Protein AF-0000000087742490 (afdb_homodimer)

Radius of gyration: 24.02 Å; Cα contacts (8 Å, |Δi|>4): 1128; chains: 2; bounding box: 51×66×64 Å

Nearest PDB structures (foldseek):
  6g4r-assembly1_E  TM=5.240E-01  e=7.247E-20  Corynebacterium glutamicum
  6g1b-assembly1_J-2  TM=4.986E-01  e=6.803E-20  Corynebacterium glutamicum
  8sbf-assembly1_D  TM=5.001E-01  e=5.030E-16  Acinetobacter baylyi ADP1
  5y9s-assembly1_B  TM=4.515E-01  e=1.843E-14  Vibrio vulnificus CMCP6
  3hhg-assembly1_D  TM=4.625E-01  e=5.395E-14  Neisseria meningitidis serogroup B

Foldseek 3Di:
DDLVLLQLLLLCVVVLDLCVSCVVVVHDSVVSVVSPVVVCVVVVHDQWDQDVVGIDGDPVNLLVNLVSVVVNLVVQVVCCVPVVDRPAAREAEEEEAPDPLLVVLVVVLCVVPRPDGHDYYYHHFFQVVQLVCQLSNVHQKYKAWDKPVQNVVVVVSQVVSQKDWDFQDKFAKKKKAFCPAPCNPPQEDEPVNQQVFEEEFEDRPDPPCQSRTRAPPSVDDHPHYHYHHDPVVRLVCRHVRGHMYMHRQDDDCVVSDPGMHIHGYPDPMMIGMTMMHHNVDDRDPSRVSSRVSSSVSVVVD/DDLVLLQLLLLCVVVLDLCVSCVVVVHDSVVSVVSPVVVCVVVVHDQWDQDVVGIDGDPVNLLSNLVSVVVNLVVQVVCCVPVVDRPAAREAEEEEAPDPLLVVLVVVLCVVPRPDGHDYYYHHFFQVVQLVCQLSNVHQKYKAWDKPVQNVVVVVSQVVSQKDWDFQDKFAKKKKAFCPAPCNPPQEDEPVNQQVFAEEFEDNPDPPCQSRTRAPPSVDDHPHYHYHHDPVVRLVCRHVRGHMYMHRQDDDCVVSDPGMHIHGYPDPMMIGMTMMHHNVDDRDPSRVSSRVSSSVSPVVD

Sequence (602 aa):
MTLKQLQYAVTIAETMNITEASKKLFITQPSLTSAIHELEKEYGITLFTRSNKGIEITPDGDEFLGYARQVLDQTNLIDERYHGKAAGKQRFCVSSQHYSFAVEAFVSLLKEHGGDKYEFHMRETQTYDIIDDVAHLRSEIGILYLNKFNETVIKKTLRDNNLSFTPVFKAKPHVFIGKDNPLASKKKISLKDLAPLPRLSYEQGSHNSFYFSEEILSTMDCDKELVVCDRATLFNLLIGLNGYTICSGVINKELNGPNIIALPLAVDDYMEIGYILPDSIHPSFLTLRYIDILTNLTDTKMTLKQLQYAVTIAETMNITEASKKLFITQPSLTSAIHELEKEYGITLFTRSNKGIEITPDGDEFLGYARQVLDQTNLIDERYHGKAAGKQRFCVSSQHYSFAVEAFVSLLKEHGGDKYEFHMRETQTYDIIDDVAHLRSEIGILYLNKFNETVIKKTLRDNNLSFTPVFKAKPHVFIGKDNPLASKKKISLKDLAPLPRLSYEQGSHNSFYFSEEILSTMDCDKELVVCDRATLFNLLIGLNGYTICSGVINKELNGPNIIALPLAVDDYMEIGYILPDSIHPSFLTLRYIDILTNLTDTK

Structure (mmCIF, N/CA/C/O backbone):
data_AF-0000000087742490-model_v1
#
loop_
_entity.id
_entity.type
_entity.pdbx_description
1 polymer 'LysR family transcriptional regulator'
#
loop_
_atom_site.group_PDB
_atom_site.id
_atom_site.type_symbol
_atom_site.label_atom_id
_atom_site.label_alt_id
_atom_site.label_comp_id
_atom_site.label_asym_id
_atom_site.label_entity_id
_atom_site.label_seq_id
_atom_site.pdbx_PDB_ins_code
_atom_site.Cartn_x
_atom_site.Cartn_y
_atom_site.Cartn_z
_atom_site.occupancy
_atom_site.B_iso_or_equiv
_atom_site.auth_seq_id
_atom_site.auth_comp_id
_atom_site.auth_asym_id
_atom_site.auth_atom_id
_atom_site.pdbx_PDB_model_num
ATOM 1 N N . MET A 1 1 ? 15.812 -32.156 7.887 1 84.81 1 MET A N 1
ATOM 2 C CA . MET A 1 1 ? 15.102 -31.203 7.043 1 84.81 1 MET A CA 1
ATOM 3 C C . MET A 1 1 ? 15.023 -31.703 5.602 1 84.81 1 MET A C 1
ATOM 5 O O . MET A 1 1 ? 16 -32.25 5.07 1 84.81 1 MET A O 1
ATOM 9 N N . THR A 1 2 ? 13.898 -31.688 4.996 1 85.62 2 THR A N 1
ATOM 10 C CA . THR A 1 2 ? 13.68 -32.125 3.619 1 85.62 2 THR A CA 1
ATOM 11 C C . THR A 1 2 ? 13.031 -31 2.803 1 85.62 2 THR A C 1
ATOM 13 O O . THR A 1 2 ? 12.484 -30.062 3.365 1 85.62 2 THR A O 1
ATOM 16 N N . LEU A 1 3 ? 13.102 -31.188 1.471 1 87 3 LEU A N 1
ATOM 17 C CA . LEU A 1 3 ? 12.461 -30.234 0.575 1 87 3 LEU A CA 1
ATOM 18 C C . LEU A 1 3 ? 10.953 -30.203 0.799 1 87 3 LEU A C 1
ATOM 20 O O . LEU A 1 3 ? 10.328 -29.141 0.713 1 87 3 LEU A O 1
ATOM 24 N N . LYS A 1 4 ? 10.477 -31.312 1.071 1 87.62 4 LYS A N 1
ATOM 25 C CA . LYS A 1 4 ? 9.039 -31.422 1.318 1 87.62 4 LYS A CA 1
ATOM 26 C C . LYS A 1 4 ? 8.633 -30.641 2.561 1 87.62 4 LYS A C 1
ATOM 28 O O . LYS A 1 4 ? 7.594 -29.969 2.57 1 87.62 4 LYS A O 1
ATOM 33 N N . GLN A 1 5 ? 9.383 -30.75 3.531 1 90.06 5 GLN A N 1
ATOM 34 C CA . GLN A 1 5 ? 9.109 -30.016 4.762 1 90.06 5 GLN A CA 1
ATOM 35 C C . GLN A 1 5 ? 9.156 -28.516 4.523 1 90.06 5 GLN A C 1
ATOM 37 O O . GLN A 1 5 ? 8.352 -27.766 5.082 1 90.06 5 GLN A O 1
ATOM 42 N N . LEU A 1 6 ? 10.094 -28.094 3.715 1 89.88 6 LEU A N 1
ATOM 43 C CA . LEU A 1 6 ? 10.188 -26.688 3.357 1 89.88 6 LEU A CA 1
ATOM 44 C C . LEU A 1 6 ? 8.945 -26.234 2.598 1 89.88 6 LEU A C 1
ATOM 46 O O . LEU A 1 6 ? 8.414 -25.141 2.855 1 89.88 6 LEU A O 1
ATOM 50 N N . GLN A 1 7 ? 8.508 -27.047 1.77 1 88.44 7 GLN A N 1
ATOM 51 C CA . GLN A 1 7 ? 7.285 -26.781 1.02 1 88.44 7 GLN A CA 1
ATOM 52 C C . GLN A 1 7 ? 6.078 -26.672 1.949 1 88.44 7 GLN A C 1
ATOM 54 O O . GLN A 1 7 ? 5.219 -25.812 1.765 1 88.44 7 GLN A O 1
ATOM 59 N N . TYR A 1 8 ? 6.07 -27.609 2.863 1 91.44 8 TYR A N 1
ATOM 60 C CA . TYR A 1 8 ? 4.984 -27.609 3.84 1 91.44 8 TYR A CA 1
ATOM 61 C C . TYR A 1 8 ? 4.957 -26.297 4.613 1 91.44 8 TYR A C 1
ATOM 63 O O . TYR A 1 8 ? 3.908 -25.656 4.734 1 91.44 8 TYR A O 1
ATOM 71 N N . ALA A 1 9 ? 6.082 -25.906 5.078 1 91.31 9 ALA A N 1
ATOM 72 C CA . ALA A 1 9 ? 6.195 -24.688 5.879 1 91.31 9 ALA A CA 1
ATOM 73 C C . ALA A 1 9 ? 5.781 -23.453 5.07 1 91.31 9 ALA A C 1
ATOM 75 O O . ALA A 1 9 ? 5.016 -22.625 5.555 1 91.31 9 ALA A O 1
ATOM 76 N N . VAL A 1 10 ? 6.223 -23.359 3.885 1 87.56 10 VAL A N 1
ATOM 77 C CA . VAL A 1 10 ? 5.941 -22.203 3.029 1 87.56 10 VAL A CA 1
ATOM 78 C C . VAL A 1 10 ? 4.453 -22.172 2.691 1 87.56 10 VAL A C 1
ATOM 80 O O . VAL A 1 10 ? 3.84 -21.094 2.682 1 87.56 10 VAL A O 1
ATOM 83 N N . THR A 1 11 ? 3.879 -23.312 2.484 1 87.31 11 THR A N 1
ATOM 84 C CA . THR A 1 11 ? 2.465 -23.375 2.133 1 87.31 11 THR A CA 1
ATOM 85 C C . THR A 1 11 ? 1.591 -22.969 3.314 1 87.31 11 THR A C 1
ATOM 87 O O . THR A 1 11 ? 0.581 -22.281 3.137 1 87.31 11 THR A O 1
ATOM 90 N N . ILE A 1 12 ? 1.97 -23.391 4.453 1 87.69 12 ILE A N 1
ATOM 91 C CA . ILE A 1 12 ? 1.247 -22.984 5.652 1 87.69 12 ILE A CA 1
ATOM 92 C C . ILE A 1 12 ? 1.299 -21.469 5.801 1 87.69 12 ILE A C 1
ATOM 94 O O . ILE A 1 12 ? 0.29 -20.844 6.113 1 87.69 12 ILE A O 1
ATOM 98 N N . ALA A 1 13 ? 2.447 -20.922 5.59 1 85.62 13 ALA A N 1
ATOM 99 C CA . ALA A 1 13 ? 2.637 -19.484 5.723 1 85.62 13 ALA A CA 1
ATOM 100 C C . ALA A 1 13 ? 1.785 -18.719 4.707 1 85.62 13 ALA A C 1
ATOM 102 O O . ALA A 1 13 ? 1.285 -17.625 5 1 85.62 13 ALA A O 1
ATOM 103 N N . GLU A 1 14 ? 1.628 -19.297 3.596 1 79.75 14 GLU A N 1
ATOM 104 C CA . GLU A 1 14 ? 0.878 -18.656 2.514 1 79.75 14 GLU A CA 1
ATOM 105 C C . GLU A 1 14 ? -0.623 -18.703 2.787 1 79.75 14 GLU A C 1
ATOM 107 O O . GLU A 1 14 ? -1.343 -17.75 2.461 1 79.75 14 GLU A O 1
ATOM 112 N N . THR A 1 15 ? -1.042 -19.781 3.342 1 76.38 15 THR A N 1
ATOM 113 C CA . THR A 1 15 ? -2.473 -19.984 3.541 1 76.38 15 THR A CA 1
ATOM 114 C C . THR A 1 15 ? -2.902 -19.484 4.918 1 76.38 15 THR A C 1
ATOM 116 O O . THR A 1 15 ? -4.082 -19.203 5.141 1 76.38 15 THR A O 1
ATOM 119 N N . MET A 1 16 ? -2.002 -19.469 5.824 1 77.44 16 MET A N 1
ATOM 120 C CA . MET A 1 16 ? -2.211 -19.141 7.234 1 77.44 16 MET A CA 1
ATOM 121 C C . MET A 1 16 ? -3.299 -20.016 7.836 1 77.44 16 MET A C 1
ATOM 123 O O . MET A 1 16 ? -4.086 -19.562 8.672 1 77.44 16 MET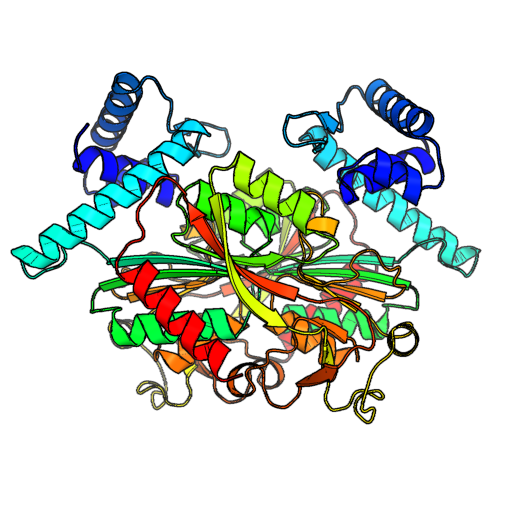 A O 1
ATOM 127 N N . ASN A 1 17 ? -3.459 -21.109 7.27 1 79.12 17 ASN A N 1
ATOM 128 C CA . ASN A 1 17 ? -4.438 -22.125 7.652 1 79.12 17 ASN A CA 1
ATOM 129 C C . ASN A 1 17 ? -3.92 -23.531 7.371 1 79.12 17 ASN A C 1
ATOM 131 O O . ASN A 1 17 ? -3.744 -23.922 6.215 1 79.12 17 ASN A O 1
ATOM 135 N N . ILE A 1 18 ? -3.797 -24.25 8.461 1 84.31 18 ILE A N 1
ATOM 136 C CA . ILE A 1 18 ? -3.188 -25.578 8.336 1 84.31 18 ILE A CA 1
ATOM 137 C C . ILE A 1 18 ? -4.094 -26.484 7.516 1 84.31 18 ILE A C 1
ATOM 139 O O . ILE A 1 18 ? -3.613 -27.281 6.699 1 84.31 18 ILE A O 1
ATOM 143 N N . THR A 1 19 ? -5.391 -26.344 7.75 1 82.94 19 THR A N 1
ATOM 144 C CA . THR A 1 19 ? -6.344 -27.172 7.023 1 82.94 19 THR A CA 1
ATOM 145 C C . THR A 1 19 ? -6.293 -26.875 5.527 1 82.94 19 THR A C 1
ATOM 147 O O . THR A 1 19 ? -6.254 -27.781 4.707 1 82.94 19 THR A O 1
ATOM 150 N N . GLU A 1 20 ? -6.234 -25.703 5.242 1 82.12 20 GLU A N 1
ATOM 151 C CA . GLU A 1 20 ? -6.172 -25.312 3.836 1 82.12 20 GLU A CA 1
ATOM 152 C C . GLU A 1 20 ? -4.84 -25.719 3.213 1 82.12 20 GLU A C 1
ATOM 154 O O . GLU A 1 20 ? -4.789 -26.125 2.051 1 82.12 20 GLU A O 1
ATOM 159 N N . ALA A 1 21 ? -3.844 -25.469 3.988 1 86.12 21 ALA A N 1
ATOM 160 C CA . ALA A 1 21 ? -2.525 -25.859 3.512 1 86.12 21 ALA A CA 1
ATOM 161 C C . ALA A 1 21 ? -2.484 -27.359 3.215 1 86.12 21 ALA A C 1
ATOM 163 O O . ALA A 1 21 ? -1.935 -27.781 2.195 1 86.12 21 ALA A O 1
ATOM 164 N N . SER A 1 22 ? -3.086 -28.141 4.047 1 89.62 22 SER A N 1
ATOM 165 C CA . SER A 1 22 ? -3.086 -29.594 3.855 1 89.62 22 SER A CA 1
ATOM 166 C C . SER A 1 22 ? -3.85 -29.984 2.594 1 89.62 22 SER A C 1
ATOM 168 O O . SER A 1 22 ? -3.439 -30.891 1.87 1 89.62 22 SER A O 1
ATOM 170 N N . LYS A 1 23 ? -4.883 -29.328 2.346 1 83.88 23 LYS A N 1
ATOM 171 C CA . LYS A 1 23 ? -5.66 -29.578 1.136 1 83.88 23 LYS A CA 1
ATOM 172 C C . LYS A 1 23 ? -4.855 -29.25 -0.117 1 83.88 23 LYS A C 1
ATOM 174 O O . LYS A 1 23 ? -4.82 -30.047 -1.064 1 83.88 23 LYS A O 1
ATOM 179 N N . LYS A 1 24 ? -4.207 -28.188 -0.05 1 81.56 24 LYS A N 1
ATOM 180 C CA . LYS A 1 24 ? -3.414 -27.734 -1.188 1 81.56 24 LYS A CA 1
ATOM 181 C C . LYS A 1 24 ? -2.256 -28.688 -1.468 1 81.56 24 LYS A C 1
ATOM 183 O O . LYS A 1 24 ? -1.863 -28.875 -2.621 1 81.56 24 LYS A O 1
ATOM 188 N N . LEU A 1 25 ? -1.765 -29.234 -0.413 1 86.75 25 LEU A N 1
ATOM 189 C CA . LEU A 1 25 ? -0.596 -30.094 -0.506 1 86.75 25 LEU A CA 1
ATOM 190 C C . LEU A 1 25 ? -1.013 -31.547 -0.685 1 86.75 25 LEU A C 1
ATOM 192 O O . LEU A 1 25 ? -0.166 -32.438 -0.89 1 86.75 25 LEU A O 1
ATOM 196 N N . PHE A 1 26 ? -2.287 -31.812 -0.589 1 86.94 26 PHE A N 1
ATOM 197 C CA . PHE A 1 26 ? -2.848 -33.156 -0.734 1 86.94 26 PHE A CA 1
ATOM 198 C C . PHE A 1 26 ? -2.271 -34.094 0.314 1 86.94 26 PHE A C 1
ATOM 200 O O . PHE A 1 26 ? -1.84 -35.188 -0.012 1 86.94 26 PHE A O 1
ATOM 207 N N . ILE A 1 27 ? -2.188 -33.625 1.502 1 89.06 27 ILE A N 1
ATOM 208 C CA . ILE A 1 27 ? -1.761 -34.438 2.637 1 89.06 27 ILE A CA 1
ATOM 209 C C . ILE A 1 27 ? -2.699 -34.188 3.818 1 89.06 27 ILE A C 1
ATOM 211 O O . ILE A 1 27 ? -3.498 -33.25 3.811 1 89.06 27 ILE A O 1
ATOM 215 N N . THR A 1 28 ? -2.643 -35.094 4.738 1 90 28 THR A N 1
ATOM 216 C CA . THR A 1 28 ? -3.5 -34.938 5.91 1 90 28 THR A CA 1
ATOM 217 C C . THR A 1 28 ? -2.945 -33.875 6.859 1 90 28 THR A C 1
ATOM 219 O O . THR A 1 28 ? -1.734 -33.656 6.91 1 90 28 THR A O 1
ATOM 222 N N . GLN A 1 29 ? -3.859 -33.281 7.609 1 90.88 29 GLN A N 1
ATOM 223 C CA . GLN A 1 29 ? -3.477 -32.25 8.555 1 90.88 29 GLN A CA 1
ATOM 224 C C . GLN A 1 29 ? -2.5 -32.781 9.602 1 90.88 29 GLN A C 1
ATOM 226 O O . GLN A 1 29 ? -1.508 -32.125 9.922 1 90.88 29 GLN A O 1
ATOM 231 N N . PRO A 1 30 ? -2.689 -33.938 10.164 1 91.44 30 PRO A N 1
ATOM 232 C CA . PRO A 1 30 ? -1.727 -34.469 11.141 1 91.44 30 PRO A CA 1
ATOM 233 C C . PRO A 1 30 ? -0.33 -34.656 10.547 1 91.44 30 PRO A C 1
ATOM 235 O O . PRO A 1 30 ? 0.669 -34.375 11.219 1 91.44 30 PRO A O 1
ATOM 238 N N . SER A 1 31 ? -0.276 -35.125 9.359 1 90.88 31 SER A N 1
ATOM 239 C CA . SER A 1 31 ? 1.011 -35.312 8.695 1 90.88 31 SER A CA 1
ATOM 240 C C . SER A 1 31 ? 1.729 -33.969 8.516 1 90.88 31 SER A C 1
ATOM 242 O O . SER A 1 31 ? 2.938 -33.875 8.742 1 90.88 31 SER A O 1
ATOM 244 N N . LEU A 1 32 ? 0.995 -33.031 8.07 1 92.62 32 LEU A N 1
ATOM 245 C CA . LEU A 1 32 ? 1.542 -31.688 7.875 1 92.62 32 LEU A CA 1
ATOM 246 C C . LEU A 1 32 ? 2.041 -31.109 9.195 1 92.62 32 LEU A C 1
ATOM 248 O O . LEU A 1 32 ? 3.154 -30.578 9.266 1 92.62 32 LEU A O 1
ATOM 252 N N . THR A 1 33 ? 1.238 -31.25 10.266 1 92.25 33 THR A N 1
ATOM 253 C CA . THR A 1 33 ? 1.578 -30.703 11.578 1 92.25 33 THR A CA 1
ATOM 254 C C . THR A 1 33 ? 2.814 -31.406 12.141 1 92.25 33 THR A C 1
ATOM 256 O O . THR A 1 33 ? 3.695 -30.75 12.703 1 92.25 33 THR A O 1
ATOM 259 N N . SER A 1 34 ? 2.848 -32.656 11.961 1 93.12 34 SER A N 1
ATOM 260 C CA . SER A 1 34 ? 3.986 -33.438 12.453 1 93.12 34 SER A CA 1
ATOM 261 C C . SER A 1 34 ? 5.273 -33.031 11.742 1 93.12 34 SER A C 1
ATOM 263 O O . SER A 1 34 ? 6.336 -32.938 12.367 1 93.12 34 SER A O 1
ATOM 265 N N . ALA A 1 35 ? 5.152 -32.875 10.492 1 92.31 35 ALA A N 1
ATOM 266 C CA . ALA A 1 35 ? 6.312 -32.5 9.695 1 92.31 35 ALA A CA 1
ATOM 267 C C . ALA A 1 35 ? 6.871 -31.141 10.156 1 92.31 35 ALA A C 1
ATOM 269 O O . ALA A 1 35 ? 8.086 -30.969 10.242 1 92.31 35 ALA A O 1
ATOM 270 N N . ILE A 1 36 ? 6.023 -30.234 10.461 1 93.25 36 ILE A N 1
ATOM 271 C CA . ILE A 1 36 ? 6.418 -28.906 10.906 1 93.25 36 ILE A CA 1
ATOM 272 C C . ILE A 1 36 ? 7.039 -28.984 12.297 1 93.25 36 ILE A C 1
ATOM 274 O O . ILE A 1 36 ? 8.047 -28.344 12.57 1 93.25 36 ILE A O 1
ATOM 278 N N . HIS A 1 37 ? 6.445 -29.812 13.125 1 92.75 37 HIS A N 1
ATOM 279 C CA . HIS A 1 37 ? 6.973 -30 14.469 1 92.75 37 HIS A CA 1
ATOM 280 C C . HIS A 1 37 ? 8.383 -30.594 14.438 1 92.75 37 HIS A C 1
ATOM 282 O O . HIS A 1 37 ? 9.234 -30.203 15.234 1 92.75 37 HIS A O 1
ATOM 288 N N . GLU A 1 38 ? 8.547 -31.469 13.609 1 92.25 38 GLU A N 1
ATOM 289 C CA . GLU A 1 38 ? 9.867 -32.062 13.453 1 92.25 38 GLU A CA 1
ATOM 290 C C . GLU A 1 38 ? 10.898 -31.031 13.008 1 92.25 38 GLU A C 1
ATOM 292 O O . GLU A 1 38 ? 12.031 -31.031 13.5 1 92.25 38 GLU A O 1
ATOM 297 N N . LEU A 1 39 ? 10.484 -30.234 12.078 1 91.38 39 LEU A N 1
ATOM 298 C CA . LEU A 1 39 ? 11.352 -29.156 11.594 1 91.38 39 LEU A CA 1
ATOM 299 C C . LEU A 1 39 ? 11.711 -28.203 12.727 1 91.38 39 LEU A C 1
ATOM 301 O O . LEU A 1 39 ? 12.867 -27.797 12.859 1 91.38 39 LEU A O 1
ATOM 305 N N . GLU A 1 40 ? 10.719 -27.828 13.5 1 93.19 40 GLU A N 1
ATOM 306 C CA . GLU A 1 40 ? 10.914 -26.922 14.625 1 93.19 40 GLU A CA 1
ATOM 307 C C . GLU A 1 40 ? 11.844 -27.531 15.672 1 93.19 40 GLU A C 1
ATOM 309 O O . GLU A 1 40 ? 12.711 -26.844 16.219 1 93.19 40 GLU A O 1
ATOM 314 N N . LYS A 1 41 ? 11.656 -28.75 15.93 1 92.12 41 LYS A N 1
ATOM 315 C CA . LYS A 1 41 ? 12.492 -29.469 16.891 1 92.12 41 LYS A CA 1
ATOM 316 C C . LYS A 1 41 ? 13.938 -29.547 16.406 1 92.12 41 LYS A C 1
ATOM 318 O O . LYS A 1 41 ? 14.867 -29.375 17.203 1 92.12 41 LYS A O 1
ATOM 323 N N . GLU A 1 42 ? 14.094 -29.859 15.211 1 91.38 42 GLU A N 1
ATOM 324 C CA . GLU A 1 42 ? 15.422 -30.016 14.633 1 91.38 42 GLU A CA 1
ATOM 325 C C . GLU A 1 42 ? 16.25 -28.734 14.789 1 91.38 42 GLU A C 1
ATOM 327 O O . GLU A 1 42 ? 17.438 -28.781 15.086 1 91.38 42 GLU A O 1
ATOM 332 N N . TYR A 1 43 ? 15.602 -27.625 14.617 1 90.62 43 TYR A N 1
ATOM 333 C CA . TYR A 1 43 ? 16.328 -26.359 14.586 1 90.62 43 TYR A CA 1
ATOM 334 C C . TYR A 1 43 ? 16.141 -25.609 15.891 1 90.62 43 TYR A C 1
ATOM 336 O O . TYR A 1 43 ? 16.781 -24.578 16.109 1 90.62 43 TYR A O 1
ATOM 344 N N . GLY A 1 44 ? 15.258 -26.078 16.703 1 92 44 GLY A N 1
ATOM 345 C CA . GLY A 1 44 ? 15.031 -25.438 18 1 92 44 GLY A CA 1
ATOM 346 C C . GLY A 1 44 ? 14.305 -24.109 17.891 1 92 44 GLY A C 1
ATOM 347 O O . GLY A 1 44 ? 14.609 -23.172 18.625 1 92 44 GLY A O 1
ATOM 348 N N . ILE A 1 45 ? 13.539 -23.969 16.844 1 91.31 45 ILE A N 1
ATOM 349 C CA . ILE A 1 45 ? 12.789 -22.734 16.656 1 91.31 45 ILE A CA 1
ATOM 350 C C . ILE A 1 45 ? 11.297 -23.047 16.531 1 91.31 45 ILE A C 1
ATOM 352 O O . ILE A 1 45 ? 10.914 -24.203 16.391 1 91.31 45 ILE A O 1
ATOM 356 N N . THR A 1 46 ? 10.492 -22.047 16.766 1 93.12 46 THR A N 1
ATOM 357 C CA . THR A 1 46 ? 9.055 -22.125 16.5 1 93.12 46 THR A CA 1
ATOM 358 C C . THR A 1 46 ? 8.68 -21.281 15.289 1 93.12 46 THR A C 1
ATOM 360 O O . THR A 1 46 ? 8.945 -20.078 15.242 1 93.12 46 THR A O 1
ATOM 363 N N . LEU A 1 47 ? 8.086 -22.016 14.32 1 92.38 47 LEU A N 1
ATOM 364 C CA . LEU A 1 47 ? 7.77 -21.328 13.07 1 92.38 47 LEU A CA 1
ATOM 365 C C . LEU A 1 47 ? 6.43 -20.609 13.172 1 92.38 47 LEU A C 1
ATOM 367 O O . LEU A 1 47 ? 6.293 -19.469 12.719 1 92.38 47 LEU A O 1
ATOM 371 N N . PHE A 1 48 ? 5.477 -21.344 13.789 1 90.94 48 PHE A N 1
ATOM 372 C CA . PHE A 1 48 ? 4.102 -20.859 13.82 1 90.94 48 PHE A CA 1
ATOM 373 C C . PHE A 1 48 ? 3.541 -20.922 15.234 1 90.94 48 PHE A C 1
ATOM 375 O O . PHE A 1 48 ? 3.873 -21.828 16 1 90.94 48 PHE A O 1
ATOM 382 N N . THR A 1 49 ? 2.777 -19.875 15.547 1 87.19 49 THR A N 1
ATOM 383 C CA . THR A 1 49 ? 2.035 -19.859 16.812 1 87.19 49 THR A CA 1
ATOM 384 C C . THR A 1 49 ? 0.536 -19.75 16.547 1 87.19 49 THR A C 1
ATOM 386 O O . THR A 1 49 ? 0.119 -19.312 15.469 1 87.19 49 THR A O 1
ATOM 389 N N . ARG A 1 50 ? -0.172 -20.266 17.453 1 78.44 50 ARG A N 1
ATOM 390 C CA . ARG A 1 50 ? -1.624 -20.188 17.344 1 78.44 50 ARG A CA 1
ATOM 391 C C . ARG A 1 50 ? -2.182 -19.094 18.25 1 78.44 50 ARG A C 1
ATOM 393 O O . ARG A 1 50 ? -1.732 -18.953 19.391 1 78.44 50 ARG A O 1
ATOM 400 N N . SER A 1 51 ? -2.906 -18.203 17.688 1 71.12 51 SER A N 1
ATOM 401 C CA . SER A 1 51 ? -3.602 -17.172 18.438 1 71.12 51 SER A CA 1
ATOM 402 C C . SER A 1 51 ? -5.098 -17.188 18.141 1 71.12 51 SER A C 1
ATOM 404 O O . SER A 1 51 ? -5.578 -18.016 17.375 1 71.12 51 SER A O 1
ATOM 406 N N . ASN A 1 52 ? -5.879 -16.359 18.953 1 64.75 52 ASN A N 1
ATOM 407 C CA . ASN A 1 52 ? -7.309 -16.188 18.703 1 64.75 52 ASN A CA 1
ATOM 408 C C . ASN A 1 52 ? -7.574 -15.703 17.281 1 64.75 52 ASN A C 1
ATOM 410 O O . ASN A 1 52 ? -8.688 -15.852 16.766 1 64.75 52 ASN A O 1
ATOM 414 N N . LYS A 1 53 ? -6.473 -15.375 16.703 1 61.66 53 LYS A N 1
ATOM 415 C CA . LYS A 1 53 ? -6.605 -14.812 15.375 1 61.66 53 LYS A CA 1
ATOM 416 C C . LYS A 1 53 ? -6.223 -15.828 14.305 1 61.66 53 LYS A C 1
ATOM 418 O O . LYS A 1 53 ? -6.305 -15.539 13.109 1 61.66 53 LYS A O 1
ATOM 423 N N . GLY A 1 54 ? -5.863 -16.938 14.789 1 72.38 54 GLY A N 1
ATOM 424 C CA . GLY A 1 54 ? -5.398 -17.969 13.875 1 72.38 54 GLY A CA 1
ATOM 425 C C . GLY A 1 54 ? -3.904 -18.219 13.969 1 72.38 54 GLY A C 1
ATOM 426 O O . GLY A 1 54 ? -3.299 -18.016 15.023 1 72.38 54 GLY A O 1
ATOM 427 N N . ILE A 1 55 ? -3.35 -18.781 12.859 1 80.44 55 ILE A N 1
ATOM 428 C CA . ILE A 1 55 ? -1.926 -19.109 12.797 1 80.44 55 ILE A CA 1
ATOM 429 C C . ILE A 1 55 ? -1.125 -17.828 12.531 1 80.44 55 ILE A C 1
ATOM 431 O O . ILE A 1 55 ? -1.517 -17.016 11.695 1 80.44 55 ILE A O 1
ATOM 435 N N . GLU A 1 56 ? -0.096 -17.609 13.32 1 83.94 56 GLU A N 1
ATOM 436 C CA . GLU A 1 56 ? 0.811 -16.484 13.141 1 83.94 56 GLU A CA 1
ATOM 437 C C . GLU A 1 56 ? 2.25 -16.953 12.953 1 83.94 56 GLU A C 1
ATOM 439 O O . GLU A 1 56 ? 2.684 -17.922 13.586 1 83.94 56 GLU A O 1
ATOM 444 N N . ILE A 1 57 ? 2.941 -16.266 12.07 1 85.44 57 ILE A N 1
ATOM 445 C CA . ILE A 1 57 ? 4.348 -16.578 11.844 1 85.44 57 ILE A CA 1
ATOM 446 C C . ILE A 1 57 ? 5.207 -15.898 12.906 1 85.44 57 ILE A C 1
ATOM 448 O O . ILE A 1 57 ? 5.043 -14.703 13.18 1 85.44 57 ILE A O 1
ATOM 452 N N . THR A 1 58 ? 6.07 -16.641 13.57 1 85.94 58 THR A N 1
ATOM 453 C CA . THR A 1 58 ? 6.992 -16.094 14.562 1 85.94 58 THR A CA 1
ATOM 454 C C . THR A 1 58 ? 8.148 -15.375 13.875 1 85.94 58 THR A C 1
ATOM 456 O O . THR A 1 58 ? 8.375 -15.547 12.68 1 85.94 58 THR A O 1
ATOM 459 N N . PRO A 1 59 ? 8.805 -14.594 14.641 1 80.88 59 PRO A N 1
ATOM 460 C CA . PRO A 1 59 ? 9.992 -13.953 14.062 1 80.88 59 PRO A CA 1
ATOM 461 C C . PRO A 1 59 ? 10.984 -14.969 13.5 1 80.88 59 PRO A C 1
ATOM 463 O O . PRO A 1 59 ? 11.508 -14.781 12.398 1 80.88 59 PRO A O 1
ATOM 466 N N . ASP A 1 60 ? 11.219 -15.992 14.242 1 86.5 60 ASP A N 1
ATOM 467 C CA . ASP A 1 60 ? 12.078 -17.062 13.758 1 86.5 60 ASP A CA 1
ATOM 468 C C . ASP A 1 60 ? 11.492 -17.719 12.508 1 86.5 60 ASP A C 1
ATOM 470 O O . ASP A 1 60 ? 12.227 -18.078 11.586 1 86.5 60 ASP A O 1
ATOM 474 N N . GLY A 1 61 ? 10.25 -17.828 12.578 1 88.25 61 GLY A N 1
ATOM 475 C CA . GLY A 1 61 ? 9.57 -18.406 11.422 1 88.25 61 GLY A CA 1
ATOM 476 C C . GLY A 1 61 ? 9.727 -17.562 10.164 1 88.25 61 GLY A C 1
ATOM 477 O O . GLY A 1 61 ? 9.969 -18.094 9.086 1 88.25 61 GLY A O 1
ATOM 478 N N . ASP A 1 62 ? 9.641 -16.375 10.422 1 84.44 62 ASP A N 1
ATOM 479 C CA . ASP A 1 62 ? 9.766 -15.445 9.297 1 84.44 62 ASP A CA 1
ATOM 480 C C . ASP A 1 62 ? 11.133 -15.562 8.633 1 84.44 62 ASP A C 1
ATOM 482 O O . ASP A 1 62 ? 11.234 -15.625 7.406 1 84.44 62 ASP A O 1
ATOM 486 N N . GLU A 1 63 ? 12.117 -15.594 9.344 1 80.94 63 GLU A N 1
ATOM 487 C CA . GLU A 1 63 ? 13.477 -15.758 8.836 1 80.94 63 GLU A CA 1
ATOM 488 C C . GLU A 1 63 ? 13.656 -17.109 8.148 1 80.94 63 GLU A C 1
ATOM 490 O O . GLU A 1 63 ? 14.219 -17.188 7.059 1 80.94 63 GLU A O 1
ATOM 495 N N . PHE A 1 64 ? 13.18 -18.125 8.812 1 87 64 PHE A N 1
ATOM 496 C CA . PHE A 1 64 ? 13.289 -19.469 8.266 1 87 64 PHE A CA 1
ATOM 497 C C . PHE A 1 64 ? 12.594 -19.562 6.91 1 87 64 PHE A C 1
ATOM 499 O O . PHE A 1 64 ? 13.141 -20.141 5.973 1 87 64 PHE A O 1
ATOM 506 N N . LEU A 1 65 ? 11.414 -18.922 6.859 1 87.69 65 LEU A N 1
ATOM 507 C CA . LEU A 1 65 ? 10.617 -19 5.641 1 87.69 65 LEU A CA 1
ATOM 508 C C . LEU A 1 65 ? 11.328 -18.297 4.48 1 87.69 65 LEU A C 1
ATOM 510 O O . LEU A 1 65 ? 11.203 -18.734 3.33 1 87.69 65 LEU A O 1
ATOM 514 N N . GLY A 1 66 ? 12.031 -17.297 4.781 1 81.25 66 GLY A N 1
ATOM 515 C CA . GLY A 1 66 ? 12.836 -16.656 3.764 1 81.25 66 GLY A CA 1
ATOM 516 C C . GLY A 1 66 ? 13.859 -17.578 3.133 1 81.25 66 GLY A C 1
ATOM 517 O O . GLY A 1 66 ? 13.961 -17.656 1.906 1 81.25 66 GLY A O 1
ATOM 518 N N . TYR A 1 67 ? 14.484 -18.297 3.945 1 80.44 67 TYR A N 1
ATOM 519 C CA . TYR A 1 67 ? 15.469 -19.266 3.469 1 80.44 67 TYR A CA 1
ATOM 520 C C . TYR A 1 67 ? 14.805 -20.422 2.742 1 80.44 67 TYR A C 1
ATOM 522 O O . TYR A 1 67 ? 15.281 -20.875 1.7 1 80.44 67 TYR A O 1
ATOM 530 N N . ALA A 1 68 ? 13.75 -20.828 3.357 1 86 68 ALA A N 1
ATOM 531 C CA . ALA A 1 68 ? 13.031 -21.938 2.756 1 86 68 ALA A CA 1
ATOM 532 C C . ALA A 1 68 ? 12.602 -21.609 1.327 1 86 68 ALA A C 1
ATOM 534 O O . ALA A 1 68 ? 12.758 -22.438 0.424 1 86 68 ALA A O 1
ATOM 535 N N . ARG A 1 69 ? 12.156 -20.438 1.14 1 81.44 69 ARG A N 1
ATOM 536 C CA . ARG A 1 69 ? 11.727 -20 -0.183 1 81.44 69 ARG A CA 1
ATOM 537 C C . ARG A 1 69 ? 12.891 -19.984 -1.163 1 81.44 69 ARG A C 1
ATOM 539 O O . ARG A 1 69 ? 12.75 -20.391 -2.316 1 81.44 69 ARG A O 1
ATOM 546 N N . GLN A 1 70 ? 13.984 -19.594 -0.713 1 74.25 70 GLN A N 1
ATOM 547 C CA . GLN A 1 70 ? 15.164 -19.547 -1.566 1 74.25 70 GLN A CA 1
ATOM 548 C C . GLN A 1 70 ? 15.578 -20.953 -2.008 1 74.25 70 GLN A C 1
ATOM 550 O O . GLN A 1 70 ? 15.914 -21.172 -3.178 1 74.25 70 GLN A O 1
ATOM 555 N N . VAL A 1 71 ? 15.578 -21.812 -1.083 1 77 71 VAL A N 1
ATOM 556 C CA . VAL A 1 71 ? 15.953 -23.188 -1.378 1 77 71 VAL A CA 1
ATOM 557 C C . VAL A 1 71 ? 14.977 -23.781 -2.4 1 77 71 VAL A C 1
ATOM 559 O O . VAL A 1 71 ? 15.398 -24.406 -3.371 1 77 71 VAL A O 1
ATOM 562 N N . LEU A 1 72 ? 13.742 -23.562 -2.158 1 81.38 72 LEU A N 1
ATOM 563 C CA . LEU A 1 72 ? 12.727 -24.125 -3.045 1 81.38 72 LEU A CA 1
ATOM 564 C C . LEU A 1 72 ? 12.836 -23.516 -4.441 1 81.38 72 LEU A C 1
ATOM 566 O O . LEU A 1 72 ? 12.664 -24.219 -5.441 1 81.38 72 LEU A O 1
ATOM 570 N N . ASP A 1 73 ? 13.141 -22.281 -4.484 1 75 73 ASP A N 1
ATOM 571 C CA . ASP A 1 73 ? 13.312 -21.609 -5.766 1 75 73 ASP A CA 1
ATOM 572 C C . ASP A 1 73 ? 14.508 -22.172 -6.531 1 75 73 ASP A C 1
ATOM 574 O O . ASP A 1 73 ? 14.43 -22.375 -7.742 1 75 73 ASP A O 1
ATOM 578 N N . GLN A 1 74 ? 15.508 -22.375 -5.828 1 69.44 74 GLN A N 1
ATOM 579 C CA . GLN A 1 74 ? 16.688 -22.953 -6.449 1 69.44 74 GLN A CA 1
ATOM 580 C C . GLN A 1 74 ? 16.422 -24.375 -6.941 1 69.44 74 GLN A C 1
ATOM 582 O O . GLN A 1 74 ? 16.906 -24.766 -8.016 1 69.44 74 GLN A O 1
ATOM 587 N N . THR A 1 75 ? 15.727 -25.062 -6.133 1 74.38 75 THR A N 1
ATOM 588 C CA . THR A 1 75 ? 15.375 -26.438 -6.523 1 74.38 75 THR A CA 1
ATOM 589 C C . THR A 1 75 ? 14.547 -26.438 -7.801 1 74.38 75 THR A C 1
ATOM 591 O O . THR A 1 75 ? 14.711 -27.312 -8.656 1 74.38 75 THR A O 1
ATOM 594 N N . ASN A 1 76 ? 13.672 -25.531 -7.883 1 75 76 ASN A N 1
ATOM 595 C CA . ASN A 1 76 ? 12.844 -25.391 -9.078 1 75 76 ASN A CA 1
ATOM 596 C C . ASN A 1 76 ? 13.695 -25.125 -10.32 1 75 76 ASN A C 1
ATOM 598 O O . ASN A 1 76 ? 13.391 -25.625 -11.406 1 75 76 ASN A O 1
ATOM 602 N N . LEU A 1 77 ? 14.695 -24.375 -10.172 1 68.12 77 LEU A N 1
ATOM 603 C CA . LEU A 1 77 ? 15.602 -24.078 -11.273 1 68.12 77 LEU A CA 1
ATOM 604 C C . LEU A 1 77 ? 16.328 -25.328 -11.742 1 68.12 77 LEU A C 1
ATOM 606 O O . LEU A 1 77 ? 16.516 -25.547 -12.945 1 68.12 77 LEU A O 1
ATOM 610 N N . ILE A 1 78 ? 16.719 -26.188 -10.836 1 67.56 78 ILE A N 1
ATOM 611 C CA . ILE A 1 78 ? 17.375 -27.453 -11.148 1 67.56 78 ILE A CA 1
ATOM 612 C C . ILE A 1 78 ? 16.406 -28.344 -11.914 1 67.56 78 ILE A C 1
ATOM 614 O O . ILE A 1 78 ? 16.781 -28.938 -12.938 1 67.56 78 ILE A O 1
ATOM 618 N N . ASP A 1 79 ? 15.273 -28.375 -11.438 1 71.81 79 ASP A N 1
ATOM 619 C CA . ASP A 1 79 ? 14.273 -29.219 -12.07 1 71.81 79 ASP A CA 1
ATOM 620 C C . ASP A 1 79 ? 13.977 -28.734 -13.492 1 71.81 79 ASP A C 1
ATOM 622 O O . ASP A 1 79 ? 13.812 -29.547 -14.406 1 71.81 79 ASP A O 1
ATOM 626 N N . GLU A 1 80 ? 13.898 -27.5 -13.633 1 69.56 80 GLU A N 1
ATOM 627 C CA . GLU A 1 80 ? 13.648 -26.906 -14.945 1 69.56 80 GLU A CA 1
ATOM 628 C C . GLU A 1 80 ? 14.781 -27.219 -15.914 1 69.56 80 GLU A C 1
ATOM 630 O O . GLU A 1 80 ? 14.531 -27.531 -17.078 1 69.56 80 GLU A O 1
ATOM 635 N N . ARG A 1 81 ? 15.914 -27.172 -15.414 1 65.75 81 ARG A N 1
ATOM 636 C CA . ARG A 1 81 ? 17.078 -27.406 -16.25 1 65.75 81 ARG A CA 1
ATOM 637 C C . ARG A 1 81 ? 17.188 -28.859 -16.672 1 65.75 81 ARG A C 1
ATOM 639 O O . ARG A 1 81 ? 17.531 -29.172 -17.828 1 65.75 81 ARG A O 1
ATOM 646 N N . TYR A 1 82 ? 16.812 -29.688 -15.805 1 67.88 82 TYR A N 1
ATOM 647 C CA . TYR A 1 82 ? 17.141 -31.094 -16.047 1 67.88 82 TYR A CA 1
ATOM 648 C C . TYR A 1 82 ? 15.875 -31.875 -16.422 1 67.88 82 TYR A C 1
ATOM 650 O O . TYR A 1 82 ? 15.961 -32.938 -17.047 1 67.88 82 TYR A O 1
ATOM 658 N N . HIS A 1 83 ? 14.758 -31.422 -16.047 1 68.94 83 HIS A N 1
ATOM 659 C CA . HIS A 1 83 ? 13.531 -32.125 -16.344 1 68.94 83 HIS A CA 1
ATOM 660 C C . HIS A 1 83 ? 12.672 -31.375 -17.344 1 68.94 83 HIS A C 1
ATOM 662 O O . HIS A 1 83 ? 11.633 -31.875 -17.781 1 68.94 83 HIS A O 1
ATOM 668 N N . GLY A 1 84 ? 13.203 -30.234 -17.875 1 62.97 84 GLY A N 1
ATOM 669 C CA . GLY A 1 84 ? 12.508 -29.422 -18.859 1 62.97 84 GLY A CA 1
ATOM 670 C C . GLY A 1 84 ? 11.219 -28.812 -18.344 1 62.97 84 GLY A C 1
ATOM 671 O O . GLY A 1 84 ? 10.531 -28.078 -19.047 1 62.97 84 GLY A O 1
ATOM 672 N N . LYS A 1 85 ? 10.656 -29.375 -17.359 1 60.88 85 LYS A N 1
ATOM 673 C CA . LYS A 1 85 ? 9.422 -28.812 -16.828 1 60.88 85 LYS A CA 1
ATOM 674 C C . LYS A 1 85 ? 9.602 -28.344 -15.391 1 60.88 85 LYS A C 1
ATOM 676 O O . LYS A 1 85 ? 10.234 -29.031 -14.578 1 60.88 85 LYS A O 1
ATOM 681 N N . ALA A 1 86 ? 9.32 -27.094 -15.328 1 59.34 86 ALA A N 1
ATOM 682 C CA . ALA A 1 86 ? 9.391 -26.578 -13.961 1 59.34 86 ALA A CA 1
ATOM 683 C C . ALA A 1 86 ? 8.32 -27.234 -13.086 1 59.34 86 ALA A C 1
ATOM 685 O O . ALA A 1 86 ? 7.168 -27.375 -13.492 1 59.34 86 ALA A O 1
ATOM 686 N N . ALA A 1 87 ? 8.758 -27.969 -12.047 1 62.72 87 ALA A N 1
ATOM 687 C CA . ALA A 1 87 ? 7.832 -28.609 -11.109 1 62.72 87 ALA A CA 1
ATOM 688 C C . ALA A 1 87 ? 6.914 -27.578 -10.461 1 62.72 87 ALA A C 1
ATOM 690 O O . ALA A 1 87 ? 5.762 -27.875 -10.141 1 62.72 87 ALA A O 1
ATOM 691 N N . GLY A 1 88 ? 7.383 -26.281 -10.328 1 75.12 88 GLY A N 1
ATOM 692 C CA . GLY A 1 88 ? 6.578 -25.266 -9.672 1 75.12 88 GLY A CA 1
ATOM 693 C C . GLY A 1 88 ? 6.645 -23.906 -10.359 1 75.12 88 GLY A C 1
ATOM 694 O O . GLY A 1 88 ? 7.203 -23.781 -11.445 1 75.12 88 GLY A O 1
ATOM 695 N N . LYS A 1 89 ? 5.844 -23.031 -9.867 1 80.19 89 LYS A N 1
ATOM 696 C CA . LYS A 1 89 ? 5.832 -21.672 -10.398 1 80.19 89 LYS A CA 1
ATOM 697 C C . LYS A 1 89 ? 7.152 -20.953 -10.109 1 80.19 89 LYS A C 1
ATOM 699 O O . LYS A 1 89 ? 7.707 -21.078 -9.016 1 80.19 89 LYS A O 1
ATOM 704 N N . GLN A 1 90 ? 7.691 -20.344 -11.234 1 82.69 90 GLN A N 1
ATOM 705 C CA . GLN A 1 90 ? 8.805 -19.422 -11 1 82.69 90 GLN A CA 1
ATOM 706 C C . GLN A 1 90 ? 8.359 -18.219 -10.172 1 82.69 90 GLN A C 1
ATOM 708 O O . GLN A 1 90 ? 7.305 -17.641 -10.422 1 82.69 90 GLN A O 1
ATOM 713 N N . ARG A 1 91 ? 9.203 -17.969 -9.141 1 87.06 91 ARG A N 1
ATOM 714 C CA . ARG A 1 91 ? 8.828 -16.875 -8.258 1 87.06 91 ARG A CA 1
ATOM 715 C C . ARG A 1 91 ? 9.875 -15.766 -8.281 1 87.06 91 ARG A C 1
ATOM 717 O O . ARG A 1 91 ? 11.078 -16.047 -8.336 1 87.06 91 ARG A O 1
ATOM 724 N N . PHE A 1 92 ? 9.469 -14.523 -8.289 1 91.5 92 PHE A N 1
ATOM 725 C CA . PHE A 1 92 ? 10.328 -13.352 -8.227 1 91.5 92 PHE A CA 1
ATOM 726 C C . PHE A 1 92 ? 9.594 -12.164 -7.617 1 91.5 92 PHE A C 1
ATOM 728 O O . PHE A 1 92 ? 8.469 -11.859 -8.016 1 91.5 92 PHE A O 1
ATOM 735 N N . CYS A 1 93 ? 10.164 -11.516 -6.566 1 94.44 93 CYS A N 1
ATOM 736 C CA . CYS A 1 93 ? 9.516 -10.422 -5.852 1 94.44 93 CYS A CA 1
ATOM 737 C C . CYS A 1 93 ? 10.414 -9.195 -5.797 1 94.44 93 CYS A C 1
ATOM 739 O O . CYS A 1 93 ? 11.602 -9.297 -5.484 1 94.44 93 CYS A O 1
ATOM 741 N N . VAL A 1 94 ? 9.844 -8.055 -6.188 1 97.69 94 VAL A N 1
ATOM 742 C CA . VAL A 1 94 ? 10.516 -6.766 -6.078 1 97.69 94 VAL A CA 1
ATOM 743 C C . VAL A 1 94 ? 9.742 -5.863 -5.121 1 97.69 94 VAL A C 1
ATOM 745 O O . VAL A 1 94 ? 8.516 -5.777 -5.191 1 97.69 94 VAL A O 1
ATOM 748 N N . SER A 1 95 ? 10.43 -5.258 -4.156 1 98.19 95 SER A N 1
ATOM 749 C CA . SER A 1 95 ? 9.867 -4.184 -3.35 1 98.19 95 SER A CA 1
ATOM 750 C C . SER A 1 95 ? 10.484 -2.838 -3.711 1 98.19 95 SER A C 1
ATOM 752 O O . SER A 1 95 ? 11.695 -2.736 -3.908 1 98.19 95 SER A O 1
ATOM 754 N N . SER A 1 96 ? 9.625 -1.827 -3.867 1 98.19 96 SER A N 1
ATOM 755 C CA . SER A 1 96 ? 10.125 -0.546 -4.359 1 98.19 96 SER A CA 1
ATOM 756 C C . SER A 1 96 ? 9.305 0.614 -3.797 1 98.19 96 SER A C 1
ATOM 758 O O . SER A 1 96 ? 8.141 0.444 -3.443 1 98.19 96 SER A O 1
ATOM 760 N N . GLN A 1 97 ? 10 1.751 -3.648 1 97.19 97 GLN A N 1
ATOM 761 C CA . GLN A 1 97 ? 9.211 2.979 -3.602 1 97.19 97 GLN A CA 1
ATOM 762 C C . GLN A 1 97 ? 8.43 3.182 -4.895 1 97.19 97 GLN A C 1
ATOM 764 O O . GLN A 1 97 ? 8.523 2.369 -5.816 1 97.19 97 GLN A O 1
ATOM 769 N N . HIS A 1 98 ? 7.566 4.188 -4.984 1 95.38 98 HIS A N 1
ATOM 770 C CA . HIS A 1 98 ? 6.629 4.328 -6.094 1 95.38 98 HIS A CA 1
ATOM 771 C C . HIS A 1 98 ? 7.305 4.949 -7.312 1 95.38 98 HIS A C 1
ATOM 773 O O . HIS A 1 98 ? 7.113 6.133 -7.602 1 95.38 98 HIS A O 1
ATOM 779 N N . TYR A 1 99 ? 8.109 4.102 -8.047 1 93.56 99 TYR A N 1
ATOM 780 C CA . TYR A 1 99 ? 8.828 4.523 -9.25 1 93.56 99 TYR A CA 1
ATOM 781 C C . TYR A 1 99 ? 8.273 3.826 -10.484 1 93.56 99 TYR A C 1
ATOM 783 O O . TYR A 1 99 ? 8.273 2.596 -10.562 1 93.56 99 TYR A O 1
ATOM 791 N N . SER A 1 100 ? 7.961 4.633 -11.5 1 89.88 100 SER A N 1
ATOM 792 C CA . SER A 1 100 ? 7.453 4.059 -12.742 1 89.88 100 SER A CA 1
ATOM 793 C C . SER A 1 100 ? 8.523 3.234 -13.453 1 89.88 100 SER A C 1
ATOM 795 O O . SER A 1 100 ? 8.219 2.211 -14.07 1 89.88 100 SER A O 1
ATOM 797 N N . PHE A 1 101 ? 9.766 3.656 -13.359 1 92 101 PHE A N 1
ATOM 798 C CA . PHE A 1 101 ? 10.836 2.945 -14.055 1 92 101 PHE A CA 1
ATOM 799 C C . PHE A 1 101 ? 11.078 1.58 -13.422 1 92 101 PHE A C 1
ATOM 801 O O . PHE A 1 101 ? 11.469 0.634 -14.102 1 92 101 PHE A O 1
ATOM 808 N N . ALA A 1 102 ? 10.906 1.462 -12.117 1 95 102 ALA A N 1
ATOM 809 C CA . ALA A 1 102 ? 11.023 0.163 -11.461 1 95 102 ALA A CA 1
ATOM 810 C C . ALA A 1 102 ? 9.977 -0.813 -11.984 1 95 102 ALA A C 1
ATOM 812 O O . ALA A 1 102 ? 10.273 -1.99 -12.211 1 95 102 ALA A O 1
ATOM 813 N N . VAL A 1 103 ? 8.789 -0.299 -12.227 1 93.81 103 VAL A N 1
ATOM 814 C CA . VAL A 1 103 ? 7.695 -1.105 -12.75 1 93.81 103 VAL A CA 1
ATOM 815 C C . VAL A 1 103 ? 7.977 -1.489 -14.203 1 93.81 103 VAL A C 1
ATOM 817 O O . VAL A 1 103 ? 7.75 -2.633 -14.602 1 93.81 103 VAL A O 1
ATOM 820 N N . GLU A 1 104 ? 8.461 -0.562 -14.906 1 92.5 104 GLU A N 1
ATOM 821 C CA . GLU A 1 104 ? 8.805 -0.833 -16.297 1 92.5 104 GLU A CA 1
ATOM 822 C C . GLU A 1 104 ? 9.852 -1.938 -16.406 1 92.5 104 GLU A C 1
ATOM 824 O O . GLU A 1 104 ? 9.758 -2.812 -17.266 1 92.5 104 GLU A O 1
ATOM 829 N N . ALA A 1 105 ? 10.852 -1.806 -15.602 1 95 105 ALA A N 1
ATOM 830 C CA . ALA A 1 105 ? 11.875 -2.842 -15.578 1 95 105 ALA A CA 1
ATOM 831 C C . ALA A 1 105 ? 11.273 -4.207 -15.25 1 95 105 ALA A C 1
ATOM 833 O O . ALA A 1 105 ? 11.688 -5.223 -15.82 1 95 105 ALA A O 1
ATOM 834 N N . PHE A 1 106 ? 10.367 -4.238 -14.359 1 95.62 106 PHE A N 1
ATOM 835 C CA . PHE A 1 106 ? 9.68 -5.453 -13.945 1 95.62 106 PHE A CA 1
ATOM 836 C C . PHE A 1 106 ? 8.922 -6.074 -15.109 1 95.62 106 PHE A C 1
ATOM 838 O O . PHE A 1 106 ? 9.008 -7.281 -15.344 1 95.62 106 PHE A O 1
ATOM 845 N N . VAL A 1 107 ? 8.195 -5.254 -15.836 1 92.62 107 VAL A N 1
ATOM 846 C CA . VAL A 1 107 ? 7.438 -5.695 -17 1 92.62 107 VAL A CA 1
ATOM 847 C C . VAL A 1 107 ? 8.391 -6.273 -18.047 1 92.62 107 VAL A C 1
ATOM 849 O O . VAL A 1 107 ? 8.133 -7.344 -18.609 1 92.62 107 VAL A O 1
ATOM 852 N N . SER A 1 108 ? 9.461 -5.559 -18.266 1 94.31 108 SER A N 1
ATOM 853 C CA . SER A 1 108 ? 10.445 -5.988 -19.25 1 94.31 108 SER A CA 1
ATOM 854 C C . SER A 1 108 ? 11.055 -7.332 -18.875 1 94.31 108 SER A C 1
ATOM 856 O O . SER A 1 108 ? 11.242 -8.195 -19.734 1 94.31 108 SER A O 1
ATOM 858 N N . LEU A 1 109 ? 11.367 -7.484 -17.609 1 94.56 109 LEU A N 1
ATOM 859 C CA . LEU A 1 109 ? 11.922 -8.742 -17.141 1 94.56 109 LEU A CA 1
ATOM 860 C C . LEU A 1 109 ? 10.969 -9.898 -17.406 1 94.56 109 LEU A C 1
ATOM 862 O O . LEU A 1 109 ? 11.383 -10.969 -17.875 1 94.56 109 LEU A O 1
ATOM 866 N N . LEU A 1 110 ? 9.719 -9.711 -17.062 1 92.44 110 LEU A N 1
ATOM 867 C CA . LEU A 1 110 ? 8.711 -10.75 -17.219 1 92.44 110 LEU A CA 1
ATOM 868 C C . LEU A 1 110 ? 8.547 -11.133 -18.688 1 92.44 110 LEU A C 1
ATOM 870 O O . LEU A 1 110 ? 8.375 -12.312 -19.016 1 92.44 110 LEU A O 1
ATOM 874 N N . LYS A 1 111 ? 8.539 -10.18 -19.516 1 91.62 111 LYS A N 1
ATOM 875 C CA . LYS A 1 111 ? 8.406 -10.438 -20.953 1 91.62 111 LYS A CA 1
ATOM 876 C C . LYS A 1 111 ? 9.562 -11.297 -21.469 1 91.62 111 LYS A C 1
ATOM 878 O O . LYS A 1 111 ? 9.375 -12.148 -22.328 1 91.62 111 LYS A O 1
ATOM 883 N N . GLU A 1 112 ? 10.664 -11.078 -20.891 1 90.19 112 GLU A N 1
ATOM 884 C CA . GLU A 1 112 ? 11.867 -11.766 -21.359 1 90.19 112 GLU A CA 1
ATOM 885 C C . GLU A 1 112 ? 11.992 -13.141 -20.719 1 90.19 112 GLU A C 1
ATOM 887 O O . GLU A 1 112 ? 12.461 -14.086 -21.344 1 90.19 112 GLU A O 1
ATOM 892 N N . HIS A 1 113 ? 11.523 -13.242 -19.453 1 85 113 HIS A N 1
ATOM 893 C CA . HIS A 1 113 ? 11.945 -14.43 -18.703 1 85 113 HIS A CA 1
ATOM 894 C C . HIS A 1 113 ? 10.773 -15.031 -17.938 1 85 113 HIS A C 1
ATOM 896 O O . HIS A 1 113 ? 10.969 -15.922 -17.109 1 85 113 HIS A O 1
ATOM 902 N N . GLY A 1 114 ? 9.625 -14.602 -17.969 1 78.81 114 GLY A N 1
ATOM 903 C CA . GLY A 1 114 ? 8.508 -15.055 -17.156 1 78.81 114 GLY A CA 1
ATOM 904 C C . GLY A 1 114 ? 8.156 -16.516 -17.406 1 78.81 114 GLY A C 1
ATOM 905 O O . GLY A 1 114 ? 7.754 -17.219 -16.484 1 78.81 114 GLY A O 1
ATOM 906 N N . GLY A 1 115 ? 8.305 -17.031 -18.562 1 80.62 115 GLY A N 1
ATOM 907 C CA . GLY A 1 115 ? 7.945 -18.406 -18.891 1 80.62 115 GLY A CA 1
ATOM 908 C C . GLY A 1 115 ? 6.449 -18.656 -18.875 1 80.62 115 GLY A C 1
ATOM 909 O O . GLY A 1 115 ? 5.66 -17.734 -19.078 1 80.62 115 GLY A O 1
ATOM 910 N N . ASP A 1 116 ? 6.082 -20.016 -18.594 1 83.56 116 ASP A N 1
ATOM 911 C CA . ASP A 1 116 ? 4.68 -20.391 -18.734 1 83.56 116 ASP A CA 1
ATOM 912 C C . ASP A 1 116 ? 3.988 -20.484 -17.375 1 83.56 116 ASP A C 1
ATOM 914 O O . ASP A 1 116 ? 2.758 -20.484 -17.297 1 83.56 116 ASP A O 1
ATOM 918 N N . LYS A 1 117 ? 4.785 -20.672 -16.375 1 87.81 117 LYS A N 1
ATOM 919 C CA . LYS A 1 117 ? 4.262 -20.75 -15.016 1 87.81 117 LYS A CA 1
ATOM 920 C C . LYS A 1 117 ? 5.07 -19.875 -14.055 1 87.81 117 LYS A C 1
ATOM 922 O O . LYS A 1 117 ? 6.242 -20.156 -13.797 1 87.81 117 LYS A O 1
ATOM 927 N N . TYR A 1 118 ? 4.371 -18.797 -13.562 1 89.5 118 TYR A N 1
ATOM 928 C CA . TYR A 1 118 ? 5.117 -17.906 -12.688 1 89.5 118 TYR A CA 1
ATOM 929 C C . TYR A 1 118 ? 4.191 -17.219 -11.695 1 89.5 118 TYR A C 1
ATOM 931 O O . TYR A 1 118 ? 2.973 -17.188 -11.891 1 89.5 118 TYR A O 1
ATOM 939 N N . GLU A 1 119 ? 4.77 -16.859 -10.586 1 90.5 119 GLU A N 1
ATOM 940 C CA . GLU A 1 119 ? 4.18 -15.961 -9.602 1 90.5 119 GLU A CA 1
ATOM 941 C C . GLU A 1 119 ? 5.137 -14.828 -9.25 1 90.5 119 GLU A C 1
ATOM 943 O O . GLU A 1 119 ? 6.059 -15.016 -8.453 1 90.5 119 GLU A O 1
ATOM 948 N N . PHE A 1 120 ? 4.902 -13.633 -9.812 1 93.69 120 PHE A N 1
ATOM 949 C CA . PHE A 1 120 ? 5.773 -12.484 -9.594 1 93.69 120 PHE A CA 1
ATOM 950 C C . PHE A 1 120 ? 5.07 -11.43 -8.742 1 93.69 120 PHE A C 1
ATOM 952 O O . PHE A 1 120 ? 3.867 -11.203 -8.898 1 93.69 120 PHE A O 1
ATOM 959 N N . HIS A 1 121 ? 5.812 -10.789 -7.836 1 94.75 121 HIS A N 1
ATOM 960 C CA . HIS A 1 121 ? 5.281 -9.758 -6.953 1 94.75 121 HIS A CA 1
ATOM 961 C C . HIS A 1 121 ? 5.992 -8.422 -7.176 1 94.75 121 HIS A C 1
ATOM 963 O O . HIS A 1 121 ? 7.223 -8.367 -7.164 1 94.75 121 HIS A O 1
ATOM 969 N N . MET A 1 122 ? 5.273 -7.43 -7.508 1 97.38 122 MET A N 1
ATOM 970 C CA . MET A 1 122 ? 5.742 -6.047 -7.477 1 97.38 122 MET A CA 1
ATOM 971 C C . MET A 1 122 ? 5.121 -5.285 -6.309 1 97.38 122 MET A C 1
ATOM 973 O O . MET A 1 122 ? 3.965 -4.871 -6.379 1 97.38 122 MET A O 1
ATOM 977 N N . ARG A 1 123 ? 5.961 -5.012 -5.277 1 96.69 123 ARG A N 1
ATOM 978 C CA . ARG A 1 123 ? 5.465 -4.422 -4.039 1 96.69 123 ARG A CA 1
ATOM 979 C C . ARG A 1 123 ? 5.906 -2.967 -3.906 1 96.69 123 ARG A C 1
ATOM 981 O O . ARG A 1 123 ? 6.98 -2.686 -3.375 1 96.69 123 ARG A O 1
ATOM 988 N N . GLU A 1 124 ? 5.129 -2.084 -4.367 1 97.06 124 GLU A N 1
ATOM 989 C CA . GLU A 1 124 ? 5.34 -0.683 -4.016 1 97.06 124 GLU A CA 1
ATOM 990 C C . GLU A 1 124 ? 4.793 -0.377 -2.625 1 97.06 124 GLU A C 1
ATOM 992 O O . GLU A 1 124 ? 3.58 -0.429 -2.402 1 97.06 124 GLU A O 1
ATOM 997 N N . THR A 1 125 ? 5.684 -0.069 -1.687 1 95.12 125 THR A N 1
ATOM 998 C CA . THR A 1 125 ? 5.258 0.016 -0.294 1 95.12 125 THR A CA 1
ATOM 999 C C . THR A 1 125 ? 6.145 0.985 0.484 1 95.12 125 THR A C 1
ATOM 1001 O O . THR A 1 125 ? 6.953 1.702 -0.105 1 95.12 125 THR A O 1
ATOM 1004 N N . GLN A 1 126 ? 5.891 1.121 1.787 1 94.81 126 GLN A N 1
ATOM 1005 C CA . GLN A 1 126 ? 6.633 2.021 2.664 1 94.81 126 GLN A CA 1
ATOM 1006 C C . GLN A 1 126 ? 8.117 1.661 2.693 1 94.81 126 GLN A C 1
ATOM 1008 O O . GLN A 1 126 ? 8.477 0.486 2.605 1 94.81 126 GLN A O 1
ATOM 1013 N N . THR A 1 127 ? 8.938 2.682 2.877 1 95.69 127 THR A N 1
ATOM 1014 C CA . THR A 1 127 ? 10.383 2.516 2.783 1 95.69 127 THR A CA 1
ATOM 1015 C C . THR A 1 127 ? 10.875 1.482 3.791 1 95.69 127 THR A C 1
ATOM 1017 O O . THR A 1 127 ? 11.656 0.595 3.447 1 95.69 127 THR A O 1
ATOM 1020 N N . TYR A 1 128 ? 10.383 1.558 4.98 1 92.69 128 TYR A N 1
ATOM 1021 C CA . TYR A 1 128 ? 10.805 0.582 5.98 1 92.69 128 TYR A CA 1
ATOM 1022 C C . TYR A 1 128 ? 10.422 -0.832 5.555 1 92.69 128 TYR A C 1
ATOM 1024 O O . TYR A 1 128 ? 11.188 -1.777 5.766 1 92.69 128 TYR A O 1
ATOM 1032 N N . ASP A 1 129 ? 9.227 -0.976 5.055 1 93.94 129 ASP A N 1
ATOM 1033 C CA . ASP A 1 129 ? 8.75 -2.283 4.617 1 93.94 129 ASP A CA 1
ATOM 1034 C C . ASP A 1 129 ? 9.609 -2.83 3.48 1 93.94 129 ASP A C 1
ATOM 1036 O O . ASP A 1 129 ? 9.805 -4.043 3.369 1 93.94 129 ASP A O 1
ATOM 1040 N N . ILE A 1 130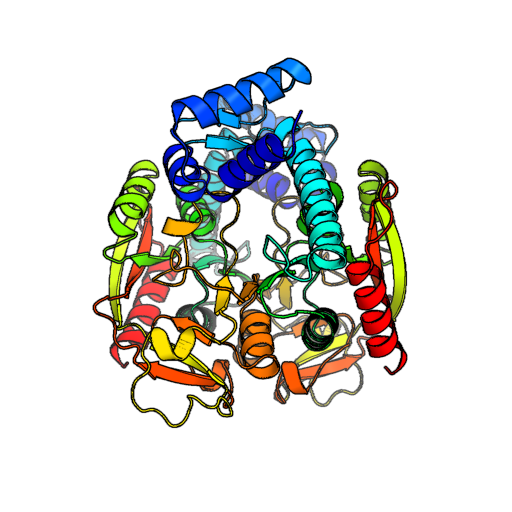 ? 10.102 -1.951 2.621 1 97.44 130 ILE A N 1
ATOM 1041 C CA . ILE A 1 130 ? 11.008 -2.371 1.558 1 97.44 130 ILE A CA 1
ATOM 1042 C C . ILE A 1 130 ? 12.25 -3.016 2.166 1 97.44 130 ILE A C 1
ATOM 1044 O O . ILE A 1 130 ? 12.656 -4.109 1.758 1 97.44 130 ILE A O 1
ATOM 1048 N N . ILE A 1 131 ? 12.805 -2.334 3.127 1 96.19 131 ILE A N 1
ATOM 1049 C CA . ILE A 1 131 ? 14.008 -2.824 3.795 1 96.19 131 ILE A CA 1
ATOM 1050 C C . ILE A 1 131 ? 13.703 -4.152 4.488 1 96.19 131 ILE A C 1
ATOM 1052 O O . ILE A 1 131 ? 14.453 -5.117 4.352 1 96.19 131 ILE A O 1
ATOM 1056 N N . ASP A 1 132 ? 12.586 -4.168 5.152 1 93.06 132 ASP A N 1
ATOM 1057 C CA . ASP A 1 132 ? 12.164 -5.371 5.863 1 93.06 132 ASP A CA 1
ATOM 1058 C C . ASP A 1 132 ? 11.945 -6.531 4.898 1 93.06 132 ASP A C 1
ATOM 1060 O O . ASP A 1 132 ? 12.32 -7.668 5.191 1 93.06 132 ASP A O 1
ATOM 1064 N N . ASP A 1 133 ? 11.32 -6.312 3.779 1 93.81 133 ASP A N 1
ATOM 1065 C CA . ASP A 1 133 ? 11.07 -7.328 2.762 1 93.81 133 ASP A CA 1
ATOM 1066 C C . ASP A 1 133 ? 12.375 -7.973 2.297 1 93.81 133 ASP A C 1
ATOM 1068 O O . ASP A 1 133 ? 12.461 -9.195 2.193 1 93.81 133 ASP A O 1
ATOM 1072 N N . VAL A 1 134 ? 13.352 -7.164 2.002 1 95.06 134 VAL A N 1
ATOM 1073 C CA . VAL A 1 134 ? 14.609 -7.68 1.47 1 95.06 134 VAL A CA 1
ATOM 1074 C C . VAL A 1 134 ? 15.391 -8.383 2.574 1 95.06 134 VAL A C 1
ATOM 1076 O O . VAL A 1 134 ? 15.977 -9.445 2.35 1 95.06 134 VAL A O 1
ATOM 1079 N N . ALA A 1 135 ? 15.352 -7.809 3.744 1 92.25 135 ALA A N 1
ATOM 1080 C CA . ALA A 1 135 ? 16.062 -8.383 4.879 1 92.25 135 ALA A CA 1
ATOM 1081 C C . ALA A 1 135 ? 15.555 -9.789 5.195 1 92.25 135 ALA A C 1
ATOM 1083 O O . ALA A 1 135 ? 16.328 -10.664 5.582 1 92.25 135 ALA A O 1
ATOM 1084 N N . HIS A 1 136 ? 14.281 -9.992 4.996 1 86.69 136 HIS A N 1
ATOM 1085 C CA . HIS A 1 136 ? 13.672 -11.273 5.352 1 86.69 136 HIS A CA 1
ATOM 1086 C C . HIS A 1 136 ? 13.406 -12.117 4.109 1 86.69 136 HIS A C 1
ATOM 1088 O O . HIS A 1 136 ? 12.617 -13.062 4.16 1 86.69 136 HIS A O 1
ATOM 1094 N N . LEU A 1 137 ? 13.906 -11.719 3.041 1 86.25 137 LEU A N 1
ATOM 1095 C CA . LEU A 1 137 ? 13.945 -12.469 1.794 1 86.25 137 LEU A CA 1
ATOM 1096 C C . LEU A 1 137 ? 12.547 -12.672 1.233 1 86.25 137 LEU A C 1
ATOM 1098 O O . LEU A 1 137 ? 12.266 -13.695 0.598 1 86.25 137 LEU A O 1
ATOM 1102 N N . ARG A 1 138 ? 11.656 -11.727 1.588 1 88.44 138 ARG A N 1
ATOM 1103 C CA . ARG A 1 138 ? 10.336 -11.695 0.964 1 88.44 138 ARG A CA 1
ATOM 1104 C C . ARG A 1 138 ? 10.406 -11.086 -0.433 1 88.44 138 ARG A C 1
ATOM 1106 O O . ARG A 1 138 ? 9.531 -11.336 -1.267 1 88.44 138 ARG A O 1
ATOM 1113 N N . SER A 1 139 ? 11.438 -10.281 -0.602 1 93.88 139 SER A N 1
ATOM 1114 C CA . SER A 1 139 ? 11.773 -9.727 -1.91 1 93.88 139 SER A CA 1
ATOM 1115 C C . SER A 1 139 ? 13.258 -9.891 -2.213 1 93.88 139 SER A C 1
ATOM 1117 O O . SER A 1 139 ? 14.094 -9.766 -1.318 1 93.88 139 SER A O 1
ATOM 1119 N N . GLU A 1 140 ? 13.539 -10.156 -3.459 1 93.19 140 GLU A N 1
ATOM 1120 C CA . GLU A 1 140 ? 14.93 -10.367 -3.855 1 93.19 140 GLU A CA 1
ATOM 1121 C C . GLU A 1 140 ? 15.703 -9.055 -3.875 1 93.19 140 GLU A C 1
ATOM 1123 O O . GLU A 1 140 ? 16.906 -9.031 -3.633 1 93.19 140 GLU A O 1
ATOM 1128 N N . ILE A 1 141 ? 14.969 -7.996 -4.164 1 97.12 141 ILE A N 1
ATOM 1129 C CA . ILE A 1 141 ? 15.617 -6.707 -4.371 1 97.12 141 ILE A CA 1
ATOM 1130 C C . ILE A 1 141 ? 14.68 -5.582 -3.93 1 97.12 141 ILE A C 1
ATOM 1132 O O . ILE A 1 141 ? 13.461 -5.715 -4.016 1 97.12 141 ILE A O 1
ATOM 1136 N N . GLY A 1 142 ? 15.289 -4.512 -3.373 1 98.62 142 GLY A N 1
ATOM 1137 C CA . GLY A 1 142 ? 14.555 -3.309 -3.008 1 98.62 142 GLY A CA 1
ATOM 1138 C C . GLY A 1 142 ? 15.055 -2.068 -3.725 1 98.62 142 GLY A C 1
ATOM 1139 O O . GLY A 1 142 ? 16.25 -1.945 -4.004 1 98.62 142 GLY A O 1
ATOM 1140 N N . ILE A 1 143 ? 14.172 -1.141 -4.094 1 98.56 143 ILE A N 1
ATOM 1141 C CA . ILE A 1 143 ? 14.547 0.105 -4.75 1 98.56 143 ILE A CA 1
ATOM 1142 C C . ILE A 1 143 ? 14.141 1.292 -3.881 1 98.56 143 ILE A C 1
ATOM 1144 O O . ILE A 1 143 ? 12.969 1.423 -3.508 1 98.56 143 ILE A O 1
ATOM 1148 N N . LEU A 1 144 ? 15.062 2.131 -3.496 1 98.19 144 LEU A N 1
ATOM 1149 C CA . LEU A 1 144 ? 14.812 3.322 -2.691 1 98.19 144 LEU A CA 1
ATOM 1150 C C . LEU A 1 144 ? 15.867 4.395 -2.963 1 98.19 144 LEU A C 1
ATOM 1152 O O . LEU A 1 144 ? 16.75 4.203 -3.799 1 98.19 144 LEU A O 1
ATOM 1156 N N . TYR A 1 145 ? 15.734 5.547 -2.34 1 97.5 145 TYR A N 1
ATOM 1157 C CA . TYR A 1 145 ? 16.703 6.609 -2.578 1 97.5 145 TYR A CA 1
ATOM 1158 C C . TYR A 1 145 ? 17.406 7.008 -1.286 1 97.5 145 TYR A C 1
ATOM 1160 O O . TYR A 1 145 ? 16.922 6.715 -0.192 1 97.5 145 TYR A O 1
ATOM 1168 N N . LEU A 1 146 ? 18.547 7.605 -1.443 1 97.25 146 LEU A N 1
ATOM 1169 C CA . LEU A 1 146 ? 19.281 8.273 -0.369 1 97.25 146 LEU A CA 1
ATOM 1170 C C . LEU A 1 146 ? 19.516 9.742 -0.7 1 97.25 146 LEU A C 1
ATOM 1172 O O . LEU A 1 146 ? 19.609 10.109 -1.873 1 97.25 146 LEU A O 1
ATOM 1176 N N . ASN A 1 147 ? 19.5 10.547 0.246 1 95.44 147 ASN A N 1
ATOM 1177 C CA . ASN A 1 147 ? 19.938 11.938 0.162 1 95.44 147 ASN A CA 1
ATOM 1178 C C . ASN A 1 147 ? 20.641 12.375 1.444 1 95.44 147 ASN A C 1
ATOM 1180 O O . ASN A 1 147 ? 20.875 11.562 2.338 1 95.44 147 ASN A O 1
ATOM 1184 N N . LYS A 1 148 ? 21.031 13.648 1.489 1 93.81 148 LYS A N 1
ATOM 1185 C CA . LYS A 1 148 ? 21.797 14.141 2.633 1 93.81 148 LYS A CA 1
ATOM 1186 C C . LYS A 1 148 ? 21 13.992 3.928 1 93.81 148 LYS A C 1
ATOM 1188 O O . LYS A 1 148 ? 21.562 13.711 4.984 1 93.81 148 LYS A O 1
ATOM 1193 N N . PHE A 1 149 ? 19.766 14.156 3.768 1 90.62 149 PHE A N 1
ATOM 1194 C CA . PHE A 1 149 ? 18.891 14.203 4.938 1 90.62 149 PHE A CA 1
ATOM 1195 C C . PHE A 1 149 ? 18.703 12.805 5.523 1 90.62 149 PHE A C 1
ATOM 1197 O O . PHE A 1 149 ? 18.719 12.633 6.742 1 90.62 149 PHE A O 1
ATOM 1204 N N . ASN A 1 150 ? 18.484 11.766 4.66 1 93.5 150 ASN A N 1
ATOM 1205 C CA . ASN A 1 150 ? 18.016 10.477 5.164 1 93.5 150 ASN A CA 1
ATOM 1206 C C . ASN A 1 150 ? 19.125 9.43 5.148 1 93.5 150 ASN A C 1
ATOM 1208 O O . ASN A 1 150 ? 19 8.367 5.746 1 93.5 150 ASN A O 1
ATOM 1212 N N . GLU A 1 151 ? 20.25 9.695 4.605 1 95.69 151 GLU A N 1
ATOM 1213 C CA . GLU A 1 151 ? 21.266 8.688 4.312 1 95.69 151 GLU A CA 1
ATOM 1214 C C . GLU A 1 151 ? 21.812 8.055 5.594 1 95.69 151 GLU A C 1
ATOM 1216 O O . GLU A 1 151 ? 22.047 6.848 5.645 1 95.69 151 GLU A O 1
ATOM 1221 N N . THR A 1 152 ? 22.047 8.859 6.586 1 93.81 152 THR A N 1
ATOM 1222 C CA . THR A 1 152 ? 22.625 8.336 7.816 1 93.81 152 THR A CA 1
ATOM 1223 C C . THR A 1 152 ? 21.719 7.293 8.445 1 93.81 152 THR A C 1
ATOM 1225 O O . THR A 1 152 ? 22.156 6.207 8.82 1 93.81 152 THR A O 1
ATOM 1228 N N . VAL A 1 153 ? 20.484 7.672 8.508 1 90.25 153 VAL A N 1
ATOM 1229 C CA . VAL A 1 153 ? 19.5 6.809 9.148 1 90.25 153 VAL A CA 1
ATOM 1230 C C . VAL A 1 153 ? 19.266 5.562 8.297 1 90.25 153 VAL A C 1
ATOM 1232 O O . VAL A 1 153 ? 19.25 4.441 8.812 1 90.25 153 VAL A O 1
ATOM 1235 N N . ILE A 1 154 ? 19.078 5.688 7.039 1 95.06 154 ILE A N 1
ATOM 1236 C CA . ILE A 1 154 ? 18.781 4.578 6.141 1 95.06 154 ILE A CA 1
ATOM 1237 C C . ILE A 1 154 ? 19.984 3.643 6.062 1 95.06 154 ILE A C 1
ATOM 1239 O O . ILE A 1 154 ? 19.844 2.422 6.148 1 95.06 154 ILE A O 1
ATOM 1243 N N . LYS A 1 155 ? 21.156 4.148 5.941 1 96.06 155 LYS A N 1
ATOM 1244 C CA . LYS A 1 155 ? 22.344 3.309 5.863 1 96.06 155 LYS A CA 1
ATOM 1245 C C . LYS A 1 155 ? 22.547 2.51 7.152 1 96.06 155 LYS A C 1
ATOM 1247 O O . LYS A 1 155 ? 22.953 1.348 7.109 1 96.06 155 LYS A O 1
ATOM 1252 N N . LYS A 1 156 ? 22.375 3.164 8.211 1 94.19 156 LYS A N 1
ATOM 1253 C CA . LYS A 1 156 ? 22.438 2.436 9.477 1 94.19 156 LYS A CA 1
ATOM 1254 C C . LYS A 1 156 ? 21.422 1.3 9.508 1 94.19 156 LYS A C 1
ATOM 1256 O O . LYS A 1 156 ? 21.75 0.185 9.93 1 94.19 156 LYS A O 1
ATOM 1261 N N . THR A 1 157 ? 20.172 1.612 9.133 1 93.94 157 THR A N 1
ATOM 1262 C CA . THR A 1 157 ? 19.125 0.606 9.102 1 93.94 157 THR A CA 1
ATOM 1263 C C . THR A 1 157 ? 19.5 -0.552 8.18 1 93.94 157 THR A C 1
ATOM 1265 O O . THR A 1 157 ? 19.281 -1.716 8.516 1 93.94 157 THR A O 1
ATOM 1268 N N . LEU A 1 158 ? 20.078 -0.22 7.062 1 96.88 158 LEU A N 1
ATOM 1269 C CA . LEU A 1 158 ? 20.531 -1.247 6.125 1 96.88 158 LEU A CA 1
ATOM 1270 C C . LEU A 1 158 ? 21.625 -2.111 6.746 1 96.88 158 LEU A C 1
ATOM 1272 O O . LEU A 1 158 ? 21.562 -3.342 6.68 1 96.88 158 LEU A O 1
ATOM 1276 N N . ARG A 1 159 ? 22.578 -1.509 7.336 1 95.5 159 ARG A N 1
ATOM 1277 C CA . ARG A 1 159 ? 23.672 -2.238 7.969 1 95.5 159 ARG A CA 1
ATOM 1278 C C . ARG A 1 159 ? 23.141 -3.17 9.055 1 95.5 159 ARG A C 1
ATOM 1280 O O . ARG A 1 159 ? 23.562 -4.324 9.148 1 95.5 159 ARG A O 1
ATOM 1287 N N . ASP A 1 160 ? 22.266 -2.637 9.828 1 94.19 160 ASP A N 1
ATOM 1288 C CA . ASP A 1 160 ? 21.672 -3.406 10.922 1 94.19 160 ASP A CA 1
ATOM 1289 C C . ASP A 1 160 ? 20.906 -4.617 10.398 1 94.19 160 ASP A C 1
ATOM 1291 O O . ASP A 1 160 ? 20.641 -5.559 11.141 1 94.19 160 ASP A O 1
ATOM 1295 N N . ASN A 1 161 ? 20.562 -4.617 9.156 1 93.75 161 ASN A N 1
ATOM 1296 C CA . ASN A 1 161 ? 19.797 -5.707 8.562 1 93.75 161 ASN A CA 1
ATOM 1297 C C . ASN A 1 161 ? 20.625 -6.484 7.543 1 93.75 161 ASN A C 1
ATOM 1299 O O . ASN A 1 161 ? 20.062 -7.258 6.754 1 93.75 161 ASN A O 1
ATOM 1303 N N . ASN A 1 162 ? 21.953 -6.246 7.516 1 94.38 162 ASN A N 1
ATOM 1304 C CA . ASN A 1 162 ? 22.891 -6.93 6.637 1 94.38 162 ASN A CA 1
ATOM 1305 C C . ASN A 1 162 ? 22.516 -6.746 5.168 1 94.38 162 ASN A C 1
ATOM 1307 O O . ASN A 1 162 ? 22.453 -7.719 4.414 1 94.38 162 ASN A O 1
ATOM 1311 N N . LEU A 1 163 ? 22.156 -5.543 4.859 1 97.75 163 LEU A N 1
ATOM 1312 C CA . LEU A 1 163 ? 21.844 -5.152 3.488 1 97.75 163 LEU A CA 1
ATOM 1313 C C . LEU A 1 163 ? 22.844 -4.125 2.977 1 97.75 163 LEU A C 1
ATOM 1315 O O . LEU A 1 163 ? 23.453 -3.396 3.766 1 97.75 163 LEU A O 1
ATOM 1319 N N . SER A 1 164 ? 23 -4.039 1.651 1 97.81 164 SER A N 1
ATOM 1320 C CA . SER A 1 164 ? 23.844 -3.041 1.015 1 97.81 164 SER A CA 1
ATOM 1321 C C . SER A 1 164 ? 23.094 -2.258 -0.049 1 97.81 164 SER A C 1
ATOM 1323 O O . SER A 1 164 ? 22.281 -2.824 -0.782 1 97.81 164 SER A O 1
ATOM 1325 N N . PHE A 1 165 ? 23.422 -1.049 -0.059 1 98.38 165 PHE A N 1
ATOM 1326 C CA . PHE A 1 165 ? 22.844 -0.145 -1.044 1 98.38 165 PHE A CA 1
ATOM 1327 C C . PHE A 1 165 ? 23.797 0.088 -2.201 1 98.38 165 PHE A C 1
ATOM 1329 O O . PHE A 1 165 ? 24.984 0.35 -1.984 1 98.38 165 PHE A O 1
ATOM 1336 N N . THR A 1 166 ? 23.328 -0.007 -3.469 1 98.25 166 THR A N 1
ATOM 1337 C CA . THR A 1 166 ? 24.094 0.32 -4.668 1 98.25 166 THR A CA 1
ATOM 1338 C C . THR A 1 166 ? 23.391 1.405 -5.477 1 98.25 166 THR A C 1
ATOM 1340 O O . THR A 1 166 ? 22.266 1.21 -5.945 1 98.25 166 THR A O 1
ATOM 1343 N N . PRO A 1 167 ? 24.062 2.506 -5.664 1 97.56 167 PRO A N 1
ATOM 1344 C CA . PRO A 1 167 ? 23.453 3.586 -6.438 1 97.56 167 PRO A CA 1
ATOM 1345 C C . PRO A 1 167 ? 23.312 3.242 -7.918 1 97.56 167 PRO A C 1
ATOM 1347 O O . PRO A 1 167 ? 24.188 2.594 -8.492 1 97.56 167 PRO A O 1
ATOM 1350 N N . VAL A 1 168 ? 22.234 3.723 -8.508 1 96.38 168 VAL A N 1
ATOM 1351 C CA . VAL A 1 168 ? 21.984 3.555 -9.938 1 96.38 168 VAL A CA 1
ATOM 1352 C C . VAL A 1 168 ? 22.109 4.898 -10.648 1 96.38 168 VAL A C 1
ATOM 1354 O O . VAL A 1 168 ? 22.844 5.016 -11.641 1 96.38 168 VAL A O 1
ATOM 1357 N N . PHE A 1 169 ? 21.391 5.934 -10.18 1 94.56 169 PHE A N 1
ATOM 1358 C CA . PHE A 1 169 ? 21.516 7.27 -10.742 1 94.56 169 PHE A CA 1
ATOM 1359 C C . PHE A 1 169 ? 21.141 8.328 -9.719 1 94.56 169 PHE A C 1
ATOM 1361 O O . PHE A 1 169 ? 20.547 8.016 -8.68 1 94.56 169 PHE A O 1
ATOM 1368 N N . LYS A 1 170 ? 21.594 9.57 -10.008 1 94.81 170 LYS A N 1
ATOM 1369 C CA . LYS A 1 170 ? 21.312 10.734 -9.164 1 94.81 170 LYS A CA 1
ATOM 1370 C C . LYS A 1 170 ? 20.375 11.711 -9.883 1 94.81 170 LYS A C 1
ATOM 1372 O O . LYS A 1 170 ? 20.594 12.031 -11.047 1 94.81 170 LYS A O 1
ATOM 1377 N N . ALA A 1 171 ? 19.312 12.039 -9.188 1 93.75 171 ALA A N 1
ATOM 1378 C CA . ALA A 1 171 ? 18.344 12.953 -9.773 1 93.75 171 ALA A CA 1
ATOM 1379 C C . ALA A 1 171 ? 18.25 14.25 -8.977 1 93.75 171 ALA A C 1
ATOM 1381 O O . ALA A 1 171 ? 18.453 14.25 -7.758 1 93.75 171 ALA A O 1
ATOM 1382 N N . LYS A 1 172 ? 17.969 15.32 -9.742 1 94.06 172 LYS A N 1
ATOM 1383 C CA . LYS A 1 172 ? 17.625 16.578 -9.078 1 94.06 172 LYS A CA 1
ATOM 1384 C C . LYS A 1 172 ? 16.141 16.625 -8.719 1 94.06 172 LYS A C 1
ATOM 1386 O O . LYS A 1 172 ? 15.305 16.078 -9.445 1 94.06 172 LYS A O 1
ATOM 1391 N N . PRO A 1 173 ? 15.891 17.344 -7.625 1 94.62 173 PRO A N 1
ATOM 1392 C CA . PRO A 1 173 ? 14.484 17.375 -7.191 1 94.62 173 PRO A CA 1
ATOM 1393 C C . PRO A 1 173 ? 13.57 18.062 -8.211 1 94.62 173 PRO A C 1
ATOM 1395 O O . PRO A 1 173 ? 13.953 19.062 -8.805 1 94.62 173 PRO A O 1
ATOM 1398 N N . HIS A 1 174 ? 12.453 17.5 -8.406 1 95.88 174 HIS A N 1
ATOM 1399 C CA . HIS A 1 174 ? 11.383 18.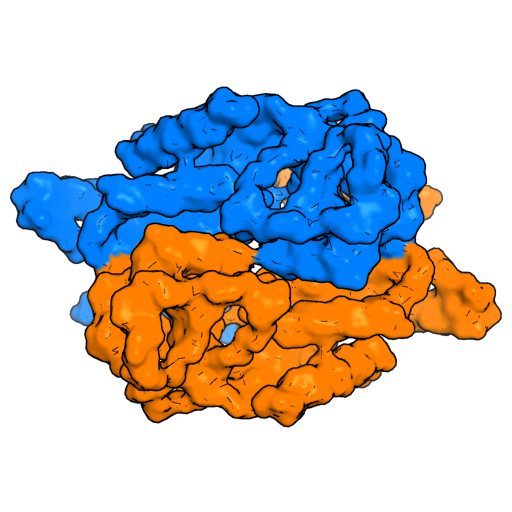016 -9.258 1 95.88 174 HIS A CA 1
ATOM 1400 C C . HIS A 1 174 ? 10.047 18.016 -8.531 1 95.88 174 HIS A C 1
ATOM 1402 O O . HIS A 1 174 ? 9.922 17.438 -7.445 1 95.88 174 HIS A O 1
ATOM 1408 N N . VAL A 1 175 ? 9.141 18.75 -9.141 1 95.62 175 VAL A N 1
ATOM 1409 C CA . VAL A 1 175 ? 7.766 18.75 -8.648 1 95.62 175 VAL A CA 1
ATOM 1410 C C . VAL A 1 175 ? 6.82 18.266 -9.734 1 95.62 175 VAL A C 1
ATOM 1412 O O . VAL A 1 175 ? 6.926 18.672 -10.898 1 95.62 175 VAL A O 1
ATOM 1415 N N . PHE A 1 176 ? 5.973 17.297 -9.32 1 94.5 176 PHE A N 1
ATOM 1416 C CA . PHE A 1 176 ? 4.883 16.906 -10.203 1 94.5 176 PHE A CA 1
ATOM 1417 C C . PHE A 1 176 ? 3.646 17.766 -9.945 1 94.5 176 PHE A C 1
ATOM 1419 O O . PHE A 1 176 ? 3.238 17.953 -8.797 1 94.5 176 PHE A O 1
ATOM 1426 N N . ILE A 1 177 ? 3.117 18.281 -10.969 1 94.88 177 ILE A N 1
ATOM 1427 C CA . ILE A 1 177 ? 1.865 19.031 -10.914 1 94.88 177 ILE A CA 1
ATOM 1428 C C . ILE A 1 177 ? 1.006 18.688 -12.125 1 94.88 177 ILE A C 1
ATOM 1430 O O . ILE A 1 177 ? 1.491 18.094 -13.094 1 94.88 177 ILE A O 1
ATOM 1434 N N . GLY A 1 178 ? -0.271 18.984 -12 1 92.88 178 GLY A N 1
ATOM 1435 C CA . GLY A 1 178 ? -1.119 18.875 -13.172 1 92.88 178 GLY A CA 1
ATOM 1436 C C . GLY A 1 178 ? -0.781 19.875 -14.258 1 92.88 178 GLY A C 1
ATOM 1437 O O . GLY A 1 178 ? -0.333 20.984 -13.969 1 92.88 178 GLY A O 1
ATOM 1438 N N . LYS A 1 179 ? -1.099 19.469 -15.438 1 91.81 179 LYS A N 1
ATOM 1439 C CA . LYS A 1 179 ? -0.802 20.328 -16.594 1 91.81 179 LYS A CA 1
ATOM 1440 C C . LYS A 1 179 ? -1.565 21.641 -16.5 1 91.81 179 LYS A C 1
ATOM 1442 O O . LYS A 1 179 ? -1.115 22.656 -17.031 1 91.81 179 LYS A O 1
ATOM 1447 N N . ASP A 1 180 ? -2.656 21.625 -15.828 1 91.94 180 ASP A N 1
ATOM 1448 C CA . ASP A 1 180 ? -3.51 22.812 -15.742 1 91.94 180 ASP A CA 1
ATOM 1449 C C . ASP A 1 180 ? -3.238 23.594 -14.469 1 91.94 180 ASP A C 1
ATOM 1451 O O . ASP A 1 180 ? -3.92 24.578 -14.18 1 91.94 180 ASP A O 1
ATOM 1455 N N . ASN A 1 181 ? -2.314 23.156 -13.688 1 94.31 181 ASN A N 1
ATOM 1456 C CA . ASN A 1 181 ? -1.931 23.875 -12.484 1 94.31 181 ASN A CA 1
ATOM 1457 C C . ASN A 1 181 ? -1.406 25.266 -12.805 1 94.31 181 ASN A C 1
ATOM 1459 O O . ASN A 1 181 ? -0.691 25.453 -13.789 1 94.31 181 ASN A O 1
ATOM 1463 N N . PRO A 1 182 ? -1.707 26.25 -12.016 1 92.75 182 PRO A N 1
ATOM 1464 C CA . PRO A 1 182 ? -1.232 27.625 -12.25 1 92.75 182 PRO A CA 1
ATOM 1465 C C . PRO A 1 182 ? 0.289 27.703 -12.328 1 92.75 182 PRO A C 1
ATOM 1467 O O . PRO A 1 182 ? 0.824 28.609 -12.992 1 92.75 182 PRO A O 1
ATOM 1470 N N . LEU A 1 183 ? 0.928 26.844 -11.719 1 94.88 183 LEU A N 1
ATOM 1471 C CA . LEU A 1 183 ? 2.387 26.875 -11.688 1 94.88 183 LEU A CA 1
ATOM 1472 C C . LEU A 1 183 ? 2.975 26.219 -12.93 1 94.88 183 LEU A C 1
ATOM 1474 O O . LEU A 1 183 ? 4.188 26.281 -13.148 1 94.88 183 LEU A O 1
ATOM 1478 N N . ALA A 1 184 ? 2.119 25.656 -13.758 1 93.5 184 ALA A N 1
ATOM 1479 C CA . ALA A 1 184 ? 2.572 24.859 -14.891 1 93.5 184 ALA A CA 1
ATOM 1480 C C . ALA A 1 184 ? 3.346 25.719 -15.891 1 93.5 184 ALA A C 1
ATOM 1482 O O . ALA A 1 184 ? 4.152 25.188 -16.672 1 93.5 184 ALA A O 1
ATOM 1483 N N . SER A 1 185 ? 3.158 26.938 -15.891 1 93 185 SER A N 1
ATOM 1484 C CA . SER A 1 185 ? 3.789 27.828 -16.859 1 93 185 SER A CA 1
ATOM 1485 C C . SER A 1 185 ? 5.191 28.234 -16.406 1 93 185 SER A C 1
ATOM 1487 O O . SER A 1 185 ? 5.973 28.766 -17.203 1 93 185 SER A O 1
ATOM 1489 N N . LYS A 1 186 ? 5.531 27.969 -15.234 1 93.62 186 LYS A N 1
ATOM 1490 C CA . LYS A 1 186 ? 6.848 28.328 -14.719 1 93.62 186 LYS A CA 1
ATOM 1491 C C . LYS A 1 186 ? 7.922 27.375 -15.219 1 93.62 186 LYS A C 1
ATOM 1493 O O . LYS A 1 186 ? 7.648 26.188 -15.453 1 93.62 186 LYS A O 1
ATOM 1498 N N . LYS A 1 187 ? 9.109 27.891 -15.336 1 92.56 187 LYS A N 1
ATOM 1499 C CA . LYS A 1 187 ? 10.234 27.062 -15.742 1 92.56 187 LYS A CA 1
ATOM 1500 C C . LYS A 1 187 ? 10.859 26.359 -14.539 1 92.56 187 LYS A C 1
ATOM 1502 O O . LYS A 1 187 ? 11.383 25.25 -14.664 1 92.56 187 LYS A O 1
ATOM 1507 N N . LYS A 1 188 ? 10.867 27.094 -13.492 1 94.69 188 LYS A N 1
ATOM 1508 C CA . LYS A 1 188 ? 11.422 26.594 -12.242 1 94.69 188 LYS A CA 1
ATOM 1509 C C . LYS A 1 188 ? 10.539 26.984 -11.055 1 94.69 188 LYS A C 1
ATOM 1511 O O . LYS A 1 188 ? 10.031 28.109 -11 1 94.69 188 LYS A O 1
ATOM 1516 N N . ILE A 1 189 ? 10.359 26.016 -10.133 1 95.75 189 ILE A N 1
ATOM 1517 C CA . ILE A 1 189 ? 9.453 26.219 -9.016 1 95.75 189 ILE A CA 1
ATOM 1518 C C . ILE A 1 189 ? 10.258 26.438 -7.734 1 95.75 189 ILE A C 1
ATOM 1520 O O . ILE A 1 189 ? 11.25 25.766 -7.488 1 95.75 189 ILE A O 1
ATOM 1524 N N . SER A 1 190 ? 9.836 27.391 -6.941 1 95.12 190 SER A N 1
ATOM 1525 C CA . SER A 1 190 ? 10.422 27.609 -5.621 1 95.12 190 SER A CA 1
ATOM 1526 C C . SER A 1 190 ? 9.523 27.062 -4.523 1 95.12 190 SER A C 1
ATOM 1528 O O . SER A 1 190 ? 8.344 26.797 -4.758 1 95.12 190 SER A O 1
ATOM 1530 N N . LEU A 1 191 ? 10.07 26.922 -3.348 1 94 191 LEU A N 1
ATOM 1531 C CA . LEU A 1 191 ? 9.297 26.438 -2.211 1 94 191 LEU A CA 1
ATOM 1532 C C . LEU A 1 191 ? 8.172 27.406 -1.87 1 94 191 LEU A C 1
ATOM 1534 O O . LEU A 1 191 ? 7.098 27 -1.432 1 94 191 LEU A O 1
ATOM 1538 N N . LYS A 1 192 ? 8.43 28.641 -2.059 1 94.12 192 LYS A N 1
ATOM 1539 C CA . LYS A 1 192 ? 7.422 29.672 -1.788 1 94.12 192 LYS A CA 1
ATOM 1540 C C . LYS A 1 192 ? 6.219 29.516 -2.711 1 94.12 192 LYS A C 1
ATOM 1542 O O . LYS A 1 192 ? 5.082 29.781 -2.307 1 94.12 192 LYS A O 1
ATOM 1547 N N . ASP A 1 193 ? 6.492 29.125 -3.949 1 95.12 193 ASP A N 1
ATOM 1548 C CA . ASP A 1 193 ? 5.426 28.906 -4.918 1 95.12 193 ASP A CA 1
ATOM 1549 C C . ASP A 1 193 ? 4.492 27.781 -4.469 1 95.12 193 ASP A C 1
ATOM 1551 O O . ASP A 1 193 ? 3.303 27.781 -4.793 1 95.12 193 ASP A O 1
ATOM 1555 N N . LEU A 1 194 ? 5.043 26.844 -3.689 1 94.81 194 LEU A N 1
ATOM 1556 C CA . LEU A 1 194 ? 4.328 25.625 -3.338 1 94.81 194 LEU A CA 1
ATOM 1557 C C . LEU A 1 194 ? 3.527 25.812 -2.055 1 94.81 194 LEU A C 1
ATOM 1559 O O . LEU A 1 194 ? 2.604 25.047 -1.776 1 94.81 194 LEU A O 1
ATOM 1563 N N . ALA A 1 195 ? 3.783 26.797 -1.361 1 92.19 195 ALA A N 1
ATOM 1564 C CA . ALA A 1 195 ? 3.287 26.984 -0.001 1 92.19 195 ALA A CA 1
ATOM 1565 C C . ALA A 1 195 ? 1.762 26.984 0.033 1 92.19 195 ALA A C 1
ATOM 1567 O O . ALA A 1 195 ? 1.156 26.406 0.939 1 92.19 195 ALA A O 1
ATOM 1568 N N . PRO A 1 196 ? 1.156 27.5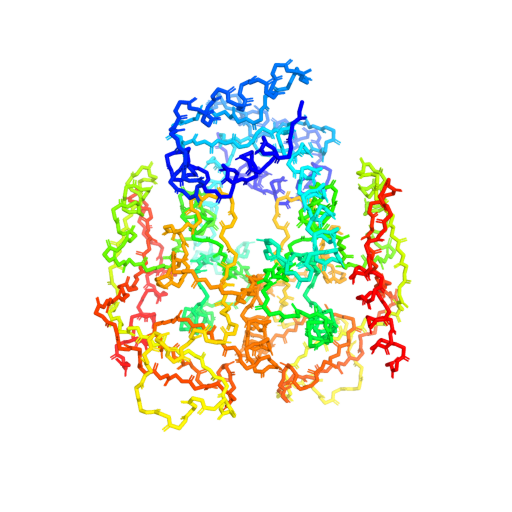62 -0.96 1 92.19 196 PRO A N 1
ATOM 1569 C CA . PRO A 1 196 ? -0.305 27.641 -0.886 1 92.19 196 PRO A CA 1
ATOM 1570 C C . PRO A 1 196 ? -0.984 26.359 -1.371 1 92.19 196 PRO A C 1
ATOM 1572 O O . PRO A 1 196 ? -2.195 26.188 -1.198 1 92.19 196 PRO A O 1
ATOM 1575 N N . LEU A 1 197 ? -0.274 25.469 -1.934 1 94.56 197 LEU A N 1
ATOM 1576 C CA . LEU A 1 197 ? -0.866 24.312 -2.598 1 94.56 197 LEU A CA 1
ATOM 1577 C C . LEU A 1 197 ? -0.862 23.094 -1.678 1 94.56 197 LEU A C 1
ATOM 1579 O O . LEU A 1 197 ? 0.016 22.953 -0.823 1 94.56 197 LEU A O 1
ATOM 1583 N N . PRO A 1 198 ? -1.855 22.172 -1.891 1 96.06 198 PRO A N 1
ATOM 1584 C CA . PRO A 1 198 ? -1.823 20.906 -1.148 1 96.06 198 PRO A CA 1
ATOM 1585 C C . PRO A 1 198 ? -0.616 20.047 -1.506 1 96.06 198 PRO A C 1
ATOM 1587 O O . PRO A 1 198 ? -0.327 19.844 -2.688 1 96.06 198 PRO A O 1
ATOM 1590 N N . ARG A 1 199 ? 0.046 19.594 -0.506 1 96.88 199 ARG A N 1
ATOM 1591 C CA . ARG A 1 199 ? 1.175 18.688 -0.699 1 96.88 199 ARG A CA 1
ATOM 1592 C C . ARG A 1 199 ? 0.727 17.234 -0.628 1 96.88 199 ARG A C 1
ATOM 1594 O O . ARG A 1 199 ? 0.033 16.828 0.312 1 96.88 199 ARG A O 1
ATOM 1601 N N . LEU A 1 200 ? 1.059 16.484 -1.621 1 96.62 200 LEU A N 1
ATOM 1602 C CA . LEU A 1 200 ? 0.774 15.062 -1.631 1 96.62 200 LEU A CA 1
ATOM 1603 C C . LEU A 1 200 ? 2.027 14.258 -1.309 1 96.62 200 LEU A C 1
ATOM 1605 O O . LEU A 1 200 ? 3.111 14.555 -1.819 1 96.62 200 LEU A O 1
ATOM 1609 N N . SER A 1 201 ? 1.905 13.289 -0.448 1 95.12 201 SER A N 1
ATOM 1610 C CA . SER A 1 201 ? 3.004 12.398 -0.08 1 95.12 201 SER A CA 1
ATOM 1611 C C . SER A 1 201 ? 2.504 10.984 0.179 1 95.12 201 SER A C 1
ATOM 1613 O O . SER A 1 201 ? 1.298 10.75 0.286 1 95.12 201 SER A O 1
ATOM 1615 N N . TYR A 1 202 ? 3.412 10.031 0.181 1 95.31 202 TYR A N 1
ATOM 1616 C CA . TYR A 1 202 ? 3.068 8.641 0.463 1 95.31 202 TYR A CA 1
ATOM 1617 C C . TYR A 1 202 ? 3.139 8.359 1.958 1 95.31 202 TYR A C 1
ATOM 1619 O O . TYR A 1 202 ? 4.043 8.836 2.646 1 95.31 202 TYR A O 1
ATOM 1627 N N . GLU A 1 203 ? 2.242 7.516 2.365 1 92.31 203 GLU A N 1
ATOM 1628 C CA . GLU A 1 203 ? 2.199 7.062 3.752 1 92.31 203 GLU A CA 1
ATOM 1629 C C . GLU A 1 203 ? 3.453 6.273 4.113 1 92.31 203 GLU A C 1
ATOM 1631 O O . GLU A 1 203 ? 3.926 5.453 3.324 1 92.31 203 GLU A O 1
ATOM 1636 N N . GLN A 1 204 ? 4.105 6.535 5.316 1 86.25 204 GLN A N 1
ATOM 1637 C CA . GLN A 1 204 ? 5.273 5.797 5.781 1 86.25 204 GLN A CA 1
ATOM 1638 C C . GLN A 1 204 ? 4.988 5.098 7.105 1 86.25 204 GLN A C 1
ATOM 1640 O O . GLN A 1 204 ? 5.844 4.375 7.629 1 86.25 204 GLN A O 1
ATOM 1645 N N . GLY A 1 205 ? 3.902 5.055 7.562 1 73.06 205 GLY A N 1
ATOM 1646 C CA . GLY A 1 205 ? 3.543 4.305 8.758 1 73.06 205 GLY A CA 1
ATOM 1647 C C . GLY A 1 205 ? 4.148 4.879 10.023 1 73.06 205 GLY A C 1
ATOM 1648 O O . GLY A 1 205 ? 4.371 6.086 10.125 1 73.06 205 GLY A O 1
ATOM 1649 N N . SER A 1 206 ? 4.352 3.986 10.992 1 62.25 206 SER A N 1
ATOM 1650 C CA . SER A 1 206 ? 4.707 4.414 12.344 1 62.25 206 SER A CA 1
ATOM 1651 C C . SER A 1 206 ? 6.219 4.457 12.531 1 62.25 206 SER A C 1
ATOM 1653 O O . SER A 1 206 ? 6.707 4.852 13.586 1 62.25 206 SER A O 1
ATOM 1655 N N . HIS A 1 207 ? 6.918 4.184 11.547 1 53.31 207 HIS A N 1
ATOM 1656 C CA . HIS A 1 207 ? 8.359 4.129 11.734 1 53.31 207 HIS A CA 1
ATOM 1657 C C . HIS A 1 207 ? 9.031 5.406 11.234 1 53.31 207 HIS A C 1
ATOM 1659 O O . HIS A 1 207 ? 9.312 5.535 10.039 1 53.31 207 HIS A O 1
ATOM 1665 N N . ASN A 1 208 ? 9.602 6.18 12.117 1 57.28 208 ASN A N 1
ATOM 1666 C CA . ASN A 1 208 ? 10.383 7.359 11.766 1 57.28 208 ASN A CA 1
ATOM 1667 C C . ASN A 1 208 ? 9.992 7.898 10.391 1 57.28 208 ASN A C 1
ATOM 1669 O O . ASN A 1 208 ? 10.836 8.008 9.5 1 57.28 208 ASN A O 1
ATOM 1673 N N . SER A 1 209 ? 8.93 8.391 10.312 1 65.38 209 SER A N 1
ATOM 1674 C CA . SER A 1 209 ? 8.234 8.656 9.055 1 65.38 209 SER A CA 1
ATOM 1675 C C . SER A 1 209 ? 8.961 9.719 8.234 1 65.38 209 SER A C 1
ATOM 1677 O O . SER A 1 209 ? 9.055 9.609 7.012 1 65.38 209 SER A O 1
ATOM 1679 N N . PHE A 1 210 ? 9.797 10.445 8.977 1 76.12 210 PHE A N 1
ATOM 1680 C CA . PHE A 1 210 ? 10.406 11.539 8.227 1 76.12 210 PHE A CA 1
ATOM 1681 C C . PHE A 1 210 ? 11.57 11.039 7.383 1 76.12 210 PHE A C 1
ATOM 1683 O O . PHE A 1 210 ? 11.68 11.375 6.199 1 76.12 210 PHE A O 1
ATOM 1690 N N . TYR A 1 211 ? 12.383 10.172 7.949 1 84.25 211 TYR A N 1
ATOM 1691 C CA . TYR A 1 211 ? 13.578 9.703 7.258 1 84.25 211 TYR A CA 1
ATOM 1692 C C . TYR A 1 211 ? 13.219 8.664 6.199 1 84.25 211 TYR A C 1
ATOM 1694 O O . TYR A 1 211 ? 14.023 8.383 5.305 1 84.25 211 TYR A O 1
ATOM 1702 N N . PHE A 1 212 ? 12.039 8.188 6.309 1 90.69 212 PHE A N 1
ATOM 1703 C CA . PHE A 1 212 ? 11.648 7.109 5.406 1 90.69 212 PHE A CA 1
ATOM 1704 C C . PHE A 1 212 ? 10.695 7.621 4.332 1 90.69 212 PHE A C 1
ATOM 1706 O O . PHE A 1 212 ? 10.211 6.848 3.506 1 90.69 212 PHE A O 1
ATOM 1713 N N . SER A 1 213 ? 10.531 8.93 4.332 1 91.69 213 SER A N 1
ATOM 1714 C CA . SER A 1 213 ? 9.656 9.539 3.334 1 91.69 213 SER A CA 1
ATOM 1715 C C . SER A 1 213 ? 10.195 9.32 1.923 1 91.69 213 SER A C 1
ATOM 1717 O O . SER A 1 213 ? 11.406 9.32 1.708 1 91.69 213 SER A O 1
ATOM 1719 N N . GLU A 1 214 ? 9.266 9.188 0.992 1 94.31 214 GLU A N 1
ATOM 1720 C CA . GLU A 1 214 ? 9.648 9.07 -0.412 1 94.31 214 GLU A CA 1
ATOM 1721 C C . GLU A 1 214 ? 9.953 10.43 -1.021 1 94.31 214 GLU A C 1
ATOM 1723 O O . GLU A 1 214 ? 10.562 10.516 -2.092 1 94.31 214 GLU A O 1
ATOM 1728 N N . GLU A 1 215 ? 9.477 11.406 -0.396 1 92.56 215 GLU A N 1
ATOM 1729 C CA . GLU A 1 215 ? 9.68 12.773 -0.883 1 92.56 215 GLU A CA 1
ATOM 1730 C C . GLU A 1 215 ? 10.766 13.484 -0.092 1 92.56 215 GLU A C 1
ATOM 1732 O O . GLU A 1 215 ? 10.906 13.281 1.116 1 92.56 215 GLU A O 1
ATOM 1737 N N . ILE A 1 216 ? 11.508 14.281 -0.749 1 90.19 216 ILE A N 1
ATOM 1738 C CA . ILE A 1 216 ? 12.453 15.125 -0.024 1 90.19 216 ILE A CA 1
ATOM 1739 C C . ILE A 1 216 ? 11.711 16.266 0.661 1 90.19 216 ILE A C 1
ATOM 1741 O O . ILE A 1 216 ? 10.555 16.547 0.33 1 90.19 216 ILE A O 1
ATOM 1745 N N . LEU A 1 217 ? 12.312 16.922 1.688 1 87.06 217 LEU A N 1
ATOM 1746 C CA . LEU A 1 217 ? 11.75 18.062 2.41 1 87.06 217 LEU A CA 1
ATOM 1747 C C . LEU A 1 217 ? 10.461 17.672 3.119 1 87.06 217 LEU A C 1
ATOM 1749 O O . LEU A 1 217 ? 9.492 18.438 3.119 1 87.06 217 LEU A O 1
ATOM 1753 N N . SER A 1 218 ? 10.445 16.5 3.588 1 78.25 218 SER A N 1
ATOM 1754 C CA . SER A 1 218 ? 9.273 15.945 4.254 1 78.25 218 SER A CA 1
ATOM 1755 C C . SER A 1 218 ? 8.992 16.672 5.566 1 78.25 218 SER A C 1
ATOM 1757 O O . SER A 1 218 ? 7.875 16.609 6.086 1 78.25 218 SER A O 1
ATOM 1759 N N . THR A 1 219 ? 9.906 17.375 6.035 1 76.31 219 THR A N 1
ATOM 1760 C CA . THR A 1 219 ? 9.766 18.031 7.336 1 76.31 219 THR A CA 1
ATOM 1761 C C . THR A 1 219 ? 9.227 19.453 7.172 1 76.31 219 THR A C 1
ATOM 1763 O O . THR A 1 219 ? 8.906 20.109 8.156 1 76.31 219 THR A O 1
ATOM 1766 N N . MET A 1 220 ? 9.141 19.875 5.984 1 81.19 220 MET A N 1
ATOM 1767 C CA . MET A 1 220 ? 8.633 21.219 5.754 1 81.19 220 MET A CA 1
ATOM 1768 C C . MET A 1 220 ? 7.168 21.328 6.164 1 81.19 220 MET A C 1
ATOM 1770 O O . MET A 1 220 ? 6.367 20.453 5.848 1 81.19 220 MET A O 1
ATOM 1774 N N . ASP A 1 221 ? 6.898 22.359 6.855 1 81.31 221 ASP A N 1
ATOM 1775 C CA . ASP A 1 221 ? 5.523 22.578 7.285 1 81.31 221 ASP A CA 1
ATOM 1776 C C . ASP A 1 221 ? 4.605 22.812 6.082 1 81.31 221 ASP A C 1
ATOM 1778 O O . ASP A 1 221 ? 5.012 23.422 5.094 1 81.31 221 ASP A O 1
ATOM 1782 N N . CYS A 1 222 ? 3.494 22.281 6.156 1 87.25 222 CYS A N 1
ATOM 1783 C CA . CYS A 1 222 ? 2.498 22.422 5.102 1 87.25 222 CYS A CA 1
ATOM 1784 C C . CYS A 1 222 ? 1.093 22.516 5.684 1 87.25 222 CYS A C 1
ATOM 1786 O O . CYS A 1 222 ? 0.721 21.703 6.543 1 87.25 222 CYS A O 1
ATOM 1788 N N . ASP A 1 223 ? 0.363 23.5 5.223 1 89.56 223 ASP A N 1
ATOM 1789 C CA . ASP A 1 223 ? -0.989 23.734 5.727 1 89.56 223 ASP A CA 1
ATOM 1790 C C . ASP A 1 223 ? -1.96 22.688 5.18 1 89.56 223 ASP A C 1
ATOM 1792 O O . ASP A 1 223 ? -2.92 22.312 5.855 1 89.56 223 ASP A O 1
ATOM 1796 N N . LYS A 1 224 ? -1.762 22.281 3.947 1 93.62 224 LYS A N 1
ATOM 1797 C CA . LYS A 1 224 ? -2.623 21.328 3.27 1 93.62 224 LYS A CA 1
ATOM 1798 C C . LYS A 1 224 ? -1.847 20.062 2.885 1 93.62 224 LYS A C 1
ATOM 1800 O O . LYS A 1 224 ? -1.032 20.094 1.96 1 93.62 224 LYS A O 1
ATOM 1805 N N . GLU A 1 225 ? -2.18 18.953 3.588 1 93.31 225 GLU A N 1
ATOM 1806 C CA . GLU A 1 225 ? -1.449 17.703 3.381 1 93.31 225 GLU A CA 1
ATOM 1807 C C . GLU A 1 225 ? -2.391 16.562 2.986 1 93.31 225 GLU A C 1
ATOM 1809 O O . GLU A 1 225 ? -3.426 16.359 3.621 1 93.31 225 GLU A O 1
ATOM 1814 N N . LEU A 1 226 ? -2.057 15.945 1.938 1 95.5 226 LEU A N 1
ATOM 1815 C CA . LEU A 1 226 ? -2.75 14.75 1.464 1 95.5 226 LEU A CA 1
ATOM 1816 C C . LEU A 1 226 ? -1.816 13.547 1.458 1 95.5 226 LEU A C 1
ATOM 1818 O O . LEU A 1 226 ? -0.819 13.531 0.734 1 95.5 226 LEU A O 1
ATOM 1822 N N . VAL A 1 227 ? -2.127 12.555 2.24 1 94.5 227 VAL A N 1
ATOM 1823 C CA . VAL A 1 227 ? -1.275 11.375 2.369 1 94.5 227 VAL A CA 1
ATOM 1824 C C . VAL A 1 227 ? -1.965 10.172 1.737 1 94.5 227 VAL A C 1
ATOM 1826 O O . VAL A 1 227 ? -3.133 9.891 2.021 1 94.5 227 VAL A O 1
ATOM 1829 N N . VAL A 1 228 ? -1.226 9.484 0.847 1 96.69 228 VAL A N 1
ATOM 1830 C CA . VAL A 1 228 ? -1.829 8.406 0.073 1 96.69 228 VAL A CA 1
ATOM 1831 C C . VAL A 1 228 ? -0.917 7.18 0.096 1 96.69 228 VAL A C 1
ATOM 1833 O O . VAL A 1 228 ? 0.191 7.234 0.633 1 96.69 228 VAL A O 1
ATOM 1836 N N . CYS A 1 229 ? -1.415 5.996 -0.489 1 95.31 229 CYS A N 1
ATOM 1837 C CA . CYS A 1 229 ? -0.639 4.766 -0.559 1 95.31 229 CYS A CA 1
ATOM 1838 C C . CYS A 1 229 ? -0.481 4.301 -2.002 1 95.31 229 CYS A C 1
ATOM 1840 O O . CYS A 1 229 ? 0.31 3.398 -2.285 1 95.31 229 CYS A O 1
ATOM 1842 N N . ASP A 1 230 ? -1.164 4.973 -2.869 1 93.69 230 ASP A N 1
ATOM 1843 C CA . ASP A 1 230 ? -1.319 4.5 -4.242 1 93.69 230 ASP A CA 1
ATOM 1844 C C . ASP A 1 230 ? -0.996 5.605 -5.242 1 93.69 230 ASP A C 1
ATOM 1846 O O . ASP A 1 230 ? -1.416 6.754 -5.07 1 93.69 230 ASP A O 1
ATOM 1850 N N . ARG A 1 231 ? -0.216 5.211 -6.258 1 93.06 231 ARG A N 1
ATOM 1851 C CA . ARG A 1 231 ? 0.23 6.207 -7.223 1 93.06 231 ARG A CA 1
ATOM 1852 C C . ARG A 1 231 ? -0.943 6.742 -8.039 1 93.06 231 ARG A C 1
ATOM 1854 O O . ARG A 1 231 ? -0.993 7.934 -8.352 1 93.06 231 ARG A O 1
ATOM 1861 N N . ALA A 1 232 ? -1.88 5.859 -8.453 1 90.62 232 ALA A N 1
ATOM 1862 C CA . ALA A 1 232 ? -3.055 6.312 -9.195 1 90.62 232 ALA A CA 1
ATOM 1863 C C . ALA A 1 232 ? -3.84 7.352 -8.391 1 90.62 232 ALA A C 1
ATOM 1865 O O . ALA A 1 232 ? -4.289 8.359 -8.945 1 90.62 232 ALA A O 1
ATOM 1866 N N . THR A 1 233 ? -3.979 7.086 -7.145 1 93.25 233 THR A N 1
ATOM 1867 C CA . THR A 1 233 ? -4.68 8.008 -6.258 1 93.25 233 THR A CA 1
ATOM 1868 C C . THR A 1 233 ? -3.914 9.32 -6.125 1 93.25 233 THR A C 1
ATOM 1870 O O . THR A 1 233 ? -4.512 10.398 -6.137 1 93.25 233 THR A O 1
ATOM 1873 N N . LEU A 1 234 ? -2.592 9.203 -5.957 1 94.56 234 LEU A N 1
ATOM 1874 C CA . LEU A 1 234 ? -1.769 10.398 -5.859 1 94.56 234 LEU A CA 1
ATOM 1875 C C . LEU A 1 234 ? -2.012 11.328 -7.047 1 94.56 234 LEU A C 1
ATOM 1877 O O . LEU A 1 234 ? -2.275 12.516 -6.863 1 94.56 234 LEU A O 1
ATOM 1881 N N . PHE A 1 235 ? -1.991 10.812 -8.195 1 90.44 235 PHE A N 1
ATOM 1882 C CA . PHE A 1 235 ? -2.129 11.625 -9.406 1 90.44 235 PHE A CA 1
ATOM 1883 C C . PHE A 1 235 ? -3.551 12.156 -9.539 1 90.44 235 PHE A C 1
ATOM 1885 O O . PHE A 1 235 ? -3.758 13.297 -9.969 1 90.44 235 PHE A O 1
ATOM 1892 N N . ASN A 1 236 ? -4.5 11.352 -9.156 1 88.88 236 ASN A N 1
ATOM 1893 C CA . ASN A 1 236 ? -5.883 11.812 -9.203 1 88.88 236 ASN A CA 1
ATOM 1894 C C . ASN A 1 236 ? -6.105 13.008 -8.289 1 88.88 236 ASN A C 1
ATOM 1896 O O . ASN A 1 236 ? -6.773 13.977 -8.672 1 88.88 236 ASN A O 1
ATOM 1900 N N . LEU A 1 237 ? -5.57 12.898 -7.121 1 93.31 237 LEU A N 1
ATOM 1901 C CA . LEU A 1 237 ? -5.719 13.984 -6.16 1 93.31 237 LEU A CA 1
ATOM 1902 C C . LEU A 1 237 ? -4.898 15.203 -6.578 1 93.31 237 LEU A C 1
ATOM 1904 O O . LEU A 1 237 ? -5.328 16.344 -6.383 1 93.31 237 LEU A O 1
ATOM 1908 N N . LEU A 1 238 ? -3.74 14.898 -7.105 1 93.5 238 LEU A N 1
ATOM 1909 C CA . LEU A 1 238 ? -2.867 15.961 -7.582 1 93.5 238 LEU A CA 1
ATOM 1910 C C . LEU A 1 238 ? -3.574 16.828 -8.625 1 93.5 238 LEU A C 1
ATOM 1912 O O . LEU A 1 238 ? -3.521 18.047 -8.555 1 93.5 238 LEU A O 1
ATOM 1916 N N . ILE A 1 239 ? -4.223 16.234 -9.523 1 90.25 239 ILE A N 1
ATOM 1917 C CA . ILE A 1 239 ? -4.938 16.922 -10.602 1 90.25 239 ILE A CA 1
ATOM 1918 C C . ILE A 1 239 ? -6.211 17.547 -10.047 1 90.25 239 ILE A C 1
ATOM 1920 O O . ILE A 1 239 ? -6.469 18.734 -10.266 1 90.25 239 ILE A O 1
ATOM 1924 N N . GLY A 1 240 ? -6.992 16.828 -9.305 1 88.38 240 GLY A N 1
ATOM 1925 C CA . GLY A 1 240 ? -8.305 17.25 -8.852 1 88.38 240 GLY A CA 1
ATOM 1926 C C . GLY A 1 240 ? -8.242 18.406 -7.863 1 88.38 240 GLY A C 1
ATOM 1927 O O . GLY A 1 240 ? -9.172 19.203 -7.781 1 88.38 240 GLY A O 1
ATOM 1928 N N . LEU A 1 241 ? -7.129 18.469 -7.113 1 92.94 241 LEU A N 1
ATOM 1929 C CA . LEU A 1 241 ? -7.059 19.453 -6.047 1 92.94 241 LEU A CA 1
ATOM 1930 C C . LEU A 1 241 ? -5.934 20.453 -6.305 1 92.94 241 LEU A C 1
ATOM 1932 O O . LEU A 1 241 ? -5.578 21.234 -5.422 1 92.94 241 LEU A O 1
ATOM 1936 N N . ASN A 1 242 ? -5.379 20.375 -7.48 1 93.31 242 ASN A N 1
ATOM 1937 C CA . ASN A 1 242 ? -4.285 21.266 -7.875 1 93.31 242 ASN A CA 1
ATOM 1938 C C . ASN A 1 242 ? -3.148 21.219 -6.855 1 93.31 242 ASN A C 1
ATOM 1940 O O . ASN A 1 242 ? -2.699 22.266 -6.387 1 93.31 242 ASN A O 1
ATOM 1944 N N . GLY A 1 243 ? -2.795 20.016 -6.512 1 96.12 243 GLY A N 1
ATOM 1945 C CA . GLY A 1 243 ? -1.718 19.828 -5.559 1 96.12 243 GLY A CA 1
ATOM 1946 C C . GLY A 1 243 ? -0.379 19.547 -6.215 1 96.12 243 GLY A C 1
ATOM 1947 O O . GLY A 1 243 ? -0.219 19.75 -7.418 1 96.12 243 GLY A O 1
ATOM 1948 N N . TYR A 1 244 ? 0.602 19.203 -5.367 1 96.31 244 TYR A N 1
ATOM 1949 C CA . TYR A 1 244 ? 1.938 18.891 -5.863 1 96.31 244 TYR A CA 1
ATOM 1950 C C . TYR A 1 244 ? 2.582 17.781 -5.023 1 96.31 244 TYR A C 1
ATOM 1952 O O . TYR A 1 244 ? 2.133 17.5 -3.914 1 96.31 244 TYR A O 1
ATOM 1960 N N . THR A 1 245 ? 3.541 17.156 -5.574 1 96.12 245 THR A N 1
ATOM 1961 C CA . THR A 1 245 ? 4.43 16.25 -4.844 1 96.12 245 THR A CA 1
ATOM 1962 C C . THR A 1 245 ? 5.875 16.422 -5.309 1 96.12 245 THR A C 1
ATOM 1964 O O . THR A 1 245 ? 6.121 16.766 -6.473 1 96.12 245 THR A O 1
ATOM 1967 N N . ILE A 1 246 ? 6.793 16.344 -4.402 1 94.62 246 ILE A N 1
ATOM 1968 C CA . ILE A 1 246 ? 8.211 16.438 -4.73 1 94.62 246 ILE A CA 1
ATOM 1969 C C . ILE A 1 246 ? 8.758 15.055 -5.07 1 94.62 246 ILE A C 1
ATOM 1971 O O . ILE A 1 246 ? 8.508 14.086 -4.344 1 94.62 246 ILE A O 1
ATOM 1975 N N . CYS A 1 247 ? 9.453 14.984 -6.156 1 91.94 247 CYS A N 1
ATOM 1976 C CA . CYS A 1 247 ? 9.906 13.688 -6.641 1 91.94 247 CYS A CA 1
ATOM 1977 C C . CYS A 1 247 ? 11.227 13.805 -7.387 1 91.94 247 CYS A C 1
ATOM 1979 O O . CYS A 1 247 ? 11.852 14.875 -7.391 1 91.94 247 CYS A O 1
ATOM 1981 N N . SER A 1 248 ? 11.641 12.648 -7.926 1 89.44 248 SER A N 1
ATOM 1982 C CA . SER A 1 248 ? 12.914 12.57 -8.625 1 89.44 248 SER A CA 1
ATOM 1983 C C . SER A 1 248 ? 12.805 13.141 -10.039 1 89.44 248 SER A C 1
ATOM 1985 O O . SER A 1 248 ? 13.82 13.344 -10.711 1 89.44 248 SER A O 1
ATOM 1987 N N . GLY A 1 249 ? 11.625 13.367 -10.508 1 84.44 249 GLY A N 1
ATOM 1988 C CA . GLY A 1 249 ? 11.453 13.93 -11.828 1 84.44 249 GLY A CA 1
ATOM 1989 C C . GLY A 1 249 ? 11.398 12.883 -12.93 1 84.44 249 GLY A C 1
ATOM 1990 O O . GLY A 1 249 ? 11.109 13.203 -14.086 1 84.44 249 GLY A O 1
ATOM 1991 N N . VAL A 1 250 ? 11.695 11.68 -12.578 1 81.25 250 VAL A N 1
ATOM 1992 C CA . VAL A 1 250 ? 11.625 10.617 -13.57 1 81.25 250 VAL A CA 1
ATOM 1993 C C . VAL A 1 250 ? 10.164 10.266 -13.852 1 81.25 250 VAL A C 1
ATOM 1995 O O . VAL A 1 250 ? 9.453 9.781 -12.961 1 81.25 250 VAL A O 1
ATOM 1998 N N . ILE A 1 251 ? 9.734 10.641 -15.047 1 73.69 251 ILE A N 1
ATOM 1999 C CA . ILE A 1 251 ? 8.344 10.383 -15.398 1 73.69 251 ILE A CA 1
ATOM 2000 C C . ILE A 1 251 ? 8.289 9.539 -16.672 1 73.69 251 ILE A C 1
ATOM 2002 O O . ILE A 1 251 ? 9.102 9.719 -17.578 1 73.69 251 ILE A O 1
ATOM 2006 N N . ASN A 1 252 ? 7.527 8.539 -16.547 1 73.69 252 ASN A N 1
ATOM 2007 C CA . ASN A 1 252 ? 7.156 7.812 -17.75 1 73.69 252 ASN A CA 1
ATOM 2008 C C . ASN A 1 252 ? 5.809 8.281 -18.297 1 73.69 252 ASN A C 1
ATOM 2010 O O . ASN A 1 252 ? 4.762 7.902 -17.781 1 73.69 252 ASN A O 1
ATOM 2014 N N . LYS A 1 253 ? 5.852 9.023 -19.266 1 67.75 253 LYS A N 1
ATOM 2015 C CA . LYS A 1 253 ? 4.641 9.648 -19.797 1 67.75 253 LYS A CA 1
ATOM 2016 C C . LYS A 1 253 ? 3.635 8.586 -20.25 1 67.75 253 LYS A C 1
ATOM 2018 O O . LYS A 1 253 ? 2.424 8.789 -20.141 1 67.75 253 LYS A O 1
ATOM 2023 N N . GLU A 1 254 ? 4.117 7.539 -20.734 1 64.81 254 GLU A N 1
ATOM 2024 C CA . GLU A 1 254 ? 3.229 6.473 -21.188 1 64.81 254 GLU A CA 1
ATOM 2025 C C . GLU A 1 254 ? 2.459 5.859 -20.031 1 64.81 254 GLU A C 1
ATOM 2027 O O . GLU A 1 254 ? 1.287 5.5 -20.172 1 64.81 254 GLU A O 1
ATOM 2032 N N . LEU A 1 255 ? 3.084 5.914 -18.938 1 66.06 255 LEU A N 1
ATOM 2033 C CA . LEU A 1 255 ? 2.488 5.207 -17.812 1 66.06 255 LEU A CA 1
ATOM 2034 C C . LEU A 1 255 ? 1.688 6.164 -16.938 1 66.06 255 LEU A C 1
ATOM 2036 O O . LEU A 1 255 ? 0.693 5.766 -16.312 1 66.06 255 LEU A O 1
ATOM 2040 N N . ASN A 1 256 ? 2.068 7.398 -16.891 1 66.62 256 ASN A N 1
ATOM 2041 C CA . ASN A 1 256 ? 1.454 8.336 -15.969 1 66.62 256 ASN A CA 1
ATOM 2042 C C . ASN A 1 256 ? 0.416 9.219 -16.656 1 66.62 256 ASN A C 1
ATOM 2044 O O . ASN A 1 256 ? -0.39 9.875 -16 1 66.62 256 ASN A O 1
ATOM 2048 N N . GLY A 1 257 ? 0.292 9.109 -17.891 1 67.44 257 GLY A N 1
ATOM 2049 C CA . GLY A 1 257 ? -0.667 9.906 -18.641 1 67.44 257 GLY A CA 1
ATOM 2050 C C . GLY A 1 257 ? -0.168 11.305 -18.953 1 67.44 257 GLY A C 1
ATOM 2051 O O . GLY A 1 257 ? 0.878 11.719 -18.453 1 67.44 257 GLY A O 1
ATOM 2052 N N . PRO A 1 258 ? -0.843 11.984 -19.797 1 74.12 258 PRO A N 1
ATOM 2053 C CA . PRO A 1 258 ? -0.408 13.297 -20.312 1 74.12 258 PRO A CA 1
ATOM 2054 C C . PRO A 1 258 ? -0.786 14.438 -19.375 1 74.12 258 PRO A C 1
ATOM 2056 O O . PRO A 1 258 ? -0.423 15.594 -19.625 1 74.12 258 PRO A O 1
ATOM 2059 N N . ASN A 1 259 ? -1.339 14.156 -18.281 1 85.69 259 ASN A N 1
ATOM 2060 C CA . ASN A 1 259 ? -1.914 15.234 -17.469 1 85.69 259 ASN A CA 1
ATOM 2061 C C . ASN A 1 259 ? -0.958 15.68 -16.375 1 85.69 259 ASN A C 1
ATOM 2063 O O . ASN A 1 259 ? -1.237 16.656 -15.664 1 85.69 259 ASN A O 1
ATOM 2067 N N . ILE A 1 260 ? 0.17 15.039 -16.266 1 89.56 260 ILE A N 1
ATOM 2068 C CA . ILE A 1 260 ? 1.124 15.359 -15.211 1 89.56 260 ILE A CA 1
ATOM 2069 C C . ILE A 1 260 ? 2.416 15.891 -15.828 1 89.56 260 ILE A C 1
ATOM 2071 O O . ILE A 1 260 ? 2.92 15.336 -16.812 1 89.56 260 ILE A O 1
ATOM 2075 N N . ILE A 1 261 ? 2.928 16.922 -15.344 1 91.06 261 ILE A N 1
ATOM 2076 C CA . ILE A 1 261 ? 4.211 17.438 -15.812 1 91.06 261 ILE A CA 1
ATOM 2077 C C . ILE A 1 261 ? 5.188 17.531 -14.641 1 91.06 261 ILE A C 1
ATOM 2079 O O . ILE A 1 261 ? 4.773 17.609 -13.484 1 91.06 261 ILE A O 1
ATOM 2083 N N . ALA A 1 262 ? 6.438 17.484 -14.969 1 92.56 262 ALA A N 1
ATOM 2084 C CA . ALA A 1 262 ? 7.527 17.594 -14 1 92.56 262 ALA A CA 1
ATOM 2085 C C . ALA A 1 262 ? 8.297 18.906 -14.188 1 92.56 262 ALA A C 1
ATOM 2087 O O . ALA A 1 262 ? 8.727 19.219 -15.297 1 92.56 262 ALA A O 1
ATOM 2088 N N . LEU A 1 263 ? 8.414 19.656 -13.133 1 95.31 263 LEU A N 1
ATOM 2089 C CA . LEU A 1 263 ? 9.172 20.891 -13.172 1 95.31 263 LEU A CA 1
ATOM 2090 C C . LEU A 1 263 ? 10.312 20.859 -12.156 1 95.31 263 LEU A C 1
ATOM 2092 O O . LEU A 1 263 ? 10.148 20.344 -11.047 1 95.31 263 LEU A O 1
ATOM 2096 N N . PRO A 1 264 ? 11.461 21.422 -12.531 1 95.69 264 PRO A N 1
ATOM 2097 C CA . PRO A 1 264 ? 12.578 21.453 -11.586 1 95.69 264 PRO A CA 1
ATOM 2098 C C . PRO A 1 264 ? 12.273 22.281 -10.336 1 95.69 264 PRO A C 1
ATOM 2100 O O . PRO A 1 264 ? 11.633 23.328 -10.438 1 95.69 264 PRO A O 1
ATOM 2103 N N . LEU A 1 265 ? 12.609 21.75 -9.219 1 96.12 265 LEU A N 1
ATOM 2104 C CA . LEU A 1 265 ? 12.484 22.453 -7.945 1 96.12 265 LEU A CA 1
ATOM 2105 C C . LEU A 1 265 ? 13.789 23.156 -7.582 1 96.12 265 LEU A C 1
ATOM 2107 O O . LEU A 1 265 ? 14.859 22.547 -7.625 1 96.12 265 LEU A O 1
ATOM 2111 N N . ALA A 1 266 ? 13.734 24.422 -7.188 1 94.69 266 ALA A N 1
ATOM 2112 C CA . ALA A 1 266 ? 14.914 25.234 -6.898 1 94.69 266 ALA A CA 1
ATOM 2113 C C . ALA A 1 266 ? 15.398 25 -5.469 1 94.69 266 ALA A C 1
ATOM 2115 O O . ALA A 1 266 ? 15.375 25.922 -4.645 1 94.69 266 ALA A O 1
ATOM 2116 N N . VAL A 1 267 ? 15.891 23.891 -5.262 1 93.62 267 VAL A N 1
ATOM 2117 C CA . VAL A 1 267 ? 16.484 23.562 -3.969 1 93.62 267 VAL A CA 1
ATOM 2118 C C . VAL A 1 267 ? 17.828 22.891 -4.176 1 93.62 267 VAL A C 1
ATOM 2120 O O . VAL A 1 267 ? 18.078 22.281 -5.223 1 93.62 267 VAL A O 1
ATOM 2123 N N . ASP A 1 268 ? 18.672 23.078 -3.246 1 92.75 268 ASP A N 1
ATOM 2124 C CA . ASP A 1 268 ? 19.969 22.438 -3.299 1 92.75 268 ASP A CA 1
ATOM 2125 C C . ASP A 1 268 ? 19.938 21.078 -2.605 1 92.75 268 ASP A C 1
ATOM 2127 O O . ASP A 1 268 ? 20.375 20.938 -1.459 1 92.75 268 ASP A O 1
ATOM 2131 N N . ASP A 1 269 ? 19.469 20.109 -3.297 1 94 269 ASP A N 1
ATOM 2132 C CA . ASP A 1 269 ? 19.359 18.75 -2.812 1 94 269 ASP A CA 1
ATOM 2133 C C . ASP A 1 269 ? 19.375 17.75 -3.971 1 94 269 ASP A C 1
ATOM 2135 O O . ASP A 1 269 ? 19.469 18.141 -5.137 1 94 269 ASP A O 1
ATOM 2139 N N . TYR A 1 270 ? 19.531 16.531 -3.686 1 95.19 270 TYR A N 1
ATOM 2140 C CA . TYR A 1 270 ? 19.531 15.477 -4.688 1 95.19 270 TYR A CA 1
ATOM 2141 C C . TYR A 1 270 ? 18.875 14.211 -4.152 1 95.19 270 TYR A C 1
ATOM 2143 O O . TYR A 1 270 ? 18.641 14.086 -2.947 1 95.19 270 TYR A O 1
ATOM 2151 N N . MET A 1 271 ? 18.469 13.375 -5.066 1 95.62 271 MET A N 1
ATOM 2152 C CA . MET A 1 271 ? 18 12.023 -4.762 1 95.62 271 MET A CA 1
ATOM 2153 C C . MET A 1 271 ? 18.875 10.977 -5.438 1 95.62 271 MET A C 1
ATOM 2155 O O . MET A 1 271 ? 18.891 10.875 -6.668 1 95.62 271 MET A O 1
ATOM 2159 N N . GLU A 1 272 ? 19.609 10.289 -4.621 1 97.06 272 GLU A N 1
ATOM 2160 C CA . GLU A 1 272 ? 20.375 9.172 -5.148 1 97.06 272 GLU A CA 1
ATOM 2161 C C . GLU A 1 272 ? 19.578 7.875 -5.109 1 97.06 272 GLU A C 1
ATOM 2163 O O . GLU A 1 272 ? 19.469 7.234 -4.062 1 97.06 272 GLU A O 1
ATOM 2168 N N . ILE A 1 273 ? 19.094 7.496 -6.285 1 97.5 273 ILE A N 1
ATOM 2169 C CA . ILE A 1 273 ? 18.25 6.312 -6.371 1 97.5 273 ILE A CA 1
ATOM 2170 C C . ILE A 1 273 ? 19.109 5.078 -6.621 1 97.5 273 ILE A C 1
ATOM 2172 O O . ILE A 1 273 ? 20.016 5.109 -7.449 1 97.5 273 ILE A O 1
ATOM 2176 N N . GLY A 1 274 ? 18.812 4.055 -5.867 1 98 274 GLY A N 1
ATOM 2177 C CA . GLY A 1 274 ? 19.547 2.807 -6.004 1 98 274 GLY A CA 1
ATOM 2178 C C . GLY A 1 274 ? 18.75 1.6 -5.535 1 98 274 GLY A C 1
ATOM 2179 O O . GLY A 1 274 ? 17.531 1.674 -5.379 1 98 274 GLY A O 1
ATOM 2180 N N . TYR A 1 275 ? 19.469 0.445 -5.488 1 98.62 275 TYR A N 1
ATOM 2181 C CA . TYR A 1 275 ? 18.828 -0.786 -5.043 1 98.62 275 TYR A CA 1
ATOM 2182 C C . TYR A 1 275 ? 19.562 -1.384 -3.848 1 98.62 275 TYR A C 1
ATOM 2184 O O . TYR A 1 275 ? 20.734 -1.082 -3.617 1 98.62 275 TYR A O 1
ATOM 2192 N N . ILE A 1 276 ? 18.844 -2.135 -3.043 1 98.62 276 ILE A N 1
ATOM 2193 C CA . ILE A 1 276 ? 19.438 -2.809 -1.894 1 98.62 276 ILE A CA 1
ATOM 2194 C C . ILE A 1 276 ? 19.359 -4.32 -2.088 1 98.62 276 ILE A C 1
ATOM 2196 O O . ILE A 1 276 ? 18.406 -4.836 -2.656 1 98.62 276 ILE A O 1
ATOM 2200 N N . LEU A 1 277 ? 20.359 -5.027 -1.635 1 96.81 277 LEU A N 1
ATOM 2201 C CA . LEU A 1 277 ? 20.469 -6.48 -1.66 1 96.81 277 LEU A CA 1
ATOM 2202 C C . LEU A 1 277 ? 21 -7.008 -0.331 1 96.81 277 LEU A C 1
ATOM 2204 O O . LEU A 1 277 ? 21.688 -6.293 0.395 1 96.81 277 LEU A O 1
ATOM 2208 N N . PRO A 1 278 ? 20.625 -8.25 -0.075 1 92.81 278 PRO A N 1
ATOM 2209 C CA . PRO A 1 278 ? 21.266 -8.883 1.083 1 92.81 278 PRO A CA 1
ATOM 2210 C C . PRO A 1 278 ? 22.75 -9.117 0.874 1 92.81 278 PRO A C 1
ATOM 2212 O O . PRO A 1 278 ? 23.172 -9.492 -0.224 1 92.81 278 PRO A O 1
ATOM 2215 N N . ASP A 1 279 ? 23.5 -8.914 1.887 1 90.81 279 ASP A N 1
ATOM 2216 C CA . ASP A 1 279 ? 24.938 -9.094 1.811 1 90.81 279 ASP A CA 1
ATOM 2217 C C . ASP A 1 279 ? 25.312 -10.57 1.709 1 90.81 279 ASP A C 1
ATOM 2219 O O . ASP A 1 279 ? 26.344 -10.922 1.134 1 90.81 279 ASP A O 1
ATOM 2223 N N . SER A 1 280 ? 24.531 -11.383 2.244 1 81.5 280 SER A N 1
ATOM 2224 C CA . SER A 1 280 ? 24.891 -12.781 2.459 1 81.5 280 SER A CA 1
ATOM 2225 C C . SER A 1 280 ? 24.438 -13.648 1.292 1 81.5 280 SER A C 1
ATOM 2227 O O . SER A 1 280 ? 24.781 -14.828 1.221 1 81.5 280 SER A O 1
ATOM 2229 N N . ILE A 1 281 ? 23.719 -13.133 0.428 1 78.19 281 ILE A N 1
ATOM 2230 C CA . ILE A 1 281 ? 23.125 -13.969 -0.613 1 78.19 281 ILE A CA 1
ATOM 2231 C C . ILE A 1 281 ? 23.562 -13.469 -1.986 1 78.19 281 ILE A C 1
ATOM 2233 O O . ILE A 1 281 ? 23.516 -12.266 -2.262 1 78.19 281 ILE A O 1
ATOM 2237 N N . HIS A 1 282 ? 24.031 -14.414 -2.734 1 81.19 282 HIS A N 1
ATOM 2238 C CA . HIS A 1 282 ? 24.312 -14.055 -4.121 1 81.19 282 HIS A CA 1
ATOM 2239 C C . HIS A 1 282 ? 23.031 -13.805 -4.902 1 81.19 282 HIS A C 1
ATOM 2241 O O . HIS A 1 282 ? 22.094 -14.586 -4.824 1 81.19 282 HIS A O 1
ATOM 2247 N N . PRO A 1 283 ? 23 -12.773 -5.652 1 87.25 283 PRO A N 1
ATOM 2248 C CA . PRO A 1 283 ? 21.797 -12.484 -6.43 1 87.25 283 PRO A CA 1
ATOM 2249 C C . PRO A 1 283 ? 21.484 -13.562 -7.469 1 87.25 283 PRO A C 1
ATOM 2251 O O . PRO A 1 283 ? 22.406 -14.117 -8.078 1 87.25 283 PRO A O 1
ATOM 2254 N N . SER A 1 284 ? 20.25 -13.852 -7.613 1 83.38 284 SER A N 1
ATOM 2255 C CA . SER A 1 284 ? 19.812 -14.805 -8.625 1 83.38 284 SER A CA 1
ATOM 2256 C C . SER A 1 284 ? 19.969 -14.234 -10.031 1 83.38 284 SER A C 1
ATOM 2258 O O . SER A 1 284 ? 20.234 -13.047 -10.195 1 83.38 284 SER A O 1
ATOM 2260 N N . PHE A 1 285 ? 19.828 -15.102 -11.016 1 84.38 285 PHE A N 1
ATOM 2261 C CA . PHE A 1 285 ? 19.875 -14.672 -12.406 1 84.38 285 PHE A CA 1
ATOM 2262 C C . PHE A 1 285 ? 18.812 -13.609 -12.68 1 84.38 285 PHE A C 1
ATOM 2264 O O . PHE A 1 285 ? 19.094 -12.594 -13.32 1 84.38 285 PHE A O 1
ATOM 2271 N N . LEU A 1 286 ? 17.562 -13.828 -12.219 1 89.94 286 LEU A N 1
ATOM 2272 C CA . LEU A 1 286 ? 16.484 -12.883 -12.422 1 89.94 286 LEU A CA 1
ATOM 2273 C C . LEU A 1 286 ? 16.797 -11.539 -11.773 1 89.94 286 LEU A C 1
ATOM 2275 O O . LEU A 1 286 ? 16.484 -10.484 -12.344 1 89.94 286 LEU A O 1
ATOM 2279 N N . THR A 1 287 ? 17.406 -11.594 -10.57 1 94.62 287 THR A N 1
ATOM 2280 C CA . THR A 1 287 ? 17.781 -10.359 -9.875 1 94.62 287 THR A CA 1
ATOM 2281 C C . THR A 1 287 ? 18.797 -9.57 -10.695 1 94.62 287 THR A C 1
ATOM 2283 O O . THR A 1 287 ? 18.656 -8.359 -10.883 1 94.62 287 THR A O 1
ATOM 2286 N N . LEU A 1 288 ? 19.797 -10.273 -11.203 1 94 288 LEU A N 1
ATOM 2287 C CA . LEU A 1 288 ? 20.844 -9.625 -11.984 1 94 288 LEU A CA 1
ATOM 2288 C C . LEU A 1 288 ? 20.266 -9.055 -13.281 1 94 288 LEU A C 1
ATOM 2290 O O . LEU A 1 288 ? 20.641 -7.949 -13.695 1 94 288 LEU A O 1
ATOM 2294 N N . ARG A 1 289 ? 19.438 -9.812 -13.898 1 94 289 ARG A N 1
ATOM 2295 C CA . ARG A 1 289 ? 18.812 -9.328 -15.125 1 94 289 ARG A CA 1
ATOM 2296 C C . ARG A 1 289 ? 17.938 -8.102 -14.844 1 94 289 ARG A C 1
ATOM 2298 O O . ARG A 1 289 ? 17.922 -7.16 -15.641 1 94 289 ARG A O 1
ATOM 2305 N N . TYR A 1 290 ? 17.188 -8.156 -13.812 1 97.25 290 TYR A N 1
ATOM 2306 C CA . TYR A 1 290 ? 16.375 -7.012 -13.414 1 97.25 290 TYR A CA 1
ATOM 2307 C C . TYR A 1 290 ? 17.234 -5.77 -13.219 1 97.25 290 TYR A C 1
ATOM 2309 O O . TYR A 1 290 ? 16.875 -4.684 -13.688 1 97.25 290 TYR A O 1
ATOM 2317 N N . ILE A 1 291 ? 18.344 -5.914 -12.539 1 97.62 291 ILE A N 1
ATOM 2318 C CA . ILE A 1 291 ? 19.266 -4.816 -12.281 1 97.62 291 ILE A CA 1
ATOM 2319 C C . ILE A 1 291 ? 19.781 -4.25 -13.602 1 97.62 291 ILE A C 1
ATOM 2321 O O . ILE A 1 291 ? 19.859 -3.029 -13.773 1 97.62 291 ILE A O 1
ATOM 2325 N N . ASP A 1 292 ? 20.109 -5.109 -14.508 1 96.94 292 ASP A N 1
ATOM 2326 C CA . ASP A 1 292 ? 20.594 -4.68 -15.82 1 96.94 292 ASP A CA 1
ATOM 2327 C C . ASP A 1 292 ? 19.547 -3.842 -16.547 1 96.94 292 ASP A C 1
ATOM 2329 O O . ASP A 1 292 ? 19.859 -2.787 -17.094 1 96.94 292 ASP A O 1
ATOM 2333 N N . ILE A 1 293 ? 18.328 -4.328 -16.578 1 96.38 293 ILE A N 1
ATOM 2334 C CA . ILE A 1 293 ? 17.234 -3.627 -17.234 1 96.38 293 ILE A CA 1
ATOM 2335 C C . ILE A 1 293 ? 17 -2.281 -16.562 1 96.38 293 ILE A C 1
ATOM 2337 O O . ILE A 1 293 ? 16.844 -1.258 -17.234 1 96.38 293 ILE A O 1
ATOM 2341 N N . LEU A 1 294 ? 16.969 -2.32 -15.25 1 95.44 294 LEU A N 1
ATOM 2342 C CA . LEU A 1 294 ? 16.75 -1.119 -14.453 1 95.44 294 LEU A CA 1
ATOM 2343 C C . LEU A 1 294 ? 17.797 -0.055 -14.766 1 95.44 294 LEU A C 1
ATOM 2345 O O . LEU A 1 294 ? 17.453 1.113 -14.969 1 95.44 294 LEU A O 1
ATOM 2349 N N . THR A 1 295 ? 19.047 -0.453 -14.836 1 95.38 295 THR A N 1
ATOM 2350 C CA . THR A 1 295 ? 20.156 0.454 -15.094 1 95.38 295 THR A CA 1
ATOM 2351 C C . THR A 1 295 ? 20.094 0.995 -16.516 1 95.38 295 THR A C 1
ATOM 2353 O O . THR A 1 295 ? 20.359 2.174 -16.766 1 95.38 295 THR A O 1
ATOM 2356 N N . ASN A 1 296 ? 19.688 0.228 -17.422 1 93.5 296 ASN A N 1
ATOM 2357 C CA . ASN A 1 296 ? 19.594 0.644 -18.812 1 93.5 296 ASN A CA 1
ATOM 2358 C C . ASN A 1 296 ? 18.453 1.651 -19.016 1 93.5 296 ASN A C 1
ATOM 2360 O O . ASN A 1 296 ? 18.562 2.545 -19.859 1 93.5 296 ASN A O 1
ATOM 2364 N N . LEU A 1 297 ? 17.344 1.412 -18.328 1 89.62 297 LEU A N 1
ATOM 2365 C CA . LEU A 1 297 ? 16.203 2.305 -18.438 1 89.62 297 LEU A CA 1
ATOM 2366 C C . LEU A 1 297 ? 16.531 3.691 -17.906 1 89.62 297 LEU A C 1
ATOM 2368 O O . LEU A 1 297 ? 15.961 4.691 -18.344 1 89.62 297 LEU A O 1
ATOM 2372 N N . THR A 1 298 ? 17.438 3.773 -16.969 1 84.56 298 THR A N 1
ATOM 2373 C CA . THR A 1 298 ? 17.688 5.035 -16.281 1 84.56 298 THR A CA 1
ATOM 2374 C C . THR A 1 298 ? 18.922 5.727 -16.875 1 84.56 298 THR A C 1
ATOM 2376 O O . THR A 1 298 ? 19.172 6.902 -16.609 1 84.56 298 THR A O 1
ATOM 2379 N N . ASP A 1 299 ? 19.828 5.035 -17.5 1 75.5 299 ASP A N 1
ATOM 2380 C CA . ASP A 1 299 ? 20.984 5.617 -18.188 1 75.5 299 ASP A CA 1
ATOM 2381 C C . ASP A 1 299 ? 20.531 6.504 -19.359 1 75.5 299 ASP A C 1
ATOM 2383 O O . ASP A 1 299 ? 21.188 7.496 -19.672 1 75.5 299 ASP A O 1
ATOM 2387 N N . THR A 1 300 ? 19.5 6.18 -19.953 1 53.88 300 THR A N 1
ATOM 2388 C CA . THR A 1 300 ? 19.047 6.953 -21.094 1 53.88 300 THR A CA 1
ATOM 2389 C C . THR A 1 300 ? 18.344 8.227 -20.641 1 53.88 300 THR A C 1
ATOM 2391 O O . THR A 1 300 ? 18.047 9.102 -21.453 1 53.88 300 THR A O 1
ATOM 2394 N N . LYS A 1 301 ? 18.25 8.422 -19.422 1 48.12 301 LYS A N 1
ATOM 2395 C CA . LYS A 1 301 ? 17.484 9.594 -19 1 48.12 301 LYS A CA 1
ATOM 2396 C C . LYS A 1 301 ? 18.406 10.664 -18.438 1 48.12 301 LYS A C 1
ATOM 2398 O O . LYS A 1 301 ? 19.453 10.359 -17.844 1 48.12 301 LYS A O 1
ATOM 2403 N N . MET B 1 1 ? -5.969 13.281 33.188 1 84.69 1 MET B N 1
ATOM 2404 C CA . MET B 1 1 ? -5.781 13.352 31.75 1 84.69 1 MET B CA 1
ATOM 2405 C C . MET B 1 1 ? -6.145 14.734 31.219 1 84.69 1 MET B C 1
ATOM 2407 O O . MET B 1 1 ? -7.141 15.328 31.641 1 84.69 1 MET B O 1
ATOM 2411 N N . THR B 1 2 ? -5.332 15.344 30.422 1 85.38 2 THR B N 1
ATOM 2412 C CA . THR B 1 2 ? -5.559 16.656 29.828 1 85.38 2 THR B CA 1
ATOM 2413 C C . THR B 1 2 ? -5.434 16.578 28.312 1 85.38 2 THR B C 1
ATOM 2415 O O . THR B 1 2 ? -4.879 15.625 27.766 1 85.38 2 THR B O 1
ATOM 2418 N N . LEU B 1 3 ? -5.961 17.641 27.656 1 86.81 3 LEU B N 1
ATOM 2419 C CA . LEU B 1 3 ? -5.848 17.734 26.203 1 86.81 3 LEU B CA 1
ATOM 2420 C C . LEU B 1 3 ? -4.387 17.812 25.766 1 86.81 3 LEU B C 1
ATOM 2422 O O . LEU B 1 3 ? -4.016 17.25 24.734 1 86.81 3 LEU B O 1
ATOM 2426 N N . LYS B 1 4 ? -3.682 18.453 26.562 1 87.38 4 LYS B N 1
ATOM 2427 C CA . LYS B 1 4 ? -2.256 18.594 26.281 1 87.38 4 LYS B CA 1
ATOM 2428 C C . LYS B 1 4 ? -1.558 17.234 26.312 1 87.38 4 LYS B C 1
ATOM 2430 O O . LYS B 1 4 ? -0.707 16.953 25.469 1 87.38 4 LYS B O 1
ATOM 2435 N N . GLN B 1 5 ? -1.886 16.484 27.25 1 89.81 5 GLN B N 1
ATOM 2436 C CA . GLN B 1 5 ? -1.31 15.156 27.359 1 89.81 5 GLN B CA 1
ATOM 2437 C C . GLN B 1 5 ? -1.677 14.289 26.156 1 89.81 5 GLN B C 1
ATOM 2439 O O . GLN B 1 5 ? -0.854 13.516 25.672 1 89.81 5 GLN B O 1
ATOM 2444 N N . LEU B 1 6 ? -2.893 14.43 25.719 1 89.75 6 LEU B N 1
ATOM 2445 C CA . LEU B 1 6 ? -3.338 13.711 24.531 1 89.75 6 LEU B CA 1
ATOM 2446 C C . LEU B 1 6 ? -2.549 14.141 23.297 1 89.75 6 LEU B C 1
ATOM 2448 O O . LEU B 1 6 ? -2.139 13.305 22.5 1 89.75 6 LEU B O 1
ATOM 2452 N N . GLN B 1 7 ? -2.314 15.359 23.234 1 88.19 7 GLN B N 1
ATOM 2453 C CA . GLN B 1 7 ? -1.509 15.906 22.156 1 88.19 7 GLN B CA 1
ATOM 2454 C C . GLN B 1 7 ? -0.081 15.367 22.203 1 88.19 7 GLN B C 1
ATOM 2456 O O . GLN B 1 7 ? 0.507 15.055 21.156 1 88.19 7 GLN B O 1
ATOM 2461 N N . TYR B 1 8 ? 0.405 15.359 23.422 1 91.25 8 TYR B N 1
ATOM 2462 C CA . TYR B 1 8 ? 1.754 14.836 23.609 1 91.25 8 TYR B CA 1
ATOM 2463 C C . TYR B 1 8 ? 1.852 13.391 23.125 1 91.25 8 TYR B C 1
ATOM 2465 O O . TYR B 1 8 ? 2.76 13.047 22.359 1 91.25 8 TYR B O 1
ATOM 2473 N N . ALA B 1 9 ? 0.921 12.617 23.531 1 91.06 9 ALA B N 1
ATOM 2474 C CA . ALA B 1 9 ? 0.912 11.195 23.188 1 91.06 9 ALA B CA 1
ATOM 2475 C C . ALA B 1 9 ? 0.805 11 21.672 1 91.06 9 ALA B C 1
ATOM 2477 O O . ALA B 1 9 ? 1.551 10.211 21.094 1 91.06 9 ALA B O 1
ATOM 2478 N N . VAL B 1 10 ? -0.044 11.703 21.047 1 87.44 10 VAL B N 1
ATOM 2479 C CA . VAL B 1 10 ? -0.277 11.578 19.609 1 87.44 10 VAL B CA 1
ATOM 2480 C C . VAL B 1 10 ? 0.962 12.031 18.844 1 87.44 10 VAL B C 1
ATOM 2482 O O . VAL B 1 10 ? 1.351 11.406 17.859 1 87.44 10 VAL B O 1
ATOM 2485 N N . THR B 1 11 ? 1.594 13.047 19.328 1 87 11 THR B N 1
ATOM 2486 C CA . THR B 1 11 ? 2.777 13.578 18.672 1 87 11 THR B CA 1
ATOM 2487 C C . THR B 1 11 ? 3.939 12.594 18.766 1 87 11 THR B C 1
ATOM 2489 O O . THR B 1 11 ? 4.695 12.422 17.812 1 87 11 THR B O 1
ATOM 2492 N N . ILE B 1 12 ? 4.066 12.008 19.891 1 87.5 12 ILE B N 1
ATOM 2493 C CA . ILE B 1 12 ? 5.098 10.992 20.062 1 87.5 12 ILE B CA 1
ATOM 2494 C C . ILE B 1 12 ? 4.859 9.852 19.078 1 87.5 12 ILE B C 1
ATOM 2496 O O . ILE B 1 12 ? 5.801 9.352 18.453 1 87.5 12 ILE B O 1
ATOM 2500 N N . ALA B 1 13 ? 3.646 9.438 18.969 1 85.44 13 ALA B N 1
ATOM 2501 C CA . ALA B 1 13 ? 3.289 8.328 18.094 1 85.44 13 ALA B CA 1
ATOM 2502 C C . ALA B 1 13 ? 3.584 8.68 16.625 1 85.44 13 ALA B C 1
ATOM 2504 O O . ALA B 1 13 ? 3.977 7.809 15.844 1 85.44 13 ALA B O 1
ATOM 2505 N N . GLU B 1 14 ? 3.418 9.891 16.328 1 79.12 14 GLU B N 1
ATOM 2506 C CA . GLU B 1 14 ? 3.615 10.352 14.953 1 79.12 14 GLU B CA 1
ATOM 2507 C C . GLU B 1 14 ? 5.098 10.43 14.602 1 79.12 14 GLU B C 1
ATOM 2509 O O . GLU B 1 14 ? 5.492 10.141 13.469 1 79.12 14 GLU B O 1
ATOM 2514 N N . THR B 1 15 ? 5.852 10.836 15.555 1 75.88 15 THR B N 1
ATOM 2515 C CA . THR B 1 15 ? 7.27 11.07 15.305 1 75.88 15 THR B CA 1
ATOM 2516 C C . THR B 1 15 ? 8.086 9.82 15.617 1 75.88 15 THR B C 1
ATOM 2518 O O . THR B 1 15 ? 9.203 9.664 15.133 1 75.88 15 THR B O 1
ATOM 2521 N N . MET B 1 16 ? 7.586 8.992 16.453 1 76.81 16 MET B N 1
ATOM 2522 C CA . MET B 1 16 ? 8.234 7.801 17 1 76.81 16 MET B CA 1
ATOM 2523 C C . MET B 1 16 ? 9.586 8.148 17.609 1 76.81 16 MET B C 1
ATOM 2525 O O . MET B 1 16 ? 10.531 7.363 17.516 1 76.81 16 MET B O 1
ATOM 2529 N N . ASN B 1 17 ? 9.703 9.328 17.984 1 79 17 ASN B N 1
ATOM 2530 C CA . ASN B 1 17 ? 10.898 9.898 18.594 1 79 17 ASN B CA 1
ATOM 2531 C C . ASN B 1 17 ? 10.547 10.977 19.609 1 79 17 ASN B C 1
ATOM 2533 O O . ASN B 1 17 ? 10.016 12.031 19.266 1 79 17 ASN B O 1
ATOM 2537 N N . ILE B 1 18 ? 10.953 10.672 20.828 1 84.06 18 ILE B N 1
ATOM 2538 C CA . ILE B 1 18 ? 10.562 11.562 21.922 1 84.06 18 ILE B CA 1
ATOM 2539 C C . ILE B 1 18 ? 11.242 12.922 21.75 1 84.06 18 ILE B C 1
ATOM 2541 O O . ILE B 1 18 ? 10.633 13.961 22 1 84.06 18 ILE B O 1
ATOM 2545 N N . THR B 1 19 ? 12.5 12.852 21.312 1 82.44 19 THR B N 1
ATOM 2546 C CA . THR B 1 19 ? 13.25 14.086 21.125 1 82.44 19 THR B CA 1
ATOM 2547 C C . THR B 1 19 ? 12.609 14.938 20.031 1 82.44 19 THR B C 1
ATOM 2549 O O . THR B 1 19 ? 12.422 16.141 20.203 1 82.44 19 THR B O 1
ATOM 2552 N N . GLU B 1 20 ? 12.258 14.344 19.047 1 81.94 20 GLU B N 1
ATOM 2553 C CA . GLU B 1 20 ? 11.625 15.07 17.953 1 81.94 20 GLU B CA 1
ATOM 2554 C C . GLU B 1 20 ? 10.242 15.57 18.344 1 81.94 20 GLU B C 1
ATOM 2556 O O . GLU B 1 20 ? 9.844 16.672 17.953 1 81.94 20 GLU B O 1
ATOM 2561 N N . ALA B 1 21 ? 9.57 14.688 18.984 1 85.88 21 ALA B N 1
ATOM 2562 C CA . ALA B 1 21 ? 8.25 15.094 19.453 1 85.88 21 ALA B CA 1
ATOM 2563 C C . ALA B 1 21 ? 8.344 16.312 20.359 1 85.88 21 ALA B C 1
ATOM 2565 O O . ALA B 1 21 ? 7.539 17.234 20.25 1 85.88 21 ALA B O 1
ATOM 2566 N N . SER B 1 22 ? 9.32 16.344 21.203 1 89.38 22 SER B N 1
ATOM 2567 C CA . SER B 1 22 ? 9.484 17.469 22.125 1 89.38 22 SER B CA 1
ATOM 2568 C C . SER B 1 22 ? 9.789 18.75 21.375 1 89.38 22 SER B C 1
ATOM 2570 O O . SER B 1 22 ? 9.297 19.828 21.734 1 89.38 22 SER B O 1
ATOM 2572 N N . LYS B 1 23 ? 10.547 18.656 20.375 1 83.38 23 LYS B N 1
ATOM 2573 C CA . LYS B 1 23 ? 10.867 19.828 19.547 1 83.38 23 LYS B CA 1
ATOM 2574 C C . LYS B 1 23 ? 9.617 20.359 18.859 1 83.38 23 LYS B C 1
ATOM 2576 O O . LYS B 1 23 ? 9.375 21.562 18.859 1 83.38 23 LYS B O 1
ATOM 2581 N N . LYS B 1 24 ? 8.875 19.484 18.375 1 81.25 24 LYS B N 1
ATOM 2582 C CA . LYS B 1 24 ? 7.664 19.859 17.656 1 81.25 24 LYS B CA 1
ATOM 2583 C C . LYS B 1 24 ? 6.652 20.516 18.594 1 81.25 24 LYS B C 1
ATOM 2585 O O . LYS B 1 24 ? 5.906 21.406 18.172 1 81.25 24 LYS B O 1
ATOM 2590 N N . LEU B 1 25 ? 6.676 20.062 19.781 1 86.44 25 LEU B N 1
ATOM 2591 C CA . LEU B 1 25 ? 5.707 20.531 20.766 1 86.44 25 LEU B CA 1
ATOM 2592 C C . LEU B 1 25 ? 6.262 21.719 21.547 1 86.44 25 LEU B C 1
ATOM 2594 O O . LEU B 1 25 ? 5.551 22.328 22.359 1 86.44 25 LEU B O 1
ATOM 2598 N N . PHE B 1 26 ? 7.508 22.031 21.328 1 86.88 26 PHE B N 1
ATOM 2599 C CA . PHE B 1 26 ? 8.188 23.141 22 1 86.88 26 PHE B CA 1
ATOM 2600 C C . PHE B 1 26 ? 8.188 22.938 23.5 1 86.88 26 PHE B C 1
ATOM 2602 O O . PHE B 1 26 ? 7.855 23.859 24.266 1 86.88 26 PHE B O 1
ATOM 2609 N N . ILE B 1 27 ? 8.461 21.75 23.906 1 88.81 27 ILE B N 1
ATOM 2610 C CA . ILE B 1 27 ? 8.609 21.422 25.312 1 88.81 27 ILE B CA 1
ATOM 2611 C C . ILE B 1 27 ? 9.867 20.578 25.516 1 88.81 27 ILE B C 1
ATOM 2613 O O . ILE B 1 27 ? 10.445 20.078 24.562 1 88.81 27 ILE B O 1
ATOM 2617 N N . THR B 1 28 ? 10.289 20.531 26.734 1 89.5 28 THR B N 1
ATOM 2618 C CA . THR B 1 28 ? 11.477 19.734 27.031 1 89.5 28 THR B CA 1
ATOM 2619 C C . THR B 1 28 ? 11.141 18.234 27.047 1 89.5 28 THR B C 1
ATOM 2621 O O . THR B 1 28 ? 10.016 17.859 27.344 1 89.5 28 THR B O 1
ATOM 2624 N N . GLN B 1 29 ? 12.164 17.438 26.734 1 90.75 29 GLN B N 1
ATOM 2625 C CA . GLN B 1 29 ? 11.984 15.992 26.703 1 90.75 29 GLN B CA 1
ATOM 2626 C C . GLN B 1 29 ? 11.547 15.453 28.062 1 90.75 29 GLN B C 1
ATOM 2628 O O . GLN B 1 29 ? 10.648 14.617 28.141 1 90.75 29 GLN B O 1
ATOM 2633 N N . PRO B 1 30 ? 12.117 15.891 29.156 1 91.19 30 PRO B N 1
ATOM 2634 C CA . PRO B 1 30 ? 11.664 15.391 30.469 1 91.19 30 PRO B CA 1
ATOM 2635 C C . PRO B 1 30 ? 10.195 15.711 30.75 1 91.19 30 PRO B C 1
ATOM 2637 O O . PRO B 1 30 ? 9.484 14.891 31.328 1 91.19 30 PRO B O 1
ATOM 2640 N N . SER B 1 31 ? 9.805 16.875 30.391 1 90.62 31 SER B N 1
ATOM 2641 C CA . SER B 1 31 ? 8.406 17.266 30.578 1 90.62 31 SER B CA 1
ATOM 2642 C C . SER B 1 31 ? 7.469 16.359 29.781 1 90.62 31 SER B C 1
ATOM 2644 O O . SER B 1 31 ? 6.43 15.938 30.281 1 90.62 31 SER B O 1
ATOM 2646 N N . LEU B 1 32 ? 7.824 16.141 28.562 1 92.44 32 LEU B N 1
ATOM 2647 C CA . LEU B 1 32 ? 7.035 15.281 27.688 1 92.44 32 LEU B CA 1
ATOM 2648 C C . LEU B 1 32 ? 6.957 13.867 28.25 1 92.44 32 LEU B C 1
ATOM 2650 O O . LEU B 1 32 ? 5.879 13.281 28.312 1 92.44 32 LEU B O 1
ATOM 2654 N N . THR B 1 33 ? 8.117 13.336 28.703 1 92.06 33 THR B N 1
ATOM 2655 C CA . THR B 1 33 ? 8.188 11.977 29.219 1 92.06 33 THR B CA 1
ATOM 2656 C C . THR B 1 33 ? 7.371 11.844 30.5 1 92.06 33 THR B C 1
ATOM 2658 O O . THR B 1 33 ? 6.664 10.852 30.703 1 92.06 33 THR B O 1
ATOM 2661 N N . SER B 1 34 ? 7.484 12.828 31.328 1 92.94 34 SER B N 1
ATOM 2662 C CA . SER B 1 34 ? 6.738 12.828 32.594 1 92.94 34 SER B CA 1
ATOM 2663 C C . SER B 1 34 ? 5.234 12.852 32.344 1 92.94 34 SER B C 1
ATOM 2665 O O . SER B 1 34 ? 4.477 12.18 33.031 1 92.94 34 SER B O 1
ATOM 2667 N N . ALA B 1 35 ? 4.875 13.656 31.422 1 92.19 35 ALA B N 1
ATOM 2668 C CA . ALA B 1 35 ? 3.457 13.766 31.078 1 92.19 35 ALA B CA 1
ATOM 2669 C C . ALA B 1 35 ? 2.898 12.43 30.594 1 92.19 35 ALA B C 1
ATOM 2671 O O . ALA B 1 35 ? 1.779 12.055 30.953 1 92.19 35 ALA B O 1
ATOM 2672 N N . ILE B 1 36 ? 3.637 11.742 29.828 1 93.12 36 ILE B N 1
ATOM 2673 C CA . ILE B 1 36 ? 3.221 10.453 29.281 1 93.12 36 ILE B CA 1
ATOM 2674 C C . ILE B 1 36 ? 3.17 9.414 30.406 1 93.12 36 ILE B C 1
ATOM 2676 O O . ILE B 1 36 ? 2.238 8.609 30.484 1 93.12 36 ILE B O 1
ATOM 2680 N N . HIS B 1 37 ? 4.145 9.477 31.281 1 92.62 37 HIS B N 1
ATOM 2681 C CA . HIS B 1 37 ? 4.18 8.562 32.406 1 92.62 37 HIS B CA 1
ATOM 2682 C C . HIS B 1 37 ? 2.967 8.758 33.312 1 92.62 37 HIS B C 1
ATOM 2684 O O . HIS B 1 37 ? 2.406 7.789 33.844 1 92.62 37 HIS B O 1
ATOM 2690 N N . GLU B 1 38 ? 2.656 9.938 33.5 1 92.06 38 GLU B N 1
ATOM 2691 C CA . GLU B 1 38 ? 1.482 10.242 34.312 1 92.06 38 GLU B CA 1
ATOM 2692 C C . GLU B 1 38 ? 0.212 9.68 33.688 1 92.06 38 GLU B C 1
ATOM 2694 O O . GLU B 1 38 ? -0.652 9.148 34.375 1 92.06 38 GLU B O 1
ATOM 2699 N N . LEU B 1 39 ? 0.128 9.867 32.406 1 91.19 39 LEU B N 1
ATOM 2700 C CA . LEU B 1 39 ? -1.014 9.344 31.672 1 91.19 39 LEU B CA 1
ATOM 2701 C C . LEU B 1 39 ? -1.087 7.824 31.781 1 91.19 39 LEU B C 1
ATOM 2703 O O . LEU B 1 39 ? -2.166 7.266 31.984 1 91.19 39 LEU B O 1
ATOM 2707 N N . GLU B 1 40 ? 0.045 7.188 31.641 1 93.06 40 GLU B N 1
ATOM 2708 C CA . GLU B 1 40 ? 0.134 5.73 31.734 1 93.06 40 GLU B CA 1
ATOM 2709 C C . GLU B 1 40 ? -0.244 5.25 33.125 1 93.06 40 GLU B C 1
ATOM 2711 O O . GLU B 1 40 ? -0.955 4.254 33.281 1 93.06 40 GLU B O 1
ATOM 2716 N N . LYS B 1 41 ? 0.223 5.934 34.094 1 91.88 41 LYS B N 1
ATOM 2717 C CA . LYS B 1 41 ? -0.082 5.594 35.469 1 91.88 41 LYS B CA 1
ATOM 2718 C C . LYS B 1 41 ? -1.57 5.762 35.75 1 91.88 41 LYS B C 1
ATOM 2720 O O . LYS B 1 41 ? -2.17 4.934 36.438 1 91.88 41 LYS B O 1
ATOM 2725 N N . GLU B 1 42 ? -2.107 6.793 35.312 1 91.25 42 GLU B N 1
ATOM 2726 C CA . GLU B 1 42 ? -3.516 7.094 35.562 1 91.25 42 GLU B CA 1
ATOM 2727 C C . GLU B 1 42 ? -4.414 5.977 35.031 1 91.25 42 GLU B C 1
ATOM 2729 O O . GLU B 1 42 ? -5.398 5.609 35.688 1 91.25 42 GLU B O 1
ATOM 2734 N N . TYR B 1 43 ? -4.066 5.449 33.906 1 90.5 43 TYR B N 1
ATOM 2735 C CA . TYR B 1 43 ? -4.945 4.488 33.25 1 90.5 43 TYR B CA 1
ATOM 2736 C C . TYR B 1 43 ? -4.426 3.068 33.406 1 90.5 43 TYR B C 1
ATOM 2738 O O . TYR B 1 43 ? -5.102 2.104 33.062 1 90.5 43 TYR B O 1
ATOM 2746 N N . GLY B 1 44 ? -3.25 2.959 33.938 1 91.69 44 GLY B N 1
ATOM 2747 C CA . GLY B 1 44 ? -2.674 1.645 34.156 1 91.69 44 GLY B CA 1
ATOM 2748 C C . GLY B 1 44 ? -2.258 0.936 32.906 1 91.69 44 GLY B C 1
ATOM 2749 O O . GLY B 1 44 ? -2.422 -0.28 32.781 1 91.69 44 GLY B O 1
ATOM 2750 N N . ILE B 1 45 ? -1.964 1.691 31.891 1 91.12 45 ILE B N 1
ATOM 2751 C CA . ILE B 1 45 ? -1.539 1.11 30.625 1 91.12 45 ILE B CA 1
ATOM 2752 C C . ILE B 1 45 ? -0.165 1.656 30.234 1 91.12 45 ILE B C 1
ATOM 2754 O O . ILE B 1 45 ? 0.318 2.617 30.844 1 91.12 45 ILE B O 1
ATOM 2758 N N . THR B 1 46 ? 0.502 0.95 29.391 1 92.94 46 THR B N 1
ATOM 2759 C CA . THR B 1 46 ? 1.739 1.414 28.766 1 92.94 46 THR B CA 1
ATOM 2760 C C . THR B 1 46 ? 1.51 1.773 27.297 1 92.94 46 THR B C 1
ATOM 2762 O O . THR B 1 46 ? 1.06 0.938 26.516 1 92.94 46 THR B O 1
ATOM 2765 N N . LEU B 1 47 ? 1.811 3.059 27.016 1 92.19 47 LEU B N 1
ATOM 2766 C CA . LEU B 1 47 ? 1.543 3.529 25.656 1 92.19 47 LEU B CA 1
ATOM 2767 C C . LEU B 1 47 ? 2.695 3.182 24.734 1 92.19 47 LEU B C 1
ATOM 2769 O O . LEU B 1 47 ? 2.475 2.756 23.594 1 92.19 47 LEU B O 1
ATOM 2773 N N . PHE B 1 48 ? 3.904 3.398 25.281 1 90.88 48 PHE B N 1
ATOM 2774 C CA . PHE B 1 48 ? 5.105 3.266 24.469 1 90.88 48 PHE B CA 1
ATOM 2775 C C . PHE B 1 48 ? 6.141 2.389 25.156 1 90.88 48 PHE B C 1
ATOM 2777 O O . PHE B 1 48 ? 6.258 2.408 26.375 1 90.88 48 PHE B O 1
ATOM 2784 N N . THR B 1 49 ? 6.785 1.574 24.312 1 87.12 49 THR B N 1
ATOM 2785 C CA . THR B 1 49 ? 7.918 0.797 24.797 1 87.12 49 THR B CA 1
ATOM 2786 C C . THR B 1 49 ? 9.188 1.147 24.016 1 87.12 49 THR B C 1
ATOM 2788 O O . THR B 1 49 ? 9.109 1.69 22.906 1 87.12 49 THR B O 1
ATOM 2791 N N . ARG B 1 50 ? 10.258 0.959 24.672 1 78.31 50 ARG B N 1
ATOM 2792 C CA . ARG B 1 50 ? 11.531 1.223 24.031 1 78.31 50 ARG B CA 1
ATOM 2793 C C . ARG B 1 50 ? 12.211 -0.076 23.594 1 78.31 50 ARG B C 1
ATOM 2795 O O . ARG B 1 50 ? 12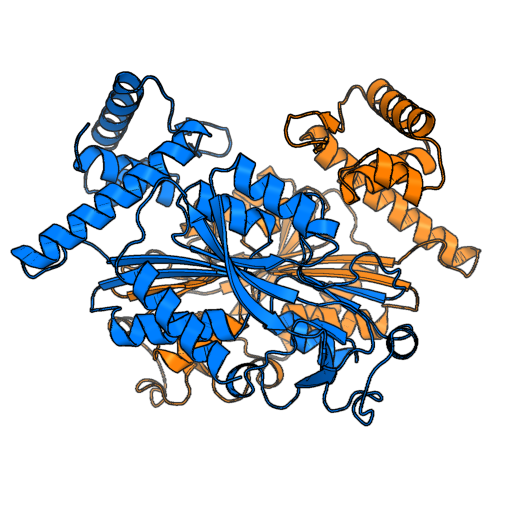.18 -1.066 24.328 1 78.31 50 ARG B O 1
ATOM 2802 N N . SER B 1 51 ? 12.523 -0.152 22.359 1 70.81 51 SER B N 1
ATOM 2803 C CA . SER B 1 51 ? 13.273 -1.28 21.812 1 70.81 51 SER B CA 1
ATOM 2804 C C . SER B 1 51 ? 14.547 -0.814 21.125 1 70.81 51 SER B C 1
ATOM 2806 O O . SER B 1 51 ? 14.836 0.384 21.078 1 70.81 51 SER B O 1
ATOM 2808 N N . ASN B 1 52 ? 15.422 -1.82 20.734 1 64.44 52 ASN B N 1
ATOM 2809 C CA . ASN B 1 52 ? 16.625 -1.521 19.953 1 64.44 52 ASN B CA 1
ATOM 2810 C C . ASN B 1 52 ? 16.281 -0.796 18.656 1 64.44 52 ASN B C 1
ATOM 2812 O O . ASN B 1 52 ? 17.125 -0.147 18.062 1 64.44 52 ASN B O 1
ATOM 2816 N N . LYS B 1 53 ? 15.008 -0.796 18.484 1 61.25 53 LYS B N 1
ATOM 2817 C CA . LYS B 1 53 ? 14.562 -0.206 17.219 1 61.25 53 LYS B CA 1
ATOM 2818 C C . LYS B 1 53 ? 13.977 1.186 17.438 1 61.25 53 LYS B C 1
ATOM 2820 O O . LYS B 1 53 ? 13.578 1.857 16.484 1 61.25 53 LYS B O 1
ATOM 2825 N N . GLY B 1 54 ? 13.992 1.538 18.672 1 72.06 54 GLY B N 1
ATOM 2826 C CA . GLY B 1 54 ? 13.391 2.816 19.016 1 72.06 54 GLY B CA 1
ATOM 2827 C C . GLY B 1 54 ? 12.094 2.672 19.781 1 72.06 54 GLY B C 1
ATOM 2828 O O . GLY B 1 54 ? 11.898 1.688 20.5 1 72.06 54 GLY B O 1
ATOM 2829 N N . ILE B 1 55 ? 11.266 3.754 19.719 1 80.12 55 ILE B N 1
ATOM 2830 C CA . ILE B 1 55 ? 9.992 3.775 20.422 1 80.12 55 ILE B CA 1
ATOM 2831 C C . ILE B 1 55 ? 8.953 2.973 19.641 1 80.12 55 ILE B C 1
ATOM 2833 O O . ILE B 1 55 ? 8.883 3.072 18.422 1 80.12 55 ILE B O 1
ATOM 2837 N N . GLU B 1 56 ? 8.266 2.088 20.328 1 83.75 56 GLU B N 1
ATOM 2838 C CA . GLU B 1 56 ? 7.191 1.295 19.75 1 83.75 56 GLU B CA 1
ATOM 2839 C C . GLU B 1 56 ? 5.875 1.516 20.484 1 83.75 56 GLU B C 1
ATOM 2841 O O . GLU B 1 56 ? 5.859 1.646 21.703 1 83.75 56 GLU B O 1
ATOM 2846 N N . ILE B 1 57 ? 4.812 1.554 19.703 1 85.12 57 ILE B N 1
ATOM 2847 C CA . ILE B 1 57 ? 3.486 1.703 20.297 1 85.12 57 ILE B CA 1
ATOM 2848 C C . ILE B 1 57 ? 2.971 0.342 20.766 1 85.12 57 ILE B C 1
ATOM 2850 O O . ILE B 1 57 ? 3.033 -0.639 20.016 1 85.12 57 ILE B O 1
ATOM 2854 N N . THR B 1 58 ? 2.553 0.247 22.016 1 85.62 58 THR B N 1
ATOM 2855 C CA . THR B 1 58 ? 1.974 -0.982 22.547 1 85.62 58 THR B CA 1
ATOM 2856 C C . THR B 1 58 ? 0.547 -1.172 22.047 1 85.62 58 THR B C 1
ATOM 2858 O O . THR B 1 58 ? -0.063 -0.234 21.531 1 85.62 58 THR B O 1
ATOM 2861 N N . PRO B 1 59 ? 0.09 -2.365 22.156 1 80.44 59 PRO B N 1
ATOM 2862 C CA . PRO B 1 59 ? -1.312 -2.576 21.797 1 80.44 59 PRO B CA 1
ATOM 2863 C C . PRO B 1 59 ? -2.266 -1.646 22.547 1 80.44 59 PRO B C 1
ATOM 2865 O O . PRO B 1 59 ? -3.176 -1.073 21.938 1 80.44 59 PRO B O 1
ATOM 2868 N N . ASP B 1 60 ? -2.037 -1.514 23.797 1 86.19 60 ASP B N 1
ATOM 2869 C CA . ASP B 1 60 ? -2.83 -0.576 24.594 1 86.19 60 ASP B CA 1
ATOM 2870 C C . ASP B 1 60 ? -2.639 0.856 24.094 1 86.19 60 ASP B C 1
ATOM 2872 O O . ASP B 1 60 ? -3.59 1.642 24.078 1 86.19 60 ASP B O 1
ATOM 2876 N N . GLY B 1 61 ? -1.457 1.088 23.766 1 87.94 61 GLY B N 1
ATOM 2877 C CA . GLY B 1 61 ? -1.159 2.41 23.234 1 87.94 61 GLY B CA 1
ATOM 2878 C C . GLY B 1 61 ? -1.892 2.711 21.938 1 87.94 61 GLY B C 1
ATOM 2879 O O . GLY B 1 61 ? -2.424 3.811 21.766 1 87.94 61 GLY B O 1
ATOM 2880 N N . ASP B 1 62 ? -1.912 1.735 21.203 1 83.62 62 ASP B N 1
ATOM 2881 C CA . ASP B 1 62 ? -2.58 1.886 19.922 1 83.62 62 ASP B CA 1
ATOM 2882 C C . ASP B 1 62 ? -4.059 2.217 20.094 1 83.62 62 ASP B C 1
ATOM 2884 O O . ASP B 1 62 ? -4.586 3.113 19.438 1 83.62 62 ASP B O 1
ATOM 2888 N N . GLU B 1 63 ? -4.703 1.574 20.906 1 80.12 63 GLU B N 1
ATOM 2889 C CA . GLU B 1 63 ? -6.105 1.82 21.203 1 80.12 63 GLU B CA 1
ATOM 2890 C C . GLU B 1 63 ? -6.305 3.203 21.828 1 80.12 63 GLU B C 1
ATOM 2892 O O . GLU B 1 63 ? -7.207 3.943 21.422 1 80.12 63 GLU B O 1
ATOM 2897 N N . PHE B 1 64 ? -5.469 3.496 22.781 1 86.5 64 PHE B N 1
ATOM 2898 C CA . PHE B 1 64 ? -5.547 4.789 23.453 1 86.5 64 PHE B CA 1
ATOM 2899 C C . PHE B 1 64 ? -5.391 5.93 22.453 1 86.5 64 PHE B C 1
ATOM 2901 O O . PHE B 1 64 ? -6.133 6.91 22.5 1 86.5 64 PHE B O 1
ATOM 2908 N N . LEU B 1 65 ? -4.43 5.715 21.531 1 87.25 65 LEU B N 1
ATOM 2909 C CA . LEU B 1 65 ? -4.125 6.766 20.562 1 87.25 65 LEU B CA 1
ATOM 2910 C C . LEU B 1 65 ? -5.309 7.004 19.641 1 87.25 65 LEU B C 1
ATOM 2912 O O . LEU B 1 65 ? -5.551 8.133 19.203 1 87.25 65 LEU B O 1
ATOM 2916 N N . GLY B 1 66 ? -6.004 5.992 19.359 1 80.31 66 GLY B N 1
ATOM 2917 C CA . GLY B 1 66 ? -7.223 6.145 18.578 1 80.31 66 GLY B CA 1
ATOM 2918 C C . GLY B 1 66 ? -8.234 7.062 19.234 1 80.31 66 GLY B C 1
ATOM 2919 O O . GLY B 1 66 ? -8.758 7.977 18.594 1 80.31 66 GLY B O 1
ATOM 2920 N N . TYR B 1 67 ? -8.398 6.875 20.469 1 80 67 TYR B N 1
ATOM 2921 C CA . TYR B 1 67 ? -9.328 7.707 21.219 1 80 67 TYR B CA 1
ATOM 2922 C C . TYR B 1 67 ? -8.789 9.125 21.375 1 80 67 TYR B C 1
ATOM 2924 O O . TYR B 1 67 ? -9.539 10.094 21.25 1 80 67 TYR B O 1
ATOM 2932 N N . ALA B 1 68 ? -7.531 9.125 21.641 1 85.62 68 ALA B N 1
ATOM 2933 C CA . ALA B 1 68 ? -6.91 10.438 21.812 1 85.62 68 ALA B CA 1
ATOM 2934 C C . ALA B 1 68 ? -7.094 11.305 20.578 1 85.62 68 ALA B C 1
ATOM 2936 O O . ALA B 1 68 ? -7.434 12.484 20.688 1 85.62 68 ALA B O 1
ATOM 2937 N N . ARG B 1 69 ? -6.941 10.711 19.469 1 80.88 69 ARG B N 1
ATOM 2938 C CA . ARG B 1 69 ? -7.098 11.43 18.203 1 80.88 69 ARG B CA 1
ATOM 2939 C C . ARG B 1 69 ? -8.531 11.922 18.016 1 80.88 69 ARG B C 1
ATOM 2941 O O . ARG B 1 69 ? -8.75 13.039 17.562 1 80.88 69 ARG B O 1
ATOM 2948 N N . GLN B 1 70 ? -9.422 11.156 18.422 1 73.56 70 GLN B N 1
ATOM 2949 C CA . GLN B 1 70 ? -10.828 11.539 18.297 1 73.56 70 GLN B CA 1
ATOM 2950 C C . GLN B 1 70 ? -11.141 12.742 19.188 1 73.56 70 GLN B C 1
ATOM 2952 O O . GLN B 1 70 ? -11.836 13.664 18.766 1 73.56 70 GLN B O 1
ATOM 2957 N N . VAL B 1 71 ? -10.672 12.672 20.359 1 76.62 71 VAL B N 1
ATOM 2958 C CA . VAL B 1 71 ? -10.891 13.766 21.297 1 76.62 71 VAL B CA 1
ATOM 2959 C C . VAL B 1 71 ? -10.273 15.047 20.75 1 76.62 71 VAL B C 1
ATOM 2961 O O . VAL B 1 71 ? -10.906 16.109 20.781 1 76.62 71 VAL B O 1
ATOM 2964 N N . LEU B 1 72 ? -9.094 14.938 20.297 1 80.81 72 LEU B N 1
ATOM 2965 C CA . LEU B 1 72 ? -8.391 16.109 19.797 1 80.81 72 LEU B CA 1
ATOM 2966 C C . LEU B 1 72 ? -9.094 16.688 18.578 1 80.81 72 LEU B C 1
ATOM 2968 O O . LEU B 1 72 ? -9.18 17.906 18.406 1 80.81 72 LEU B O 1
ATOM 2972 N N . ASP B 1 73 ? -9.578 15.82 17.781 1 74.5 73 ASP B N 1
ATOM 2973 C CA . ASP B 1 73 ? -10.312 16.25 16.578 1 74.5 73 ASP B CA 1
ATOM 2974 C C . ASP B 1 73 ? -11.594 16.984 16.969 1 74.5 73 ASP B C 1
ATOM 2976 O O . ASP B 1 73 ? -11.938 18 16.359 1 74.5 73 ASP B O 1
ATOM 2980 N N . GLN B 1 74 ? -12.227 16.453 17.891 1 68.88 74 GLN B N 1
ATOM 2981 C CA . GLN B 1 74 ? -13.453 17.094 18.359 1 68.88 74 GLN B CA 1
ATOM 2982 C C . GLN B 1 74 ? -13.156 18.453 18.984 1 68.88 74 GLN B C 1
ATOM 2984 O O . GLN B 1 74 ? -13.914 19.406 18.797 1 68.88 74 GLN B O 1
ATOM 2989 N N . THR B 1 75 ? -12.102 18.469 19.719 1 73.88 75 THR B N 1
ATOM 2990 C CA . THR B 1 75 ? -11.703 19.734 20.344 1 73.88 75 THR B CA 1
ATOM 2991 C C . THR B 1 75 ? -11.406 20.781 19.266 1 73.88 75 THR B C 1
ATOM 2993 O O . THR B 1 75 ? -11.727 21.969 19.453 1 73.88 75 THR B O 1
ATOM 2996 N N . ASN B 1 76 ? -10.789 20.359 18.25 1 74.38 76 ASN B N 1
ATOM 2997 C CA . ASN B 1 76 ? -10.492 21.266 17.141 1 74.38 76 ASN B CA 1
ATOM 2998 C C . ASN B 1 76 ? -11.766 21.828 16.516 1 74.38 76 ASN B C 1
ATOM 3000 O O . ASN B 1 76 ? -11.797 23 16.125 1 74.38 76 ASN B O 1
ATOM 3004 N N . LEU B 1 77 ? -12.742 21.047 16.453 1 67.5 77 LEU B N 1
ATOM 3005 C CA . LEU B 1 77 ? -14.023 21.484 15.898 1 67.5 77 LEU B CA 1
ATOM 3006 C C . LEU B 1 77 ? -14.656 22.547 16.781 1 67.5 77 LEU B C 1
ATOM 3008 O O . LEU B 1 77 ? -15.227 23.516 16.281 1 67.5 77 LEU B O 1
ATOM 3012 N N . ILE B 1 78 ? -14.547 22.422 18.078 1 67.19 78 ILE B N 1
ATOM 3013 C CA . ILE B 1 78 ? -15.047 23.391 19.031 1 67.19 78 ILE B CA 1
ATOM 3014 C C . ILE B 1 78 ? -14.297 24.719 18.859 1 67.19 78 ILE B C 1
ATOM 3016 O O . ILE B 1 78 ? -14.914 25.781 18.797 1 67.19 78 ILE B O 1
ATOM 3020 N N . ASP B 1 79 ? -13.086 24.578 18.766 1 71.62 79 ASP B N 1
ATOM 3021 C CA . ASP B 1 79 ? -12.266 25.766 18.609 1 71.62 79 ASP B CA 1
ATOM 3022 C C . ASP B 1 79 ? -12.586 26.5 17.312 1 71.62 79 ASP B C 1
ATOM 3024 O O . ASP B 1 79 ? -12.641 27.734 17.281 1 71.62 79 ASP B O 1
ATOM 3028 N N . GLU B 1 80 ? -12.773 25.766 16.328 1 68.94 80 GLU B N 1
ATOM 3029 C CA . GLU B 1 80 ? -13.117 26.344 15.023 1 68.94 80 GLU B CA 1
ATOM 3030 C C . GLU B 1 80 ? -14.461 27.062 15.086 1 68.94 80 GLU B C 1
ATOM 3032 O O . GLU B 1 80 ? -14.617 28.141 14.516 1 68.94 80 GLU B O 1
ATOM 3037 N N . ARG B 1 81 ? -15.32 26.484 15.758 1 65.12 81 ARG B N 1
ATOM 3038 C CA . ARG B 1 81 ? -16.672 27.047 15.836 1 65.12 81 ARG B CA 1
ATOM 3039 C C . ARG B 1 81 ? -16.672 28.328 16.672 1 65.12 81 ARG B C 1
ATOM 3041 O O . ARG B 1 81 ? -17.375 29.281 16.328 1 65.12 81 ARG B O 1
ATOM 3048 N N . TYR B 1 82 ? -15.898 28.328 17.656 1 67.56 82 TYR B N 1
ATOM 3049 C CA . TYR B 1 82 ? -16.047 29.422 18.609 1 67.56 82 TYR B CA 1
ATOM 3050 C C . TYR B 1 82 ? -14.914 30.422 18.5 1 67.56 82 TYR B C 1
ATOM 3052 O O . TYR B 1 82 ? -15.047 31.578 18.891 1 67.56 82 TYR B O 1
ATOM 3060 N N . HIS B 1 83 ? -13.812 30.016 17.984 1 68.12 83 HIS B N 1
ATOM 3061 C CA . HIS B 1 83 ? -12.68 30.938 17.875 1 68.12 83 HIS B CA 1
ATOM 3062 C C . HIS B 1 83 ? -12.383 31.266 16.422 1 68.12 83 HIS B C 1
ATOM 3064 O O . HIS B 1 83 ? -11.523 32.094 16.141 1 68.12 83 HIS B O 1
ATOM 3070 N N . GLY B 1 84 ? -13.258 30.781 15.484 1 62.28 84 GLY B N 1
ATOM 3071 C CA . GLY B 1 84 ? -13.117 31.047 14.062 1 62.28 84 GLY B CA 1
ATOM 3072 C C . GLY B 1 84 ? -11.836 30.484 13.469 1 62.28 84 GLY B C 1
ATOM 3073 O O . GLY B 1 84 ? -11.578 30.641 12.273 1 62.28 84 GLY B O 1
ATOM 3074 N N . LYS B 1 85 ? -10.875 30.281 14.242 1 60.16 85 LYS B N 1
ATOM 3075 C CA . LYS B 1 85 ? -9.625 29.75 13.703 1 60.16 85 LYS B CA 1
ATOM 3076 C C . LYS B 1 85 ? -9.344 28.344 14.266 1 60.16 85 LYS B C 1
ATOM 3078 O O . LYS B 1 85 ? -9.516 28.109 15.461 1 60.16 85 LYS B O 1
ATOM 3083 N N . ALA B 1 86 ? -9.281 27.531 13.289 1 58.84 86 ALA B N 1
ATOM 3084 C CA . ALA B 1 86 ? -8.93 26.188 13.734 1 58.84 86 ALA B CA 1
ATOM 3085 C C . ALA B 1 86 ? -7.523 26.156 14.32 1 58.84 86 ALA B C 1
ATOM 3087 O O . ALA B 1 86 ? -6.59 26.734 13.758 1 58.84 86 ALA B O 1
ATOM 3088 N N . ALA B 1 87 ? -7.41 25.844 15.633 1 62.31 87 ALA B N 1
ATOM 3089 C CA . ALA B 1 87 ? -6.113 25.766 16.297 1 62.31 87 ALA B CA 1
ATOM 3090 C C . ALA B 1 87 ? -5.215 24.734 15.609 1 62.31 87 ALA B C 1
ATOM 3092 O O . ALA B 1 87 ? -3.992 24.891 15.586 1 62.31 87 ALA B O 1
ATOM 3093 N N . GLY B 1 88 ? -5.828 23.672 14.914 1 74.69 88 GLY B N 1
ATOM 3094 C CA . GLY B 1 88 ? -5.02 22.641 14.297 1 74.69 88 GLY B CA 1
ATOM 3095 C C . GLY B 1 88 ? -5.559 22.188 12.945 1 74.69 88 GLY B C 1
ATOM 3096 O O . GLY B 1 88 ? -6.492 22.797 12.414 1 74.69 88 GLY B O 1
ATOM 3097 N N . LYS B 1 89 ? -4.797 21.375 12.305 1 80 89 LYS B N 1
ATOM 3098 C CA . LYS B 1 89 ? -5.203 20.828 11.023 1 80 89 LYS B CA 1
ATOM 3099 C C . LYS B 1 89 ? -6.422 19.922 11.172 1 80 89 LYS B C 1
ATOM 3101 O O . LYS B 1 89 ? -6.508 19.141 12.117 1 80 89 LYS B O 1
ATOM 3106 N N . GLN B 1 90 ? -7.43 20.219 10.266 1 82.62 90 GLN B N 1
ATOM 3107 C CA . GLN B 1 90 ? -8.516 19.25 10.156 1 82.62 90 GLN B CA 1
ATOM 3108 C C . GLN B 1 90 ? -8 17.906 9.641 1 82.62 90 GLN B C 1
ATOM 3110 O O . GLN B 1 90 ? -7.223 17.859 8.688 1 82.62 90 GLN B O 1
ATOM 3115 N N . ARG B 1 91 ? -8.445 16.859 10.383 1 86.94 91 ARG B N 1
ATOM 3116 C CA . ARG B 1 91 ? -7.957 15.531 10 1 86.94 91 ARG B CA 1
ATOM 3117 C C . ARG B 1 91 ? -9.102 14.617 9.586 1 86.94 91 ARG B C 1
ATOM 3119 O O . ARG B 1 91 ? -10.18 14.648 10.188 1 86.94 91 ARG B O 1
ATOM 3126 N N . PHE B 1 92 ? -8.93 13.844 8.555 1 91.44 92 PHE B N 1
ATOM 3127 C CA . PHE B 1 92 ? -9.891 12.852 8.078 1 91.44 92 PHE B CA 1
ATOM 3128 C C . PHE B 1 92 ? -9.18 11.727 7.328 1 91.44 92 PHE B C 1
ATOM 3130 O O . PHE B 1 92 ? -8.359 11.984 6.449 1 91.44 92 PHE B O 1
ATOM 3137 N N . CYS B 1 93 ? -9.422 10.438 7.715 1 94.44 93 CYS B N 1
ATOM 3138 C CA . CYS B 1 93 ? -8.734 9.289 7.133 1 94.44 93 CYS B CA 1
ATOM 3139 C C . CYS B 1 93 ? -9.734 8.258 6.625 1 94.44 93 CYS B C 1
ATOM 3141 O O . CYS B 1 93 ? -10.688 7.906 7.328 1 94.44 93 CYS B O 1
ATOM 3143 N N . VAL B 1 94 ? -9.547 7.863 5.367 1 97.75 94 VAL B N 1
ATOM 3144 C CA . VAL B 1 94 ? -10.336 6.789 4.766 1 97.75 94 VAL B CA 1
ATOM 3145 C C . VAL B 1 94 ? -9.422 5.617 4.41 1 97.75 94 VAL B C 1
ATOM 3147 O O . VAL B 1 94 ? -8.344 5.809 3.852 1 97.75 94 VAL B O 1
ATOM 3150 N N . SER B 1 95 ? -9.789 4.406 4.82 1 98.19 95 SER B N 1
ATOM 3151 C CA . SER B 1 95 ? -9.148 3.188 4.336 1 98.19 95 SER B CA 1
ATOM 3152 C C . SER B 1 95 ? -10.062 2.42 3.389 1 98.19 95 SER B C 1
ATOM 3154 O O . SER B 1 95 ? -11.266 2.287 3.648 1 98.19 95 SER B O 1
ATOM 3156 N N . SER B 1 96 ? -9.508 1.985 2.266 1 98.19 96 SER B N 1
ATOM 3157 C CA . SER B 1 96 ? -10.352 1.376 1.241 1 98.19 96 SER B CA 1
ATOM 3158 C C . SER B 1 96 ? -9.586 0.318 0.453 1 98.19 96 SER B C 1
ATOM 3160 O O . SER B 1 96 ? -8.359 0.377 0.354 1 98.19 96 SER B O 1
ATOM 3162 N N . GLN B 1 97 ? -10.359 -0.683 -0.008 1 97.25 97 GLN B N 1
ATOM 3163 C CA . GLN B 1 97 ? -9.82 -1.427 -1.142 1 97.25 97 GLN B CA 1
ATOM 3164 C C . GLN B 1 97 ? -9.617 -0.518 -2.35 1 97.25 97 GLN B C 1
ATOM 3166 O O . GLN B 1 97 ? -9.906 0.679 -2.287 1 97.25 97 GLN B O 1
ATOM 3171 N N . HIS B 1 98 ? -9.031 -0.999 -3.441 1 95.44 98 HIS B N 1
ATOM 3172 C CA . HIS B 1 98 ? -8.602 -0.156 -4.555 1 95.44 98 HIS B CA 1
ATOM 3173 C C . HIS B 1 98 ? -9.773 0.176 -5.477 1 95.44 98 HIS B C 1
ATOM 3175 O O . HIS B 1 98 ? -9.898 -0.399 -6.559 1 95.44 98 HIS B O 1
ATOM 3181 N N . TYR B 1 99 ? -10.641 1.152 -5.016 1 93.56 99 TYR B N 1
ATOM 3182 C CA . TYR B 1 99 ? -11.805 1.592 -5.77 1 93.56 99 TYR B CA 1
ATOM 3183 C C . TYR B 1 99 ? -11.648 3.039 -6.223 1 93.56 99 TYR B C 1
ATOM 3185 O O . TYR B 1 99 ? -11.477 3.938 -5.398 1 93.56 99 TYR B O 1
ATOM 3193 N N . SER B 1 100 ? -11.875 3.254 -7.527 1 89.88 100 SER B N 1
ATOM 3194 C CA . SER B 1 100 ? -11.773 4.613 -8.047 1 89.88 100 SER B CA 1
ATOM 3195 C C . SER B 1 100 ? -12.883 5.5 -7.492 1 89.88 100 SER B C 1
ATOM 3197 O O . SER B 1 100 ? -12.664 6.688 -7.246 1 89.88 100 SER B O 1
ATOM 3199 N N . PHE B 1 101 ? -14.055 4.949 -7.266 1 92.06 101 PHE B N 1
ATOM 3200 C CA . PHE B 1 101 ? -15.172 5.75 -6.781 1 92.06 101 PHE B CA 1
ATOM 3201 C C . PHE B 1 101 ? -14.938 6.195 -5.344 1 92.06 101 PHE B C 1
ATOM 3203 O O . PHE B 1 101 ? -15.398 7.258 -4.934 1 92.06 101 PHE B O 1
ATOM 3210 N N . ALA B 1 102 ? -14.273 5.375 -4.543 1 95.06 102 ALA B N 1
ATOM 3211 C CA . ALA B 1 102 ? -13.922 5.777 -3.184 1 95.06 102 ALA B CA 1
ATOM 3212 C C . ALA B 1 102 ? -13 6.996 -3.195 1 95.06 102 ALA B C 1
ATOM 3214 O O . ALA B 1 102 ? -13.164 7.91 -2.383 1 95.06 102 ALA B O 1
ATOM 3215 N N . VAL B 1 103 ? -12.102 7.008 -4.145 1 93.88 103 VAL B N 1
ATOM 3216 C CA . VAL B 1 103 ? -11.156 8.117 -4.289 1 93.88 103 VAL B CA 1
ATOM 3217 C C . VAL B 1 103 ? -11.891 9.359 -4.777 1 93.88 103 VAL B C 1
ATOM 3219 O O . VAL B 1 103 ? -11.648 10.461 -4.293 1 93.88 103 VAL B O 1
ATOM 3222 N N . GLU B 1 104 ? -12.742 9.156 -5.68 1 92.62 104 GLU B N 1
ATOM 3223 C CA . GLU B 1 104 ? -13.531 10.266 -6.195 1 92.62 104 GLU B CA 1
ATOM 3224 C C . GLU B 1 104 ? -14.352 10.93 -5.086 1 92.62 104 GLU B C 1
ATOM 3226 O O . GLU B 1 104 ? -14.445 12.156 -5.02 1 92.62 104 GLU B O 1
ATOM 3231 N N . ALA B 1 105 ? -14.984 10.102 -4.332 1 95.06 105 ALA B N 1
ATOM 3232 C CA . ALA B 1 105 ? -15.742 10.617 -3.199 1 95.06 105 ALA B CA 1
ATOM 3233 C C . ALA B 1 105 ? -14.852 11.422 -2.256 1 95.06 105 ALA B C 1
ATOM 3235 O O . ALA B 1 105 ? -15.266 12.453 -1.722 1 95.06 105 ALA B O 1
ATOM 3236 N N . PHE B 1 106 ? -13.688 10.961 -2.045 1 95.75 106 PHE B N 1
ATOM 3237 C CA . PHE B 1 106 ? -12.703 11.609 -1.184 1 95.75 106 PHE B CA 1
ATOM 3238 C C . PHE B 1 106 ? -12.344 12.992 -1.721 1 95.75 106 PHE B C 1
ATOM 3240 O O . PHE B 1 106 ? -12.312 13.969 -0.968 1 95.75 106 PHE B O 1
ATOM 3247 N N . VAL B 1 107 ? -12.086 13.062 -3.004 1 92.81 107 VAL B N 1
ATOM 3248 C CA . VAL B 1 107 ? -11.758 14.32 -3.666 1 92.81 107 VAL B CA 1
ATOM 3249 C C . VAL B 1 107 ? -12.922 15.297 -3.527 1 92.81 107 VAL B C 1
ATOM 3251 O O . VAL B 1 107 ? -12.719 16.469 -3.197 1 92.81 107 VAL B O 1
ATOM 3254 N N . SER B 1 108 ? -14.086 14.789 -3.775 1 94.38 108 SER B N 1
ATOM 3255 C CA . SER B 1 108 ? -15.281 15.625 -3.699 1 94.38 108 SER B CA 1
ATOM 3256 C C . SER B 1 108 ? -15.484 16.172 -2.291 1 94.38 108 SER B C 1
ATOM 3258 O O . SER B 1 108 ? -15.828 17.344 -2.119 1 94.38 108 SER B O 1
ATOM 3260 N N . LEU B 1 109 ? -15.281 15.328 -1.31 1 94.69 109 LEU B N 1
ATOM 3261 C CA . LEU B 1 109 ? -15.406 15.758 0.078 1 94.69 109 LEU B CA 1
ATOM 3262 C C . LEU B 1 109 ? -14.438 16.906 0.377 1 94.69 109 LEU B C 1
ATOM 3264 O O . LEU B 1 109 ? -14.82 17.891 1.016 1 94.69 109 LEU B O 1
ATOM 3268 N N . LEU B 1 110 ? -13.203 16.719 -0.013 1 92.62 110 LEU B N 1
ATOM 3269 C CA . LEU B 1 110 ? -12.164 17.719 0.259 1 92.62 110 LEU B CA 1
ATOM 3270 C C . LEU B 1 110 ? -12.5 19.047 -0.407 1 92.62 110 LEU B C 1
ATOM 3272 O O . LEU B 1 110 ? -12.258 20.109 0.171 1 92.62 110 LEU B O 1
ATOM 3276 N N . LYS B 1 111 ? -12.961 18.984 -1.586 1 91.81 111 LYS B N 1
ATOM 3277 C CA . LYS B 1 111 ? -13.32 20.203 -2.307 1 91.81 111 LYS B CA 1
ATOM 3278 C C . LYS B 1 111 ? -14.43 20.953 -1.581 1 91.81 111 LYS B C 1
ATOM 3280 O O . LYS B 1 111 ? -14.445 22.188 -1.569 1 91.81 111 LYS B O 1
ATOM 3285 N N . GLU B 1 112 ? -15.258 20.234 -0.993 1 90.56 112 GLU B N 1
ATOM 3286 C CA . GLU B 1 112 ? -16.406 20.828 -0.333 1 90.56 112 GLU B CA 1
ATOM 3287 C C . GLU B 1 112 ? -16.062 21.297 1.078 1 90.56 112 GLU B C 1
ATOM 3289 O O . GLU B 1 112 ? -16.562 22.312 1.543 1 90.56 112 GLU B O 1
ATOM 3294 N N . HIS B 1 113 ? -15.148 20.547 1.74 1 85.38 113 HIS B N 1
ATOM 3295 C CA . HIS B 1 113 ? -15.055 20.766 3.18 1 85.38 113 HIS B CA 1
ATOM 3296 C C . HIS B 1 113 ? -13.602 20.812 3.635 1 85.38 113 HIS B C 1
ATOM 3298 O O . HIS B 1 113 ? -13.32 20.781 4.836 1 85.38 113 HIS B O 1
ATOM 3304 N N . GLY B 1 114 ? -12.633 20.719 2.875 1 78.88 114 GLY B N 1
ATOM 3305 C CA . GLY B 1 114 ? -11.234 20.656 3.264 1 78.88 114 GLY B CA 1
ATOM 3306 C C . GLY B 1 114 ? -10.758 21.891 4.012 1 78.88 114 GLY B C 1
ATOM 3307 O O . GLY B 1 114 ? -9.914 21.797 4.902 1 78.88 114 GLY B O 1
ATOM 3308 N N . GLY B 1 115 ? -11.258 23.047 3.764 1 80.62 115 GLY B N 1
ATOM 3309 C CA . GLY B 1 115 ? -10.828 24.281 4.41 1 80.62 115 GLY B CA 1
ATOM 3310 C C . GLY B 1 115 ? -9.414 24.688 4.035 1 80.62 115 GLY B C 1
ATOM 3311 O O . GLY B 1 115 ? -8.914 24.312 2.971 1 80.62 115 GLY B O 1
ATOM 3312 N N . ASP B 1 116 ? -8.742 25.484 5.035 1 83.56 116 ASP B N 1
ATOM 3313 C CA . ASP B 1 116 ? -7.453 26.078 4.695 1 83.56 116 ASP B CA 1
ATOM 3314 C C . ASP B 1 116 ? -6.301 25.281 5.312 1 83.56 116 ASP B C 1
ATOM 3316 O O . ASP B 1 116 ? -5.152 25.422 4.891 1 83.56 116 ASP B O 1
ATOM 3320 N N . LYS B 1 117 ? -6.625 24.562 6.348 1 87.75 117 LYS B N 1
ATOM 3321 C CA . LYS B 1 117 ? -5.629 23.734 7.023 1 87.75 117 LYS B CA 1
ATOM 3322 C C . LYS B 1 117 ? -6.16 22.328 7.273 1 87.75 117 LYS B C 1
ATOM 3324 O O . LYS B 1 117 ? -7.09 22.141 8.055 1 87.75 117 LYS B O 1
ATOM 3329 N N . TYR B 1 118 ? -5.512 21.359 6.535 1 89.56 118 TYR B N 1
ATOM 3330 C CA . TYR B 1 118 ? -6.02 20 6.707 1 89.56 118 TYR B CA 1
ATOM 3331 C C . TYR B 1 118 ? -4.918 18.969 6.465 1 89.56 118 TYR B C 1
ATOM 3333 O O . TYR B 1 118 ? -3.885 19.281 5.871 1 89.56 118 TYR B O 1
ATOM 3341 N N . GLU B 1 119 ? -5.09 17.844 7.102 1 90.5 119 GLU B N 1
ATOM 3342 C CA . GLU B 1 119 ? -4.332 16.625 6.836 1 90.5 119 GLU B CA 1
ATOM 3343 C C . GLU B 1 119 ? -5.266 15.445 6.598 1 90.5 119 GLU B C 1
ATOM 3345 O O . GLU B 1 119 ? -5.773 14.852 7.551 1 90.5 119 GLU B O 1
ATOM 3350 N N . PHE B 1 120 ? -5.469 15.078 5.32 1 93.75 120 PHE B N 1
ATOM 3351 C CA . PHE B 1 120 ? -6.367 13.984 4.961 1 93.75 120 PHE B CA 1
ATOM 3352 C C . PHE B 1 120 ? -5.586 12.781 4.461 1 93.75 120 PHE B C 1
ATOM 3354 O O . PHE B 1 120 ? -4.582 12.93 3.764 1 93.75 120 PHE B O 1
ATOM 3361 N N . HIS B 1 121 ? -6.027 11.57 4.832 1 94.88 121 HIS B N 1
ATOM 3362 C CA . HIS B 1 121 ? -5.387 10.328 4.43 1 94.88 121 HIS B CA 1
ATOM 3363 C C . HIS B 1 121 ? -6.34 9.453 3.617 1 94.88 121 HIS B C 1
ATOM 3365 O O . HIS B 1 121 ? -7.473 9.203 4.039 1 94.88 121 HIS B O 1
ATOM 3371 N N . MET B 1 122 ? -5.965 9.125 2.443 1 97.44 122 MET B N 1
ATOM 3372 C CA . MET B 1 122 ? -6.613 8.078 1.656 1 97.44 122 MET B CA 1
ATOM 3373 C C . MET B 1 122 ? -5.734 6.836 1.583 1 97.44 122 MET B C 1
ATOM 3375 O O . MET B 1 122 ? -4.777 6.789 0.813 1 97.44 122 MET B O 1
ATOM 3379 N N . ARG B 1 123 ? -6.164 5.773 2.32 1 96.75 123 ARG B N 1
ATOM 3380 C CA . ARG B 1 123 ? -5.344 4.574 2.459 1 96.75 123 ARG B CA 1
ATOM 3381 C C . ARG B 1 123 ? -5.938 3.414 1.668 1 96.75 123 ARG B C 1
ATOM 3383 O O . ARG B 1 123 ? -6.77 2.668 2.184 1 96.75 123 ARG B O 1
ATOM 3390 N N . GLU B 1 124 ? -5.543 3.262 0.476 1 97.06 124 GLU B N 1
ATOM 3391 C CA . GLU B 1 124 ? -5.832 2.016 -0.229 1 97.06 124 GLU B CA 1
ATOM 3392 C C . GLU B 1 124 ? -4.867 0.91 0.185 1 97.06 124 GLU B C 1
ATOM 3394 O O . GLU B 1 124 ? -3.668 0.987 -0.095 1 97.06 124 GLU B O 1
ATOM 3399 N N . THR B 1 125 ? -5.387 -0.104 0.856 1 95.06 125 THR B N 1
ATOM 3400 C CA . THR B 1 125 ? -4.492 -1.08 1.473 1 95.06 125 THR B CA 1
ATOM 3401 C C . THR B 1 125 ? -5.172 -2.441 1.58 1 95.06 125 THR B C 1
ATOM 3403 O O . THR B 1 125 ? -6.246 -2.652 1.01 1 95.06 125 THR B O 1
ATOM 3406 N N . GLN B 1 126 ? -4.477 -3.422 2.18 1 94.88 126 GLN B N 1
ATOM 3407 C CA . GLN B 1 126 ? -4.977 -4.785 2.34 1 94.88 126 GLN B CA 1
ATOM 3408 C C . GLN B 1 126 ? -6.266 -4.805 3.158 1 94.88 126 GLN B C 1
ATOM 3410 O O . GLN B 1 126 ? -6.438 -3.998 4.074 1 94.88 126 GLN B O 1
ATOM 3415 N N . THR B 1 127 ? -7.121 -5.766 2.85 1 95.75 127 THR B N 1
ATOM 3416 C CA . THR B 1 127 ? -8.453 -5.824 3.443 1 95.75 127 THR B CA 1
ATOM 3417 C C . THR B 1 127 ? -8.367 -5.914 4.965 1 95.75 127 THR B C 1
ATOM 3419 O O . THR B 1 127 ? -9.062 -5.191 5.676 1 95.75 127 THR B O 1
ATOM 3422 N N . TYR B 1 128 ? -7.488 -6.73 5.441 1 92.88 128 TYR B N 1
ATOM 3423 C CA . TYR B 1 128 ? -7.348 -6.84 6.891 1 92.88 128 TYR B CA 1
ATOM 3424 C C . TYR B 1 128 ? -6.918 -5.512 7.5 1 92.88 128 TYR B C 1
ATOM 3426 O O . TYR B 1 128 ? -7.383 -5.141 8.578 1 92.88 128 TYR B O 1
ATOM 3434 N N . ASP B 1 129 ? -5.992 -4.875 6.859 1 93.94 129 ASP B N 1
ATOM 3435 C CA . ASP B 1 129 ? -5.5 -3.59 7.348 1 93.94 129 ASP B CA 1
ATOM 3436 C C . ASP B 1 129 ? -6.617 -2.549 7.375 1 93.94 129 ASP B C 1
ATOM 3438 O O . ASP B 1 129 ? -6.637 -1.671 8.242 1 93.94 129 ASP B O 1
ATOM 3442 N N . ILE B 1 130 ? -7.531 -2.613 6.41 1 97.44 130 ILE B N 1
ATOM 3443 C CA . ILE B 1 130 ? -8.688 -1.72 6.406 1 97.44 130 ILE B CA 1
ATOM 3444 C C . ILE B 1 130 ? -9.492 -1.915 7.688 1 97.44 130 ILE B C 1
ATOM 3446 O O . ILE B 1 130 ? -9.836 -0.944 8.367 1 97.44 130 ILE B O 1
ATOM 3450 N N . ILE B 1 131 ? -9.75 -3.154 7.992 1 96.12 131 ILE B N 1
ATOM 3451 C CA . ILE B 1 131 ? -10.516 -3.492 9.188 1 96.12 131 ILE B CA 1
ATOM 3452 C C . ILE B 1 131 ? -9.766 -3.027 10.43 1 96.12 131 ILE B C 1
ATOM 3454 O O . ILE B 1 131 ? -10.352 -2.391 11.312 1 96.12 131 ILE B O 1
ATOM 3458 N N . ASP B 1 132 ? -8.508 -3.305 10.422 1 93.06 132 ASP B N 1
ATOM 3459 C CA . ASP B 1 132 ? -7.66 -2.918 11.539 1 93.06 132 ASP B CA 1
ATOM 3460 C C . ASP B 1 132 ? -7.629 -1.4 11.711 1 93.06 132 ASP B C 1
ATOM 3462 O O . ASP B 1 132 ? -7.676 -0.894 12.836 1 93.06 132 ASP B O 1
ATOM 3466 N N . ASP B 1 133 ? -7.504 -0.655 10.656 1 93.69 133 ASP B N 1
ATOM 3467 C CA . ASP B 1 133 ? -7.484 0.804 10.672 1 93.69 133 ASP B CA 1
ATOM 3468 C C . ASP B 1 133 ? -8.742 1.363 11.336 1 93.69 133 ASP B C 1
ATOM 3470 O O . ASP B 1 133 ? -8.664 2.26 12.172 1 93.69 133 ASP B O 1
ATOM 3474 N N . VAL B 1 134 ? -9.883 0.861 10.953 1 94.88 134 VAL B N 1
ATOM 3475 C CA . VAL B 1 134 ? -11.148 1.385 11.461 1 94.88 134 VAL B CA 1
ATOM 3476 C C . VAL B 1 134 ? -11.336 0.955 12.914 1 94.88 134 VAL B C 1
ATOM 3478 O O . VAL B 1 134 ? -11.781 1.746 13.742 1 94.88 134 VAL B O 1
ATOM 3481 N N . ALA B 1 135 ? -10.961 -0.265 13.18 1 91.94 135 ALA B N 1
ATOM 3482 C CA . ALA B 1 135 ? -11.109 -0.796 14.531 1 91.94 135 ALA B CA 1
ATOM 3483 C C . ALA B 1 135 ? -10.297 0.022 15.531 1 91.94 135 ALA B C 1
ATOM 3485 O O . ALA B 1 135 ? -10.719 0.22 16.672 1 91.94 135 ALA B O 1
ATOM 3486 N N . HIS B 1 136 ? -9.172 0.516 15.094 1 86.06 136 HIS B N 1
ATOM 3487 C CA . HIS B 1 136 ? -8.281 1.237 15.992 1 86.06 136 HIS B CA 1
ATOM 3488 C C . HIS B 1 136 ? -8.352 2.74 15.742 1 86.06 136 HIS B C 1
ATOM 3490 O O . HIS B 1 136 ? -7.453 3.482 16.156 1 86.06 136 HIS B O 1
ATOM 3496 N N . LEU B 1 137 ? -9.258 3.146 15.008 1 85.5 137 LEU B N 1
ATOM 3497 C CA . LEU B 1 137 ? -9.633 4.543 14.805 1 85.5 137 LEU B CA 1
ATOM 3498 C C . LEU B 1 137 ? -8.523 5.309 14.102 1 85.5 137 LEU B C 1
ATOM 3500 O O . LEU B 1 137 ? -8.336 6.504 14.336 1 85.5 137 LEU B O 1
ATOM 3504 N N . ARG B 1 138 ? -7.738 4.547 13.312 1 88.12 138 ARG B N 1
ATOM 3505 C CA . ARG B 1 138 ? -6.766 5.184 12.43 1 88.12 138 ARG B CA 1
ATOM 3506 C C . ARG B 1 138 ? -7.445 5.754 11.188 1 88.12 138 ARG B C 1
ATOM 3508 O O . ARG B 1 138 ? -6.906 6.652 10.539 1 88.12 138 ARG B O 1
ATOM 3515 N N . SER B 1 139 ? -8.57 5.152 10.891 1 93.69 139 SER B N 1
ATOM 3516 C CA . SER B 1 139 ? -9.453 5.648 9.836 1 93.69 139 SER B CA 1
ATOM 3517 C C . SER B 1 139 ? -10.898 5.734 10.32 1 93.69 139 SER B C 1
ATOM 3519 O O . SER B 1 139 ? -11.352 4.875 11.078 1 93.69 139 SER B O 1
ATOM 3521 N N . GLU B 1 140 ? -11.57 6.762 9.867 1 93.06 140 GLU B N 1
ATOM 3522 C CA . GLU B 1 140 ? -12.961 6.957 10.289 1 93.06 140 GLU B CA 1
ATOM 3523 C C . GLU B 1 140 ? -13.883 5.938 9.633 1 93.06 140 GLU B C 1
ATOM 3525 O O . GLU B 1 140 ? -14.906 5.555 10.211 1 93.06 140 GLU B O 1
ATOM 3530 N N . ILE B 1 141 ? -13.5 5.539 8.445 1 97.12 141 ILE B N 1
ATOM 3531 C CA . ILE B 1 141 ? -14.383 4.695 7.645 1 97.12 141 ILE B CA 1
ATOM 3532 C C . ILE B 1 141 ? -13.547 3.766 6.762 1 97.12 141 ILE B C 1
ATOM 3534 O O . ILE B 1 141 ? -12.438 4.117 6.352 1 97.12 141 ILE B O 1
ATOM 3538 N N . GLY B 1 142 ? -14.07 2.535 6.559 1 98.62 142 GLY B N 1
ATOM 3539 C CA . GLY B 1 142 ? -13.469 1.573 5.652 1 98.62 142 GLY B CA 1
ATOM 3540 C C . GLY B 1 142 ? -14.391 1.151 4.523 1 98.62 142 GLY B C 1
ATOM 3541 O O . GLY B 1 142 ? -15.609 1.063 4.711 1 98.62 142 GLY B O 1
ATOM 3542 N N . ILE B 1 143 ? -13.867 0.931 3.316 1 98.56 143 ILE B N 1
ATOM 3543 C CA . ILE B 1 143 ? -14.656 0.483 2.176 1 98.56 143 ILE B CA 1
ATOM 3544 C C . ILE B 1 143 ? -14.156 -0.879 1.702 1 98.56 143 ILE B C 1
ATOM 3546 O O . ILE B 1 143 ? -12.977 -1.04 1.399 1 98.56 143 ILE B O 1
ATOM 3550 N N . LEU B 1 144 ? -15 -1.884 1.679 1 98.19 144 LEU B N 1
ATOM 3551 C CA . LEU B 1 144 ? -14.664 -3.229 1.224 1 98.19 144 LEU B CA 1
ATOM 3552 C C . LEU B 1 144 ? -15.906 -3.945 0.689 1 98.19 144 LEU B C 1
ATOM 3554 O O . LEU B 1 144 ? -16.984 -3.367 0.646 1 98.19 144 LEU B O 1
ATOM 3558 N N . TYR B 1 145 ? -15.734 -5.152 0.192 1 97.5 145 TYR B N 1
ATOM 3559 C CA . TYR B 1 145 ? -16.891 -5.871 -0.348 1 97.5 145 TYR B CA 1
ATOM 3560 C C . TYR B 1 145 ? -17.109 -7.176 0.405 1 97.5 145 TYR B C 1
ATOM 3562 O O . TYR B 1 145 ? -16.219 -7.672 1.087 1 97.5 145 TYR B O 1
ATOM 3570 N N . LEU B 1 146 ? -18.312 -7.672 0.308 1 97.25 146 LEU B N 1
ATOM 3571 C CA . LEU B 1 146 ? -18.703 -9.008 0.75 1 97.25 146 LEU B CA 1
ATOM 3572 C C . LEU B 1 146 ? -19.266 -9.82 -0.407 1 97.25 146 LEU B C 1
ATOM 3574 O O . LEU B 1 146 ? -19.875 -9.258 -1.328 1 97.25 146 LEU B O 1
ATOM 3578 N N . ASN B 1 147 ? -19.047 -11.039 -0.418 1 95.5 147 ASN B N 1
ATOM 3579 C CA . ASN B 1 147 ? -19.719 -12 -1.287 1 95.5 147 ASN B CA 1
ATOM 3580 C C . ASN B 1 147 ? -19.953 -13.328 -0.576 1 95.5 147 ASN B C 1
ATOM 3582 O O . ASN B 1 147 ? -19.703 -13.445 0.628 1 95.5 147 ASN B O 1
ATOM 3586 N N . LYS B 1 148 ? -20.5 -14.297 -1.297 1 93.94 148 LYS B N 1
ATOM 3587 C CA . LYS B 1 148 ? -20.844 -15.57 -0.68 1 93.94 148 LYS B CA 1
ATOM 3588 C C . LYS B 1 148 ? -19.625 -16.266 -0.096 1 93.94 148 LYS B C 1
ATOM 3590 O O . LYS B 1 148 ? -19.703 -16.906 0.952 1 93.94 148 LYS B O 1
ATOM 3595 N N . PHE B 1 149 ? -18.578 -16.047 -0.756 1 90.62 149 PHE B N 1
ATOM 3596 C CA . PHE B 1 149 ? -17.359 -16.766 -0.411 1 90.62 149 PHE B CA 1
ATOM 3597 C C . PHE B 1 149 ? -16.734 -16.188 0.855 1 90.62 149 PHE B C 1
ATOM 3599 O O . PHE B 1 149 ? -16.281 -16.938 1.723 1 90.62 149 PHE B O 1
ATOM 3606 N N . ASN B 1 150 ? -16.672 -14.836 0.984 1 93.5 150 ASN B N 1
ATOM 3607 C CA . ASN B 1 150 ? -15.844 -14.234 2.029 1 93.5 150 ASN B CA 1
ATOM 3608 C C . ASN B 1 150 ? -16.703 -13.695 3.172 1 93.5 150 ASN B C 1
ATOM 3610 O O . ASN B 1 150 ? -16.188 -13.359 4.238 1 93.5 150 ASN B O 1
ATOM 3614 N N . GLU B 1 151 ? -17.984 -13.672 3.086 1 95.62 151 GLU B N 1
ATOM 3615 C CA . GLU B 1 151 ? -18.859 -12.945 3.996 1 95.62 151 GLU B CA 1
ATOM 3616 C C . GLU B 1 151 ? -18.766 -13.508 5.414 1 95.62 151 GLU B C 1
ATOM 3618 O O . GLU B 1 151 ? -18.766 -12.75 6.387 1 95.62 151 GLU B O 1
ATOM 3623 N N . THR B 1 152 ? -18.75 -14.797 5.52 1 93.81 152 THR B N 1
ATOM 3624 C CA . THR B 1 152 ? -18.734 -15.414 6.844 1 93.81 152 THR B CA 1
ATOM 3625 C C . THR B 1 152 ? -17.484 -14.992 7.621 1 93.81 152 THR B C 1
ATOM 3627 O O . THR B 1 152 ? -17.578 -14.578 8.781 1 93.81 152 THR B O 1
ATOM 3630 N N . VAL B 1 153 ? -16.406 -15.102 6.938 1 90.25 153 VAL B N 1
ATOM 3631 C CA . VAL B 1 153 ? -15.133 -14.797 7.574 1 90.25 153 VAL B CA 1
ATOM 3632 C C . VAL B 1 153 ? -15.039 -13.297 7.859 1 90.25 153 VAL B C 1
ATOM 3634 O O . VAL B 1 153 ? -14.648 -12.891 8.961 1 90.25 153 VAL B O 1
ATOM 3637 N N . ILE B 1 154 ? -15.344 -12.461 6.941 1 95 154 ILE B N 1
ATOM 3638 C CA . ILE B 1 154 ? -15.227 -11.008 7.082 1 95 154 ILE B CA 1
ATOM 3639 C C . ILE B 1 154 ? -16.203 -10.516 8.141 1 95 154 ILE B C 1
ATOM 3641 O O . ILE B 1 154 ? -15.836 -9.711 9.008 1 95 154 ILE B O 1
ATOM 3645 N N . LYS B 1 155 ? -17.406 -10.969 8.148 1 96.06 155 LYS B N 1
ATOM 3646 C CA . LYS B 1 155 ? -18.391 -10.539 9.141 1 96.06 155 LYS B CA 1
ATOM 3647 C C . LYS B 1 155 ? -17.953 -10.938 10.547 1 96.06 155 LYS B C 1
ATOM 3649 O O . LYS B 1 155 ? -18.156 -10.18 11.5 1 96.06 155 LYS B O 1
ATOM 3654 N N . LYS B 1 156 ? -17.516 -12.109 10.664 1 94.25 156 LYS B N 1
ATOM 3655 C CA . LYS B 1 156 ? -16.984 -12.516 11.961 1 94.25 156 LYS B CA 1
ATOM 3656 C C . LYS B 1 156 ? -15.859 -11.594 12.414 1 94.25 156 LYS B C 1
ATOM 3658 O O . LYS B 1 156 ? -15.82 -11.18 13.578 1 94.25 156 LYS B O 1
ATOM 3663 N N . THR B 1 157 ? -14.906 -11.344 11.5 1 94 157 THR B N 1
ATOM 3664 C CA . THR B 1 157 ? -13.789 -10.453 11.797 1 94 157 THR B CA 1
ATOM 3665 C C . THR B 1 157 ? -14.297 -9.078 12.219 1 94 157 THR B C 1
ATOM 3667 O O . THR B 1 157 ? -13.773 -8.477 13.156 1 94 157 THR B O 1
ATOM 3670 N N . LEU B 1 158 ? -15.297 -8.602 11.531 1 96.81 158 LEU B N 1
ATOM 3671 C CA . LEU B 1 158 ? -15.883 -7.305 11.859 1 96.81 158 LEU B CA 1
ATOM 3672 C C . LEU B 1 158 ? -16.516 -7.332 13.25 1 96.81 158 LEU B C 1
ATOM 3674 O O . LEU B 1 158 ? -16.266 -6.43 14.055 1 96.81 158 LEU B O 1
ATOM 3678 N N . ARG B 1 159 ? -17.266 -8.32 13.523 1 95.38 159 ARG B N 1
ATOM 3679 C CA . ARG B 1 159 ? -17.906 -8.453 14.828 1 95.38 159 ARG B CA 1
ATOM 3680 C C . ARG B 1 159 ? -16.875 -8.5 15.945 1 95.38 159 ARG B C 1
ATOM 3682 O O . ARG B 1 159 ? -17.031 -7.848 16.969 1 95.38 159 ARG B O 1
ATOM 3689 N N . ASP B 1 160 ? -15.867 -9.266 15.703 1 94.06 160 ASP B N 1
ATOM 3690 C CA . ASP B 1 160 ? -14.805 -9.414 16.688 1 94.06 160 ASP B CA 1
ATOM 3691 C C . ASP B 1 160 ? -14.102 -8.086 16.953 1 94.06 160 ASP B C 1
ATOM 3693 O O . ASP B 1 160 ? -13.422 -7.926 17.969 1 94.06 160 ASP B O 1
ATOM 3697 N N . ASN B 1 161 ? -14.234 -7.156 16.078 1 93.62 161 ASN B N 1
ATOM 3698 C CA . ASN B 1 161 ? -13.57 -5.863 16.219 1 93.62 161 ASN B CA 1
ATOM 3699 C C . ASN B 1 161 ? -14.578 -4.742 16.453 1 93.62 161 ASN B C 1
ATOM 3701 O O . ASN B 1 161 ? -14.25 -3.564 16.328 1 93.62 161 ASN B O 1
ATOM 3705 N N . ASN B 1 162 ? -15.844 -5.105 16.766 1 94.25 162 ASN B N 1
ATOM 3706 C CA . ASN B 1 162 ? -16.922 -4.172 17.062 1 94.25 162 ASN B CA 1
ATOM 3707 C C . ASN B 1 162 ? -17.156 -3.193 15.922 1 94.25 162 ASN B C 1
ATOM 3709 O O . ASN B 1 162 ? -17.219 -1.98 16.141 1 94.25 162 ASN B O 1
ATOM 3713 N N . LEU B 1 163 ? -17.125 -3.729 14.75 1 97.69 163 LEU B N 1
ATOM 3714 C CA . LEU B 1 163 ? -17.422 -2.973 13.539 1 97.69 163 LEU B CA 1
ATOM 3715 C C . LEU B 1 163 ? -18.688 -3.479 12.875 1 97.69 163 LEU B C 1
ATOM 3717 O O . LEU B 1 163 ? -19.078 -4.641 13.055 1 97.69 163 LEU B O 1
ATOM 3721 N N . SER B 1 164 ? -19.328 -2.625 12.07 1 97.81 164 SER B N 1
ATOM 3722 C CA . SER B 1 164 ? -20.516 -2.998 11.297 1 97.81 164 SER B CA 1
ATOM 3723 C C . SER B 1 164 ? -20.344 -2.652 9.82 1 97.81 164 SER B C 1
ATOM 3725 O O . SER B 1 164 ? -19.766 -1.61 9.484 1 97.81 164 SER B O 1
ATOM 3727 N N . PHE B 1 165 ? -20.844 -3.537 9.078 1 98.38 165 PHE B N 1
ATOM 3728 C CA . PHE B 1 165 ? -20.812 -3.357 7.633 1 98.38 165 PHE B CA 1
ATOM 3729 C C . PHE B 1 165 ? -22.172 -2.857 7.133 1 98.38 165 PHE B C 1
ATOM 3731 O O . PHE B 1 165 ? -23.219 -3.387 7.516 1 98.38 165 PHE B O 1
ATOM 3738 N N . THR B 1 166 ? -22.188 -1.809 6.273 1 98.25 166 THR B N 1
ATOM 3739 C CA . THR B 1 166 ? -23.391 -1.31 5.605 1 98.25 166 THR B CA 1
ATOM 3740 C C . THR B 1 166 ? -23.219 -1.36 4.09 1 98.25 166 THR B C 1
ATOM 3742 O O . THR B 1 166 ? -22.344 -0.708 3.533 1 98.25 166 THR B O 1
ATOM 3745 N N . PRO B 1 167 ? -24.094 -2.092 3.439 1 97.56 167 PRO B N 1
ATOM 3746 C CA . PRO B 1 167 ? -23.984 -2.18 1.981 1 97.56 167 PRO B CA 1
ATOM 3747 C C . PRO B 1 167 ? -24.344 -0.871 1.284 1 97.56 167 PRO B C 1
ATOM 3749 O O . PRO B 1 167 ? -25.266 -0.163 1.725 1 97.56 167 PRO B O 1
ATOM 3752 N N . VAL B 1 168 ? -23.672 -0.593 0.191 1 96.38 168 VAL B N 1
ATOM 3753 C CA . VAL B 1 168 ? -23.938 0.577 -0.636 1 96.38 168 VAL B CA 1
ATOM 3754 C C . VAL B 1 168 ? -24.547 0.137 -1.968 1 96.38 168 VAL B C 1
ATOM 3756 O O . VAL B 1 168 ? -25.594 0.64 -2.377 1 96.38 168 VAL B O 1
ATOM 3759 N N . PHE B 1 169 ? -23.875 -0.785 -2.684 1 94.56 169 PHE B N 1
ATOM 3760 C CA . PHE B 1 169 ? -24.422 -1.324 -3.922 1 94.56 169 PHE B CA 1
ATOM 3761 C C . PHE B 1 169 ? -23.875 -2.717 -4.199 1 94.56 169 PHE B C 1
ATOM 3763 O O . PHE B 1 169 ? -22.906 -3.141 -3.572 1 94.56 169 PHE B O 1
ATOM 3770 N N . LYS B 1 170 ? -24.594 -3.434 -5.082 1 94.81 170 LYS B N 1
ATOM 3771 C CA . LYS B 1 170 ? -24.219 -4.777 -5.508 1 94.81 170 LYS B CA 1
ATOM 3772 C C . LYS B 1 170 ? -23.797 -4.785 -6.977 1 94.81 170 LYS B C 1
ATOM 3774 O O . LYS B 1 170 ? -24.469 -4.203 -7.824 1 94.81 170 LYS B O 1
ATOM 3779 N N . ALA B 1 171 ? -22.625 -5.332 -7.188 1 93.75 171 ALA B N 1
ATOM 3780 C CA . ALA B 1 171 ? -22.109 -5.379 -8.555 1 93.75 171 ALA B CA 1
ATOM 3781 C C . ALA B 1 171 ? -21.938 -6.82 -9.023 1 93.75 171 ALA B C 1
ATOM 3783 O O . ALA B 1 171 ? -21.656 -7.715 -8.219 1 93.75 171 ALA B O 1
ATOM 3784 N N . LYS B 1 172 ? -22.141 -6.973 -10.344 1 94.06 172 LYS B N 1
ATOM 3785 C CA . LYS B 1 172 ? -21.781 -8.242 -10.961 1 94.06 172 LYS B CA 1
ATOM 3786 C C . LYS B 1 172 ? -20.297 -8.273 -11.328 1 94.06 172 LYS B C 1
ATOM 3788 O O . LYS B 1 172 ? -19.719 -7.25 -11.703 1 94.06 172 LYS B O 1
ATOM 3793 N N . PRO B 1 173 ? -19.766 -9.508 -11.258 1 94.69 173 PRO B N 1
ATOM 3794 C CA . PRO B 1 173 ? -18.328 -9.602 -11.547 1 94.69 173 PRO B CA 1
ATOM 3795 C C . PRO B 1 173 ? -17.984 -9.211 -12.977 1 94.69 173 PRO B C 1
ATOM 3797 O O . PRO B 1 173 ? -18.719 -9.547 -13.906 1 94.69 173 PRO B O 1
ATOM 3800 N N . HIS B 1 174 ? -16.953 -8.484 -13.125 1 95.88 174 HIS B N 1
ATOM 3801 C CA . HIS B 1 174 ? -16.375 -8.062 -14.398 1 95.88 174 HIS B CA 1
ATOM 3802 C C . HIS B 1 174 ? -14.883 -8.359 -14.461 1 95.88 174 HIS B C 1
ATOM 3804 O O . HIS B 1 174 ? -14.273 -8.719 -13.453 1 95.88 174 HIS B O 1
ATOM 3810 N N . VAL B 1 175 ? -14.406 -8.273 -15.688 1 95.62 175 VAL B N 1
ATOM 3811 C CA . VAL B 1 175 ? -12.969 -8.406 -15.914 1 95.62 175 VAL B CA 1
ATOM 3812 C C . VAL B 1 175 ? -12.422 -7.141 -16.562 1 95.62 175 VAL B C 1
ATOM 3814 O O . VAL B 1 175 ? -13.016 -6.617 -17.5 1 95.62 175 VAL B O 1
ATOM 3817 N N . PHE B 1 176 ? -11.344 -6.645 -15.945 1 94.44 176 PHE B N 1
ATOM 3818 C CA . PHE B 1 176 ? -10.602 -5.566 -16.594 1 94.44 176 PHE B CA 1
ATOM 3819 C C . PHE B 1 176 ? -9.523 -6.129 -17.516 1 94.44 176 PHE B C 1
ATOM 3821 O O . PHE B 1 176 ? -8.75 -7.004 -17.109 1 94.44 176 PHE B O 1
ATOM 3828 N N . ILE B 1 177 ? -9.5 -5.672 -18.688 1 94.88 177 ILE B N 1
ATOM 3829 C CA . ILE B 1 177 ? -8.461 -6.02 -19.641 1 94.88 177 ILE B CA 1
ATOM 3830 C C . ILE B 1 177 ? -8.07 -4.781 -20.453 1 94.88 177 ILE B C 1
ATOM 3832 O O . ILE B 1 177 ? -8.773 -3.766 -20.422 1 94.88 177 ILE B O 1
ATOM 3836 N N . GLY B 1 178 ? -6.906 -4.867 -21.062 1 92.81 178 GLY B N 1
ATOM 3837 C CA . GLY B 1 178 ? -6.551 -3.814 -22 1 92.81 178 GLY B CA 1
ATOM 3838 C C . GLY B 1 178 ? -7.43 -3.787 -23.234 1 92.81 178 GLY B C 1
ATOM 3839 O O . GLY B 1 178 ? -7.918 -4.828 -23.672 1 92.81 178 GLY B O 1
ATOM 3840 N N . LYS B 1 179 ? -7.508 -2.619 -23.781 1 91.81 179 LYS B N 1
ATOM 3841 C CA . LYS B 1 179 ? -8.352 -2.439 -24.953 1 91.81 179 LYS B CA 1
ATOM 3842 C C . LYS B 1 179 ? -7.84 -3.279 -26.125 1 91.81 179 LYS B C 1
ATOM 3844 O O . LYS B 1 179 ? -8.617 -3.678 -27 1 91.81 179 LYS B O 1
ATOM 3849 N N . ASP B 1 180 ? -6.582 -3.57 -26.125 1 91.88 180 ASP B N 1
ATOM 3850 C CA . ASP B 1 180 ? -5.969 -4.297 -27.219 1 91.88 180 ASP B CA 1
ATOM 3851 C C . ASP B 1 180 ? -5.875 -5.789 -26.922 1 91.88 180 ASP B C 1
ATOM 3853 O O . ASP B 1 180 ? -5.312 -6.559 -27.703 1 91.88 180 ASP B O 1
ATOM 3857 N N . ASN B 1 181 ? -6.367 -6.191 -25.797 1 94.25 181 ASN B N 1
ATOM 3858 C CA . ASN B 1 181 ? -6.387 -7.605 -25.438 1 94.25 181 ASN B CA 1
ATOM 3859 C C . ASN B 1 181 ? -7.219 -8.422 -26.438 1 94.25 181 ASN B C 1
ATOM 3861 O O . ASN B 1 181 ? -8.273 -7.965 -26.891 1 94.25 181 ASN B O 1
ATOM 3865 N N . PRO B 1 182 ? -6.809 -9.602 -26.766 1 92.69 182 PRO B N 1
ATOM 3866 C CA . PRO B 1 182 ? -7.559 -10.445 -27.703 1 92.69 182 PRO B CA 1
ATOM 3867 C C . PRO B 1 182 ? -8.992 -10.695 -27.25 1 92.69 182 PRO B C 1
ATOM 3869 O O . PRO B 1 182 ? -9.875 -10.93 -28.078 1 92.69 182 PRO B O 1
ATOM 3872 N N . LEU B 1 183 ? -9.203 -10.648 -26.031 1 94.88 183 LEU B N 1
ATOM 3873 C CA . LEU B 1 183 ? -10.531 -10.938 -25.484 1 94.88 183 LEU B CA 1
ATOM 3874 C C . LEU B 1 183 ? -11.422 -9.703 -25.547 1 94.88 183 LEU B C 1
ATOM 3876 O O . LEU B 1 183 ? -12.617 -9.781 -25.266 1 94.88 183 LEU B O 1
ATOM 3880 N N . ALA B 1 184 ? -10.859 -8.594 -25.953 1 93.44 184 ALA B N 1
ATOM 3881 C CA . ALA B 1 184 ? -11.562 -7.316 -25.891 1 93.44 184 ALA B CA 1
ATOM 3882 C C . ALA B 1 184 ? -12.781 -7.312 -26.812 1 93.44 184 ALA B C 1
ATOM 3884 O O . ALA B 1 184 ? -13.719 -6.539 -26.609 1 93.44 184 ALA B O 1
ATOM 3885 N N . SER B 1 185 ? -12.805 -8.125 -27.75 1 92.88 185 SER B N 1
ATOM 3886 C CA . SER B 1 185 ? -13.883 -8.148 -28.734 1 92.88 185 SER B CA 1
ATOM 3887 C C . SER B 1 185 ? -15.062 -8.977 -28.234 1 92.88 185 SER B C 1
ATOM 3889 O O . SER B 1 185 ? -16.156 -8.906 -28.797 1 92.88 185 SER B O 1
ATOM 3891 N N . LYS B 1 186 ? -14.891 -9.68 -27.203 1 93.62 186 LYS B N 1
ATOM 3892 C CA . LYS B 1 186 ? -15.961 -10.516 -26.672 1 93.62 186 LYS B CA 1
ATOM 3893 C C . LYS B 1 186 ? -16.969 -9.672 -25.891 1 93.62 186 LYS B C 1
ATOM 3895 O O . LYS B 1 186 ? -16.625 -8.648 -25.312 1 93.62 186 LYS B O 1
ATOM 3900 N N . LYS B 1 187 ? -18.188 -10.148 -25.906 1 92.5 187 LYS B N 1
ATOM 3901 C CA . LYS B 1 187 ? -19.234 -9.477 -25.125 1 92.5 187 LYS B CA 1
ATOM 3902 C C . LYS B 1 187 ? -19.234 -9.945 -23.688 1 92.5 187 LYS B C 1
ATOM 3904 O O . LYS B 1 187 ? -19.578 -9.18 -22.781 1 92.5 187 LYS B O 1
ATOM 3909 N N . LYS B 1 188 ? -18.969 -11.195 -23.578 1 94.75 188 LYS B N 1
ATOM 3910 C CA . LYS B 1 188 ? -18.922 -11.828 -22.266 1 94.75 188 LYS B CA 1
ATOM 3911 C C . LYS B 1 188 ? -17.75 -12.797 -22.156 1 94.75 188 LYS B C 1
ATOM 3913 O O . LYS B 1 188 ? -17.438 -13.523 -23.094 1 94.75 188 LYS B O 1
ATOM 3918 N N . ILE B 1 189 ? -17.078 -12.742 -20.984 1 95.69 189 ILE B N 1
ATOM 3919 C CA . ILE B 1 189 ? -15.859 -13.539 -20.797 1 95.69 189 ILE B CA 1
ATOM 3920 C C . ILE B 1 189 ? -16.156 -14.734 -19.891 1 95.69 189 ILE B C 1
ATOM 3922 O O . ILE B 1 189 ? -16.875 -14.602 -18.891 1 95.69 189 ILE B O 1
ATOM 3926 N N . SER B 1 190 ? -15.648 -15.883 -20.25 1 95.12 190 SER B N 1
ATOM 3927 C CA . SER B 1 190 ? -15.734 -17.062 -19.406 1 95.12 190 SER B CA 1
ATOM 3928 C C . SER B 1 190 ? -14.414 -17.328 -18.688 1 95.12 190 SER B C 1
ATOM 3930 O O . SER B 1 190 ? -13.375 -16.766 -19.062 1 95.12 190 SER B O 1
ATOM 3932 N N . LEU B 1 191 ? -14.469 -18.156 -17.672 1 93.94 191 LEU B N 1
ATOM 3933 C CA . LEU B 1 191 ? -13.258 -18.5 -16.938 1 93.94 191 LEU B CA 1
ATOM 3934 C C . LEU B 1 191 ? -12.266 -19.234 -17.828 1 93.94 191 LEU B C 1
ATOM 3936 O O . LEU B 1 191 ? -11.055 -19.078 -17.672 1 93.94 191 LEU B O 1
ATOM 3940 N N . LYS B 1 192 ? -12.766 -19.969 -18.719 1 94.12 192 LYS B N 1
ATOM 3941 C CA . LYS B 1 192 ? -11.914 -20.703 -19.656 1 94.1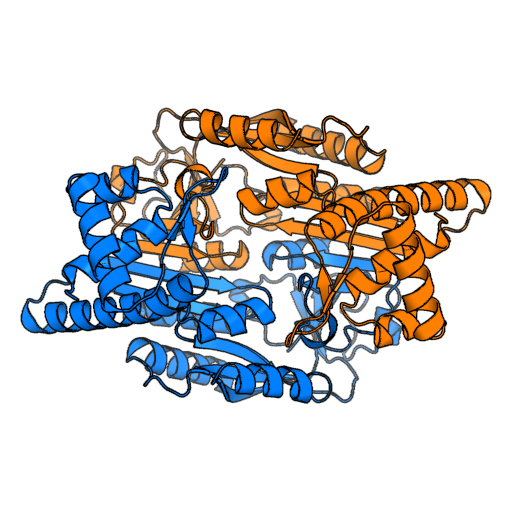2 192 LYS B CA 1
ATOM 3942 C C . LYS B 1 192 ? -11.125 -19.75 -20.547 1 94.12 192 LYS B C 1
ATOM 3944 O O . LYS B 1 192 ? -9.984 -20.031 -20.906 1 94.12 192 LYS B O 1
ATOM 3949 N N . ASP B 1 193 ? -11.766 -18.641 -20.906 1 95.12 193 ASP B N 1
ATOM 3950 C CA . ASP B 1 193 ? -11.117 -17.641 -21.734 1 95.12 193 ASP B CA 1
ATOM 3951 C C . ASP B 1 193 ? -9.914 -17.031 -21.016 1 95.12 193 ASP B C 1
ATOM 3953 O O . ASP B 1 193 ? -8.945 -16.609 -21.656 1 95.12 193 ASP B O 1
ATOM 3957 N N . LEU B 1 194 ? -9.969 -17.031 -19.688 1 94.81 194 LEU B N 1
ATOM 3958 C CA . LEU B 1 194 ? -8.992 -16.328 -18.875 1 94.81 194 LEU B CA 1
ATOM 3959 C C . LEU B 1 194 ? -7.812 -17.234 -18.531 1 94.81 194 LEU B C 1
ATOM 3961 O O . LEU B 1 194 ? -6.738 -16.75 -18.156 1 94.81 194 LEU B O 1
ATOM 3965 N N . ALA B 1 195 ? -7.957 -18.438 -18.719 1 92.12 195 ALA B N 1
ATOM 3966 C CA . ALA B 1 195 ? -7.031 -19.453 -18.219 1 92.12 195 ALA B CA 1
ATOM 3967 C C . ALA B 1 195 ? -5.621 -19.234 -18.75 1 92.12 195 ALA B C 1
ATOM 3969 O O . ALA B 1 195 ? -4.641 -19.375 -18.031 1 92.12 195 ALA B O 1
ATOM 3970 N N . PRO B 1 196 ? -5.523 -18.828 -19.984 1 92.06 196 PRO B N 1
ATOM 3971 C CA . PRO B 1 196 ? -4.168 -18.688 -20.531 1 92.06 196 PRO B CA 1
ATOM 3972 C C . PRO B 1 196 ? -3.52 -17.359 -20.172 1 92.06 196 PRO B C 1
ATOM 3974 O O . PRO B 1 196 ? -2.322 -17.172 -20.406 1 92.06 196 PRO B O 1
ATOM 3977 N N . LEU B 1 197 ? -4.234 -16.453 -19.609 1 94.5 197 LEU B N 1
ATOM 3978 C CA . LEU B 1 197 ? -3.752 -15.094 -19.406 1 94.5 197 LEU B CA 1
ATOM 3979 C C . LEU B 1 197 ? -3.213 -14.914 -18 1 94.5 197 LEU B C 1
ATOM 3981 O O . LEU B 1 197 ? -3.678 -15.57 -17.062 1 94.5 197 LEU B O 1
ATOM 3985 N N . PRO B 1 198 ? -2.232 -13.961 -17.844 1 96 198 PRO B N 1
ATOM 3986 C CA . PRO B 1 198 ? -1.776 -13.633 -16.5 1 96 198 PRO B CA 1
ATOM 3987 C C . PRO B 1 198 ? -2.869 -12.984 -15.648 1 96 198 PRO B C 1
ATOM 3989 O O . PRO B 1 198 ? -3.535 -12.047 -16.094 1 96 198 PRO B O 1
ATOM 3992 N N . ARG B 1 199 ? -3.031 -13.492 -14.477 1 96.88 199 ARG B N 1
ATOM 3993 C CA . ARG B 1 199 ? -3.986 -12.922 -13.531 1 96.88 199 ARG B CA 1
ATOM 3994 C C . ARG B 1 199 ? -3.312 -11.898 -12.617 1 96.88 199 ARG B C 1
ATOM 3996 O O . ARG B 1 199 ? -2.268 -12.18 -12.031 1 96.88 199 ARG B O 1
ATOM 4003 N N . LEU B 1 200 ? -3.859 -10.75 -12.57 1 96.62 200 LEU B N 1
ATOM 4004 C CA . LEU B 1 200 ? -3.365 -9.711 -11.672 1 96.62 200 LEU B CA 1
ATOM 4005 C C . LEU B 1 200 ? -4.258 -9.586 -10.445 1 96.62 200 LEU B C 1
ATOM 4007 O O . LEU B 1 200 ? -5.488 -9.594 -10.562 1 96.62 200 LEU B O 1
ATOM 4011 N N . SER B 1 201 ? -3.674 -9.516 -9.289 1 95.19 201 SER B N 1
ATOM 4012 C CA . SER B 1 201 ? -4.395 -9.352 -8.031 1 95.19 201 SER B CA 1
ATOM 4013 C C . SER B 1 201 ? -3.609 -8.484 -7.051 1 95.19 201 SER B C 1
ATOM 4015 O O . SER B 1 201 ? -2.43 -8.211 -7.27 1 95.19 201 SER B O 1
ATOM 4017 N N . TYR B 1 202 ? -4.273 -7.984 -6.039 1 95.31 202 TYR B N 1
ATOM 4018 C CA . TYR B 1 202 ? -3.627 -7.172 -5.016 1 95.31 202 TYR B CA 1
ATOM 4019 C C . TYR B 1 202 ? -3.084 -8.047 -3.891 1 95.31 202 TYR B C 1
ATOM 4021 O O . TYR B 1 202 ? -3.729 -9.016 -3.482 1 95.31 202 TYR B O 1
ATOM 4029 N N . GLU B 1 203 ? -1.983 -7.598 -3.379 1 92.38 203 GLU B N 1
ATOM 4030 C CA . GLU B 1 203 ? -1.354 -8.266 -2.242 1 92.38 203 GLU B CA 1
ATOM 4031 C C . GLU B 1 203 ? -2.234 -8.188 -1 1 92.38 203 GLU B C 1
ATOM 4033 O O . GLU B 1 203 ? -2.83 -7.145 -0.717 1 92.38 203 GLU B O 1
ATOM 4038 N N . GLN B 1 204 ? -2.432 -9.328 -0.215 1 86.44 204 GLN B N 1
ATOM 4039 C CA . GLN B 1 204 ? -3.205 -9.336 1.023 1 86.44 204 GLN B CA 1
ATOM 4040 C C . GLN B 1 204 ? -2.332 -9.734 2.211 1 86.44 204 GLN B C 1
ATOM 4042 O O . GLN B 1 204 ? -2.793 -9.734 3.354 1 86.44 204 GLN B O 1
ATOM 4047 N N . GLY B 1 205 ? -1.164 -9.867 2.105 1 73.06 205 GLY B N 1
ATOM 4048 C CA . GLY B 1 205 ? -0.265 -10.125 3.217 1 73.06 205 GLY B CA 1
ATOM 4049 C C . GLY B 1 205 ? -0.436 -11.516 3.805 1 73.06 205 GLY B C 1
ATOM 4050 O O . GLY B 1 205 ? -0.785 -12.461 3.092 1 73.06 205 GLY B O 1
ATOM 4051 N N . SER B 1 206 ? -0.122 -11.609 5.105 1 62.47 206 SER B N 1
ATOM 4052 C CA . SER B 1 206 ? -0.015 -12.914 5.75 1 62.47 206 SER B CA 1
ATOM 4053 C C . SER B 1 206 ? -1.341 -13.328 6.379 1 62.47 206 SER B C 1
ATOM 4055 O O . SER B 1 206 ? -1.454 -14.422 6.938 1 62.47 206 SER B O 1
ATOM 4057 N N . HIS B 1 207 ? -2.307 -12.562 6.219 1 53.5 207 HIS B N 1
ATOM 4058 C CA . HIS B 1 207 ? -3.555 -12.906 6.891 1 53.5 207 HIS B CA 1
ATOM 4059 C C . HIS B 1 207 ? -4.543 -13.547 5.922 1 53.5 207 HIS B C 1
ATOM 4061 O O . HIS B 1 207 ? -5.262 -12.844 5.203 1 53.5 207 HIS B O 1
ATOM 4067 N N . ASN B 1 208 ? -4.875 -14.82 6.133 1 57.34 208 ASN B N 1
ATOM 4068 C CA . ASN B 1 208 ? -5.895 -15.523 5.367 1 57.34 208 ASN B CA 1
ATOM 4069 C C . ASN B 1 208 ? -6.137 -14.859 4.016 1 57.34 208 ASN B C 1
A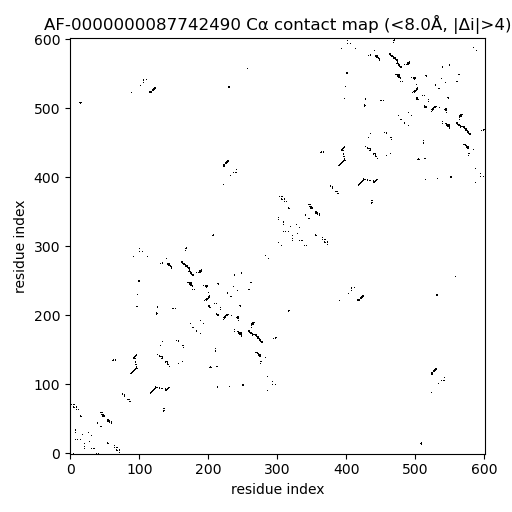TOM 4071 O O . ASN B 1 208 ? -7.254 -14.43 3.719 1 57.34 208 ASN B O 1
ATOM 4075 N N . SER B 1 209 ? -5.277 -14.961 3.217 1 65.06 209 SER B N 1
ATOM 4076 C CA . SER B 1 209 ? -5.145 -14.148 2.014 1 65.06 209 SER B CA 1
ATOM 4077 C C . SER B 1 209 ? -6.289 -14.406 1.041 1 65.06 209 SER B C 1
ATOM 4079 O O . SER B 1 209 ? -6.801 -13.477 0.416 1 65.06 209 SER B O 1
ATOM 4081 N N . PHE B 1 210 ? -6.926 -15.562 1.284 1 76.44 210 PHE B N 1
ATOM 4082 C CA . PHE B 1 210 ? -7.938 -15.875 0.281 1 76.44 210 PHE B CA 1
ATOM 4083 C C . PHE B 1 210 ? -9.234 -15.125 0.567 1 76.44 210 PHE B C 1
ATOM 4085 O O . PHE B 1 210 ? -9.82 -14.523 -0.335 1 76.44 210 PHE B O 1
ATOM 4092 N N . TYR B 1 211 ? -9.625 -15.07 1.826 1 84.56 211 TYR B N 1
ATOM 4093 C CA . TYR B 1 211 ? -10.891 -14.453 2.191 1 84.56 211 TYR B CA 1
ATOM 4094 C C . TYR B 1 211 ? -10.789 -12.93 2.158 1 84.56 211 TYR B C 1
ATOM 4096 O O . TYR B 1 211 ? -11.805 -12.234 2.111 1 84.56 211 TYR B O 1
ATOM 4104 N N . PHE B 1 212 ? -9.586 -12.492 2.129 1 90.88 212 PHE B N 1
ATOM 4105 C CA . PHE B 1 212 ? -9.383 -11.055 2.205 1 90.88 212 PHE B CA 1
ATOM 4106 C C . PHE B 1 212 ? -9 -10.484 0.844 1 90.88 212 PHE B C 1
ATOM 4108 O O . PHE B 1 212 ? -8.734 -9.289 0.715 1 90.88 212 PHE B O 1
ATOM 4115 N N . SER B 1 213 ? -9.055 -11.352 -0.148 1 91.81 213 SER B N 1
ATOM 4116 C CA . SER B 1 213 ? -8.727 -10.922 -1.503 1 91.81 213 SER B CA 1
ATOM 4117 C C . SER B 1 213 ? -9.711 -9.867 -2 1 91.81 213 SER B C 1
ATOM 4119 O O . SER B 1 213 ? -10.898 -9.914 -1.68 1 91.81 213 SER B O 1
ATOM 4121 N N . GLU B 1 214 ? -9.195 -8.961 -2.803 1 94.44 214 GLU B N 1
ATOM 4122 C CA . GLU B 1 214 ? -10.055 -7.945 -3.414 1 94.44 214 GLU B CA 1
ATOM 4123 C C . GLU B 1 214 ? -10.781 -8.5 -4.637 1 94.44 214 GLU B C 1
ATOM 4125 O O . GLU B 1 214 ? -11.742 -7.898 -5.113 1 94.44 214 GLU B O 1
ATOM 4130 N N . GLU B 1 215 ? -10.273 -9.531 -5.133 1 92.75 215 GLU B N 1
ATOM 4131 C CA . GLU B 1 215 ? -10.852 -10.156 -6.316 1 92.75 215 GLU B CA 1
ATOM 4132 C C . GLU B 1 215 ? -11.672 -11.391 -5.941 1 92.75 215 GLU B C 1
ATOM 4134 O O . GLU B 1 215 ? -11.297 -12.141 -5.035 1 92.75 215 GLU B O 1
ATOM 4139 N N . ILE B 1 216 ? -12.727 -11.594 -6.602 1 90.19 216 ILE B N 1
ATOM 4140 C CA . ILE B 1 216 ? -13.461 -12.836 -6.41 1 90.19 216 ILE B CA 1
ATOM 4141 C C . ILE B 1 216 ? -12.719 -13.984 -7.086 1 90.19 216 ILE B C 1
ATOM 4143 O O . ILE B 1 216 ? -11.828 -13.758 -7.914 1 90.19 216 ILE B O 1
ATOM 4147 N N . LEU B 1 217 ? -12.977 -15.258 -6.723 1 87.25 217 LEU B N 1
ATOM 4148 C CA . LEU B 1 217 ? -12.391 -16.453 -7.309 1 87.25 217 LEU B CA 1
ATOM 4149 C C . LEU B 1 217 ? -10.883 -16.484 -7.09 1 87.25 217 LEU B C 1
ATOM 4151 O O . LEU B 1 217 ? -10.125 -16.859 -7.988 1 87.25 217 LEU B O 1
ATOM 4155 N N . SER B 1 218 ? -10.508 -16 -5.984 1 78.56 218 SER B N 1
ATOM 4156 C CA . SER B 1 218 ? -9.094 -15.906 -5.637 1 78.56 218 SER B CA 1
ATOM 4157 C C . SER B 1 218 ? -8.469 -17.281 -5.457 1 78.56 218 SER B C 1
ATOM 4159 O O . SER B 1 218 ? -7.246 -17.438 -5.508 1 78.56 218 SER B O 1
ATOM 4161 N N . THR B 1 219 ? -9.25 -18.25 -5.332 1 77 219 THR B N 1
ATOM 4162 C CA . THR B 1 219 ? -8.75 -19.594 -5.062 1 77 219 THR B CA 1
ATOM 4163 C C . THR B 1 219 ? -8.547 -20.375 -6.363 1 77 219 THR B C 1
ATOM 4165 O O . THR B 1 219 ? -7.984 -21.469 -6.359 1 77 219 THR B O 1
ATOM 4168 N N . MET B 1 220 ? -8.977 -19.812 -7.402 1 81.56 220 MET B N 1
ATOM 4169 C CA . MET B 1 220 ? -8.82 -20.484 -8.688 1 81.56 220 MET B CA 1
ATOM 4170 C C . MET B 1 220 ? -7.348 -20.609 -9.062 1 81.56 220 MET B C 1
ATOM 4172 O O . MET B 1 220 ? -6.594 -19.641 -8.93 1 81.56 220 MET B O 1
ATOM 4176 N N . ASP B 1 221 ? -7.004 -21.766 -9.469 1 81.69 221 ASP B N 1
ATOM 4177 C CA . ASP B 1 221 ? -5.621 -21.984 -9.883 1 81.69 221 ASP B CA 1
ATOM 4178 C C . ASP B 1 221 ? -5.273 -21.141 -11.117 1 81.69 221 ASP B C 1
ATOM 4180 O O . ASP B 1 221 ? -6.117 -20.938 -11.992 1 81.69 221 ASP B O 1
ATOM 4184 N N . CYS B 1 222 ? -4.148 -20.641 -11.109 1 87.25 222 CYS B N 1
ATOM 4185 C CA . CYS B 1 222 ? -3.656 -19.828 -12.219 1 87.25 222 CYS B CA 1
ATOM 4186 C C . CYS B 1 222 ? -2.17 -20.062 -12.453 1 87.25 222 CYS B C 1
ATOM 4188 O O . CYS B 1 222 ? -1.379 -20.062 -11.508 1 87.25 222 CYS B O 1
ATOM 4190 N N . ASP B 1 223 ? -1.841 -20.312 -13.703 1 89.69 223 ASP B N 1
ATOM 4191 C CA . ASP B 1 223 ? -0.456 -20.594 -14.062 1 89.69 223 ASP B CA 1
ATOM 4192 C C . ASP B 1 223 ? 0.399 -19.328 -14.008 1 89.69 223 ASP B C 1
ATOM 4194 O O . ASP B 1 223 ? 1.591 -19.391 -13.695 1 89.69 223 ASP B O 1
ATOM 4198 N N . LYS B 1 224 ? -0.176 -18.219 -14.391 1 93.62 224 LYS B N 1
ATOM 4199 C CA . LYS B 1 224 ? 0.519 -16.922 -14.43 1 93.62 224 LYS B CA 1
ATOM 4200 C C . LYS B 1 224 ? -0.128 -15.922 -13.484 1 93.62 224 LYS B C 1
ATOM 4202 O O . LYS B 1 224 ? -1.219 -15.414 -13.758 1 93.62 224 LYS B O 1
ATOM 4207 N N . GLU B 1 225 ? 0.62 -15.602 -12.398 1 93.25 225 GLU B N 1
ATOM 4208 C CA . GLU B 1 225 ? 0.079 -14.719 -11.367 1 93.25 225 GLU B CA 1
ATOM 4209 C C . GLU B 1 225 ? 0.98 -13.508 -11.148 1 93.25 225 GLU B C 1
ATOM 4211 O O . GLU B 1 225 ? 2.195 -13.648 -11.008 1 93.25 225 GLU B O 1
ATOM 4216 N N . LEU B 1 226 ? 0.391 -12.383 -11.211 1 95.5 226 LEU B N 1
ATOM 4217 C CA . LEU B 1 226 ? 1.047 -11.117 -10.906 1 95.5 226 LEU B CA 1
ATOM 4218 C C . LEU B 1 226 ? 0.39 -10.438 -9.711 1 95.5 226 LEU B C 1
ATOM 4220 O O . LEU B 1 226 ? -0.79 -10.086 -9.758 1 95.5 226 LEU B O 1
ATOM 4224 N N . VAL B 1 227 ? 1.126 -10.258 -8.656 1 94.56 227 VAL B N 1
ATOM 4225 C CA . VAL B 1 227 ? 0.59 -9.688 -7.426 1 94.56 227 VAL B CA 1
ATOM 4226 C C . VAL B 1 227 ? 1.187 -8.297 -7.203 1 94.56 227 VAL B C 1
ATOM 4228 O O . VAL B 1 227 ? 2.404 -8.117 -7.27 1 94.56 227 VAL B O 1
ATOM 4231 N N . VAL B 1 228 ? 0.294 -7.316 -6.977 1 96.69 228 VAL B N 1
ATOM 4232 C CA . VAL B 1 228 ? 0.739 -5.93 -6.895 1 96.69 228 VAL B CA 1
ATOM 4233 C C . VAL B 1 228 ? 0.114 -5.254 -5.676 1 96.69 228 VAL B C 1
ATOM 4235 O O . VAL B 1 228 ? -0.715 -5.852 -4.984 1 96.69 228 VAL B O 1
ATOM 4238 N N . CYS B 1 229 ? 0.542 -3.943 -5.371 1 95.38 229 CYS B N 1
ATOM 4239 C CA . CYS B 1 229 ? 0.011 -3.176 -4.25 1 95.38 229 CYS B CA 1
ATOM 4240 C C . CYS B 1 229 ? -0.588 -1.857 -4.727 1 95.38 229 CYS B C 1
ATOM 4242 O O . CYS B 1 229 ? -1.255 -1.16 -3.961 1 95.38 229 CYS B O 1
ATOM 4244 N N . ASP B 1 230 ? -0.392 -1.59 -5.98 1 93.88 230 ASP B N 1
ATOM 4245 C CA . ASP B 1 230 ? -0.682 -0.268 -6.527 1 93.88 230 ASP B CA 1
ATOM 4246 C C . ASP B 1 230 ? -1.53 -0.369 -7.793 1 93.88 230 ASP B C 1
ATOM 4248 O O . ASP B 1 230 ? -1.267 -1.207 -8.656 1 93.88 230 ASP 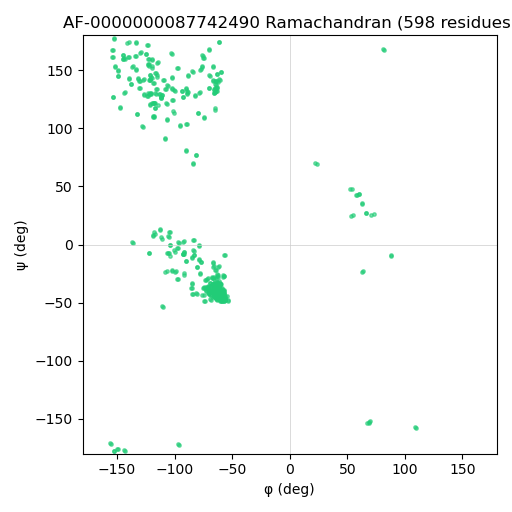B O 1
ATOM 4252 N N . ARG B 1 231 ? -2.549 0.492 -7.824 1 93.06 231 ARG B N 1
ATOM 4253 C CA . ARG B 1 231 ? -3.479 0.419 -8.945 1 93.06 231 ARG B CA 1
ATOM 4254 C C . ARG B 1 231 ? -2.799 0.826 -10.25 1 93.06 231 ARG B C 1
ATOM 4256 O O . ARG B 1 231 ? -3.068 0.248 -11.305 1 93.06 231 ARG B O 1
ATOM 4263 N N . ALA B 1 232 ? -1.953 1.88 -10.219 1 90.62 232 ALA B N 1
ATOM 4264 C CA . ALA B 1 232 ? -1.229 2.285 -11.422 1 90.62 232 ALA B CA 1
ATOM 4265 C C . ALA B 1 232 ? -0.385 1.138 -11.969 1 90.62 232 ALA B C 1
ATOM 4267 O O . ALA B 1 232 ? -0.337 0.916 -13.18 1 90.62 232 ALA B O 1
ATOM 4268 N N . THR B 1 233 ? 0.245 0.456 -11.086 1 93.38 233 THR B N 1
ATOM 4269 C CA . THR B 1 233 ? 1.063 -0.688 -11.469 1 93.38 233 THR B CA 1
ATOM 4270 C C . THR B 1 233 ? 0.195 -1.808 -12.031 1 93.38 233 THR B C 1
ATOM 4272 O O . THR B 1 233 ? 0.56 -2.443 -13.023 1 93.38 233 THR B O 1
ATOM 4275 N N . LEU B 1 234 ? -0.936 -2.07 -11.359 1 94.62 234 LEU B N 1
ATOM 4276 C CA . LEU B 1 234 ? -1.85 -3.098 -11.852 1 94.62 234 LEU B CA 1
ATOM 4277 C C . LEU B 1 234 ? -2.219 -2.85 -13.305 1 94.62 234 LEU B C 1
ATOM 4279 O O . LEU B 1 234 ? -2.107 -3.75 -14.141 1 94.62 234 LEU B O 1
ATOM 4283 N N . PHE B 1 235 ? -2.576 -1.681 -13.625 1 90.44 235 PHE B N 1
ATOM 4284 C CA . PHE B 1 235 ? -3.029 -1.358 -14.969 1 90.44 235 PHE B CA 1
ATOM 4285 C C . PHE B 1 235 ? -1.866 -1.396 -15.953 1 90.44 235 PHE B C 1
ATOM 4287 O O . PHE B 1 235 ? -2.027 -1.836 -17.094 1 90.44 235 PHE B O 1
ATOM 4294 N N . ASN B 1 236 ? -0.73 -0.958 -15.516 1 88.62 236 ASN B N 1
ATOM 4295 C CA . ASN B 1 236 ? 0.442 -1.015 -16.375 1 88.62 236 ASN B CA 1
ATOM 4296 C C . ASN B 1 236 ? 0.785 -2.451 -16.766 1 88.62 236 ASN B C 1
ATOM 4298 O O . ASN B 1 236 ? 1.094 -2.73 -17.922 1 88.62 236 ASN B O 1
ATOM 4302 N N . LEU B 1 237 ? 0.75 -3.297 -15.789 1 93.25 237 LEU B N 1
ATOM 4303 C CA . LEU B 1 237 ? 1.065 -4.699 -16.031 1 93.25 237 LEU B CA 1
ATOM 4304 C C . LEU B 1 237 ? -0.04 -5.371 -16.844 1 93.25 237 LEU B C 1
ATOM 4306 O O . LEU B 1 237 ? 0.236 -6.223 -17.688 1 93.25 237 LEU B O 1
ATOM 4310 N N . LEU B 1 238 ? -1.252 -4.973 -16.516 1 93.31 238 LEU B N 1
ATOM 4311 C CA . LEU B 1 238 ? -2.402 -5.508 -17.234 1 93.31 238 LEU B CA 1
ATOM 4312 C C . LEU B 1 238 ? -2.279 -5.242 -18.734 1 93.31 238 LEU B C 1
ATOM 4314 O O . LEU B 1 238 ? -2.508 -6.141 -19.547 1 93.31 238 LEU B O 1
ATOM 4318 N N . ILE B 1 239 ? -1.921 -4.078 -19.094 1 90 239 ILE B N 1
ATOM 4319 C CA . ILE B 1 239 ? -1.775 -3.668 -20.484 1 90 239 ILE B CA 1
ATOM 4320 C C . ILE B 1 239 ? -0.51 -4.289 -21.078 1 90 239 ILE B C 1
ATOM 4322 O O . ILE B 1 239 ? -0.552 -4.906 -22.141 1 90 239 ILE B O 1
ATOM 4326 N N . GLY B 1 240 ? 0.604 -4.191 -20.406 1 88.31 240 GLY B N 1
ATOM 4327 C CA . GLY B 1 240 ? 1.902 -4.602 -20.922 1 88.31 240 GLY B CA 1
ATOM 4328 C C . GLY B 1 240 ? 2.021 -6.098 -21.109 1 88.31 240 GLY B C 1
ATOM 4329 O O . GLY B 1 240 ? 2.768 -6.559 -21.984 1 88.31 240 GLY B O 1
ATOM 4330 N N . LEU B 1 241 ? 1.261 -6.855 -20.297 1 92.81 241 LEU B N 1
ATOM 4331 C CA . LEU B 1 241 ? 1.423 -8.305 -20.344 1 92.81 241 LEU B CA 1
ATOM 4332 C C . LEU B 1 241 ? 0.133 -8.984 -20.781 1 92.81 241 LEU B C 1
ATOM 4334 O O . LEU B 1 241 ? -0 -10.203 -20.672 1 92.81 241 LEU B O 1
ATOM 4338 N N . ASN B 1 242 ? -0.793 -8.195 -21.234 1 93.25 242 ASN B N 1
ATOM 4339 C CA . ASN B 1 242 ? -2.086 -8.695 -21.688 1 93.25 242 ASN B CA 1
ATOM 4340 C C . ASN B 1 242 ? -2.746 -9.578 -20.641 1 93.25 242 ASN B C 1
ATOM 4342 O O . ASN B 1 242 ? -3.156 -10.703 -20.938 1 93.25 242 ASN B O 1
ATOM 4346 N N . GLY B 1 243 ? -2.738 -9.062 -19.438 1 96.12 243 GLY B N 1
ATOM 4347 C CA . GLY B 1 243 ? -3.336 -9.789 -18.328 1 96.12 243 GLY B CA 1
ATOM 4348 C C . GLY B 1 243 ? -4.762 -9.352 -18.031 1 96.12 243 GLY B C 1
ATOM 4349 O O . GLY B 1 243 ? -5.391 -8.672 -18.844 1 96.12 243 GLY B O 1
ATOM 4350 N N . TYR B 1 244 ? -5.285 -9.875 -16.922 1 96.31 244 TYR B N 1
ATOM 4351 C CA . TYR B 1 244 ? -6.637 -9.531 -16.5 1 96.31 244 TYR B CA 1
ATOM 4352 C C . TYR B 1 244 ? -6.738 -9.469 -14.977 1 96.31 244 TYR B C 1
ATOM 4354 O O . TYR B 1 244 ? -5.863 -9.984 -14.266 1 96.31 244 TYR B O 1
ATOM 4362 N N . THR B 1 245 ? -7.707 -8.812 -14.5 1 96.12 245 THR B N 1
ATOM 4363 C CA . THR B 1 245 ? -8.102 -8.852 -13.094 1 96.12 245 THR B CA 1
ATOM 4364 C C . THR B 1 245 ? -9.617 -8.883 -12.953 1 96.12 245 THR B C 1
ATOM 4366 O O . THR B 1 245 ? -10.336 -8.32 -13.789 1 96.12 245 THR B O 1
ATOM 4369 N N . ILE B 1 246 ? -10.109 -9.602 -12.008 1 94.69 246 ILE B N 1
ATOM 4370 C CA . ILE B 1 246 ? -11.547 -9.664 -11.742 1 94.69 246 ILE B CA 1
ATOM 4371 C C . ILE B 1 246 ? -11.938 -8.562 -10.766 1 94.69 246 ILE B C 1
ATOM 4373 O O . ILE B 1 246 ? -11.281 -8.375 -9.734 1 94.69 246 ILE B O 1
ATOM 4377 N N . CYS B 1 247 ? -12.969 -7.863 -11.102 1 92.06 247 CYS B N 1
ATOM 4378 C CA . CYS B 1 247 ? -13.344 -6.703 -10.305 1 92.06 247 CYS B CA 1
ATOM 4379 C C . CYS B 1 247 ? -14.852 -6.473 -10.352 1 92.06 247 CYS B C 1
ATOM 4381 O O . CYS B 1 247 ? -15.594 -7.301 -10.883 1 92.06 247 CYS B O 1
ATOM 4383 N N . SER B 1 248 ? -15.242 -5.363 -9.711 1 89.5 248 SER B N 1
ATOM 4384 C CA . SER B 1 248 ? -16.656 -5.023 -9.602 1 89.5 248 SER B CA 1
ATOM 4385 C C . SER B 1 248 ? -17.172 -4.402 -10.898 1 89.5 248 SER B C 1
ATOM 4387 O O . SER B 1 248 ? -18.375 -4.242 -11.078 1 89.5 248 SER B O 1
ATOM 4389 N N . GLY B 1 249 ? -16.297 -4.031 -11.773 1 84.56 249 GLY B N 1
ATOM 4390 C CA . GLY B 1 249 ? -16.719 -3.455 -13.039 1 84.56 249 GLY B CA 1
ATOM 4391 C C . GLY B 1 249 ? -16.906 -1.952 -12.984 1 84.56 249 GLY B C 1
ATOM 4392 O O . GLY B 1 249 ? -17.141 -1.308 -14.008 1 84.56 249 GLY B O 1
ATOM 4393 N N . VAL B 1 250 ? -16.859 -1.415 -11.812 1 81.19 250 VAL B N 1
ATOM 4394 C CA . VAL B 1 250 ? -17 0.032 -11.68 1 81.19 250 VAL B CA 1
ATOM 4395 C C . VAL B 1 250 ? -15.711 0.713 -12.141 1 81.19 250 VAL B C 1
ATOM 4397 O O . VAL B 1 250 ? -14.656 0.54 -11.531 1 81.19 250 VAL B O 1
ATOM 4400 N N . ILE B 1 251 ? -15.828 1.365 -13.289 1 73.88 251 ILE B N 1
ATOM 4401 C CA . ILE B 1 251 ? -14.648 2.023 -13.844 1 73.88 251 ILE B CA 1
ATOM 4402 C C . ILE B 1 251 ? -14.93 3.516 -14.016 1 73.88 251 ILE B C 1
ATOM 4404 O O . ILE B 1 251 ? -16.031 3.91 -14.383 1 73.88 251 ILE B O 1
ATOM 4408 N N . ASN B 1 252 ? -14.023 4.23 -13.508 1 74.06 252 ASN B N 1
ATOM 4409 C CA . ASN B 1 252 ? -14 5.652 -13.844 1 74.06 252 ASN B CA 1
ATOM 4410 C C . ASN B 1 252 ? -13.047 5.941 -15 1 74.06 252 ASN B C 1
ATOM 4412 O O . ASN B 1 252 ? -11.828 5.992 -14.805 1 74.06 252 ASN B O 1
ATOM 4416 N N . LYS B 1 253 ? -13.555 6.121 -16.094 1 68.25 253 LYS B N 1
ATOM 4417 C CA . LYS B 1 253 ? -12.75 6.281 -17.297 1 68.25 253 LYS B CA 1
ATOM 4418 C C . LYS B 1 253 ? -11.805 7.477 -17.188 1 68.25 253 LYS B C 1
ATOM 4420 O O . LYS B 1 253 ? -10.688 7.449 -17.688 1 68.25 253 LYS B O 1
ATOM 4425 N N . GLU B 1 254 ? -12.25 8.469 -16.531 1 65.12 254 GLU B N 1
ATOM 4426 C CA . GLU B 1 254 ? -11.422 9.664 -16.375 1 65.12 254 GLU B CA 1
ATOM 4427 C C . GLU B 1 254 ? -10.188 9.367 -15.516 1 65.12 254 GLU B C 1
ATOM 4429 O O . GLU B 1 254 ? -9.109 9.891 -15.773 1 65.12 254 GLU B O 1
ATOM 4434 N N . LEU B 1 255 ? -10.375 8.445 -14.68 1 66.38 255 LEU B N 1
ATOM 4435 C CA . LEU B 1 255 ? -9.312 8.211 -13.711 1 66.38 255 LEU B CA 1
ATOM 4436 C C . LEU B 1 255 ? -8.422 7.051 -14.156 1 66.38 255 LEU B C 1
ATOM 4438 O O . LEU B 1 255 ? -7.223 7.035 -13.867 1 66.38 255 LEU B O 1
ATOM 4442 N N . ASN B 1 256 ? -8.969 6.125 -14.875 1 66.69 256 ASN B N 1
ATOM 4443 C CA . ASN B 1 256 ? -8.234 4.91 -15.219 1 66.69 256 ASN B CA 1
ATOM 4444 C C . ASN B 1 256 ? -7.664 4.977 -16.625 1 66.69 256 ASN B C 1
ATOM 4446 O O . ASN B 1 256 ? -6.793 4.18 -16.984 1 66.69 256 ASN B O 1
ATOM 4450 N N . GLY B 1 257 ? -7.98 5.949 -17.344 1 67.69 257 GLY B N 1
ATOM 4451 C CA . GLY B 1 257 ? -7.5 6.098 -18.703 1 67.69 257 GLY B CA 1
ATOM 4452 C C . GLY B 1 257 ? -8.297 5.285 -19.703 1 67.69 257 GLY B C 1
ATOM 4453 O O . GLY B 1 257 ? -9.141 4.465 -19.328 1 67.69 257 GLY B O 1
ATOM 4454 N N . PRO B 1 258 ? -8.117 5.547 -20.953 1 74.25 258 PRO B N 1
ATOM 4455 C CA . PRO B 1 258 ? -8.914 4.945 -22.031 1 74.25 258 PRO B CA 1
ATOM 4456 C C . PRO B 1 258 ? -8.414 3.559 -22.438 1 74.25 258 PRO B C 1
ATOM 4458 O O . PRO B 1 258 ? -9.031 2.893 -23.266 1 74.25 258 PRO B O 1
ATOM 4461 N N . ASN B 1 259 ? -7.453 3.07 -21.781 1 85.62 259 ASN B N 1
ATOM 4462 C CA . ASN B 1 259 ? -6.812 1.858 -22.281 1 85.62 259 ASN B CA 1
ATOM 4463 C C . ASN B 1 259 ? -7.348 0.612 -21.594 1 85.62 259 ASN B C 1
ATOM 4465 O O . ASN B 1 259 ? -6.988 -0.51 -21.953 1 85.62 259 ASN B O 1
ATOM 4469 N N . ILE B 1 260 ? -8.234 0.791 -20.641 1 89.44 260 ILE B N 1
ATOM 4470 C CA . ILE B 1 260 ? -8.766 -0.331 -19.891 1 89.44 260 ILE B CA 1
ATOM 4471 C C . ILE B 1 260 ? -10.258 -0.474 -20.156 1 89.44 260 ILE B C 1
ATOM 4473 O O . ILE B 1 260 ? -10.992 0.517 -20.156 1 89.44 260 ILE B O 1
ATOM 4477 N N . ILE B 1 261 ? -10.727 -1.602 -20.406 1 91.12 261 ILE B N 1
ATOM 4478 C CA . ILE B 1 261 ? -12.156 -1.835 -20.578 1 91.12 261 ILE B CA 1
ATOM 4479 C C . ILE B 1 261 ? -12.625 -2.891 -19.578 1 91.12 261 ILE B C 1
ATOM 4481 O O . ILE B 1 261 ? -11.828 -3.695 -19.094 1 91.12 261 ILE B O 1
ATOM 4485 N N . ALA B 1 262 ? -13.891 -2.832 -19.281 1 92.56 262 ALA B N 1
ATOM 4486 C CA . ALA B 1 262 ? -14.547 -3.775 -18.391 1 92.56 262 ALA B CA 1
ATOM 4487 C C . ALA B 1 262 ? -15.531 -4.664 -19.141 1 92.56 262 ALA B C 1
ATOM 4489 O O . ALA B 1 262 ? -16.391 -4.168 -19.859 1 92.56 262 ALA B O 1
ATOM 4490 N N . LEU B 1 263 ? -15.367 -5.945 -18.984 1 95.31 263 LEU B N 1
ATOM 4491 C CA . LEU B 1 263 ? -16.281 -6.898 -19.609 1 95.31 263 LEU B CA 1
ATOM 4492 C C . LEU B 1 263 ? -16.938 -7.781 -18.562 1 95.31 263 LEU B C 1
ATOM 4494 O O . LEU B 1 263 ? -16.297 -8.188 -17.594 1 95.31 263 LEU B O 1
ATOM 4498 N N . PRO B 1 264 ? -18.219 -8.086 -18.75 1 95.62 264 PRO B N 1
ATOM 4499 C CA . PRO B 1 264 ? -18.891 -8.961 -17.797 1 95.62 264 PRO B CA 1
ATOM 4500 C C . PRO B 1 264 ? -18.281 -10.367 -17.75 1 95.62 264 PRO B C 1
ATOM 4502 O O . PRO B 1 264 ? -17.922 -10.914 -18.781 1 95.62 264 PRO B O 1
ATOM 4505 N N . LEU B 1 265 ? -18.094 -10.859 -16.578 1 96.12 265 LEU B N 1
ATOM 4506 C CA . LEU B 1 265 ? -17.625 -12.227 -16.359 1 96.12 265 LEU B CA 1
ATOM 4507 C C . LEU B 1 265 ? -18.797 -13.18 -16.156 1 96.12 265 LEU B C 1
ATOM 4509 O O . LEU B 1 265 ? -19.688 -12.906 -15.344 1 96.12 265 LEU B O 1
ATOM 4513 N N . ALA B 1 266 ? -18.812 -14.305 -16.828 1 94.69 266 ALA B N 1
ATOM 4514 C CA . ALA B 1 266 ? -19.922 -15.258 -16.797 1 94.69 266 ALA B CA 1
ATOM 4515 C C . ALA B 1 266 ? -19.797 -16.188 -15.602 1 94.69 266 ALA B C 1
ATOM 4517 O O . ALA B 1 266 ? -19.609 -17.406 -15.766 1 94.69 266 ALA B O 1
ATOM 4518 N N . VAL B 1 267 ? -19.984 -15.672 -14.508 1 93.62 267 VAL B N 1
ATOM 4519 C CA . VAL B 1 267 ? -20 -16.469 -13.289 1 93.62 267 VAL B CA 1
ATOM 4520 C C . VAL B 1 267 ? -21.203 -16.078 -12.43 1 93.62 267 VAL B C 1
ATOM 4522 O O . VAL B 1 267 ? -21.719 -14.969 -12.531 1 93.62 267 VAL B O 1
ATOM 4525 N N . ASP B 1 268 ? -21.641 -17.016 -11.695 1 92.75 268 ASP B N 1
ATOM 4526 C CA . ASP B 1 268 ? -22.75 -16.75 -10.781 1 92.75 268 ASP B CA 1
ATOM 4527 C C . ASP B 1 268 ? -22.234 -16.297 -9.414 1 92.75 268 ASP B C 1
ATOM 4529 O O . ASP B 1 268 ? -22.203 -17.094 -8.469 1 92.75 268 ASP B O 1
ATOM 4533 N N . ASP B 1 269 ? -21.906 -15.086 -9.328 1 94.06 269 ASP B N 1
ATOM 4534 C CA . ASP B 1 269 ? -21.391 -14.469 -8.109 1 94.06 269 ASP B CA 1
ATOM 4535 C C . ASP B 1 269 ? -21.688 -12.969 -8.086 1 94.06 269 ASP B C 1
ATOM 4537 O O . ASP B 1 269 ? -22.25 -12.43 -9.039 1 94.06 269 ASP B O 1
ATOM 4541 N N . TYR B 1 270 ? -21.531 -12.352 -7 1 95.25 270 TYR B N 1
ATOM 4542 C CA . TYR B 1 270 ? -21.734 -10.914 -6.848 1 95.25 270 TYR B CA 1
ATOM 4543 C C . TYR B 1 270 ? -20.719 -10.32 -5.879 1 95.25 270 TYR B C 1
ATOM 4545 O O . TYR B 1 270 ? -20.047 -11.055 -5.145 1 95.25 270 TYR B O 1
ATOM 4553 N N . MET B 1 271 ? -20.547 -9.039 -5.98 1 95.62 271 MET B N 1
ATOM 4554 C CA . MET B 1 271 ? -19.781 -8.258 -5.016 1 95.62 271 MET B CA 1
ATOM 4555 C C . MET B 1 271 ? -20.656 -7.199 -4.352 1 95.62 271 MET B C 1
ATOM 4557 O O . MET B 1 271 ? -21.109 -6.262 -5.008 1 95.62 271 MET B O 1
ATOM 4561 N N . GLU B 1 272 ? -20.906 -7.418 -3.104 1 97.06 272 GLU B N 1
ATOM 4562 C CA . GLU B 1 272 ? -21.625 -6.406 -2.338 1 97.06 272 GLU B CA 1
ATOM 4563 C C . GLU B 1 272 ? -20.656 -5.414 -1.691 1 97.06 272 GLU B C 1
ATOM 4565 O O . GLU B 1 272 ? -20.078 -5.703 -0.648 1 97.06 272 GLU B O 1
ATOM 4570 N N . ILE B 1 273 ? -20.594 -4.25 -2.305 1 97.5 273 ILE B N 1
ATOM 4571 C CA . ILE B 1 273 ? -19.656 -3.236 -1.833 1 97.5 273 ILE B CA 1
ATOM 4572 C C . ILE B 1 273 ? -20.344 -2.352 -0.79 1 97.5 273 ILE B C 1
ATOM 4574 O O . ILE B 1 273 ? -21.484 -1.936 -0.968 1 97.5 273 ILE B O 1
ATOM 4578 N N . GLY B 1 274 ? -19.609 -2.131 0.281 1 98 274 GLY B N 1
ATOM 4579 C CA . GLY B 1 274 ? -20.125 -1.298 1.357 1 98 274 GLY B CA 1
ATOM 4580 C C . GLY B 1 274 ? -19.031 -0.674 2.203 1 98 274 GLY B C 1
ATOM 4581 O O . GLY B 1 274 ? -17.875 -0.631 1.791 1 98 274 GLY B O 1
ATOM 4582 N N . TYR B 1 275 ? -19.484 -0.054 3.314 1 98.62 275 TYR B N 1
ATOM 4583 C CA . TYR B 1 275 ? -18.531 0.58 4.219 1 98.62 275 TYR B CA 1
ATOM 4584 C C . TYR B 1 275 ? -18.656 0.024 5.629 1 98.62 275 TYR B C 1
ATOM 4586 O O . TYR B 1 275 ? -19.703 -0.539 5.984 1 98.62 275 TYR B O 1
ATOM 4594 N N . ILE B 1 276 ? -17.578 0.094 6.379 1 98.62 276 ILE B N 1
ATOM 4595 C CA . ILE B 1 276 ? -17.594 -0.358 7.766 1 98.62 276 ILE B CA 1
ATOM 4596 C C . ILE B 1 276 ? -17.359 0.829 8.695 1 98.62 276 ILE B C 1
ATOM 4598 O O . ILE B 1 276 ? -16.594 1.744 8.367 1 98.62 276 ILE B O 1
ATOM 4602 N N . LEU B 1 277 ? -17.969 0.824 9.828 1 96.81 277 LEU B N 1
ATOM 4603 C CA . LEU B 1 277 ? -17.844 1.818 10.891 1 96.81 277 LEU B CA 1
ATOM 4604 C C . LEU B 1 277 ? -17.75 1.147 12.258 1 96.81 277 LEU B C 1
ATOM 4606 O O . LEU B 1 277 ? -18.234 0.029 12.438 1 96.81 277 LEU B O 1
ATOM 4610 N N . PRO B 1 278 ? -17.094 1.874 13.156 1 92.62 278 PRO B N 1
ATOM 4611 C CA . PRO B 1 278 ? -17.156 1.375 14.531 1 92.62 278 PRO B CA 1
ATOM 4612 C C . PRO B 1 278 ? -18.562 1.44 15.125 1 92.62 278 PRO B C 1
ATOM 4614 O O . PRO B 1 278 ? -19.281 2.406 14.891 1 92.62 278 PRO B O 1
ATOM 4617 N N . ASP B 1 279 ? -18.906 0.467 15.859 1 90.69 279 ASP B N 1
ATOM 4618 C CA . ASP B 1 279 ? -20.234 0.402 16.469 1 90.69 279 ASP B CA 1
ATOM 4619 C C . ASP B 1 279 ? -20.375 1.429 17.594 1 90.69 279 ASP B C 1
ATOM 4621 O O . ASP B 1 279 ? -21.469 1.905 17.875 1 90.69 279 ASP B O 1
ATOM 4625 N N . SER B 1 280 ? -19.312 1.72 18.203 1 81.5 280 SER B N 1
ATOM 4626 C CA . SER B 1 280 ? -19.344 2.465 19.453 1 81.5 280 SER B CA 1
ATOM 4627 C C . SER B 1 280 ? -19.219 3.965 19.203 1 81.5 280 SER B C 1
ATOM 4629 O O . SER B 1 280 ? -19.375 4.766 20.125 1 81.5 280 SER B O 1
ATOM 4631 N N . ILE B 1 281 ? -18.953 4.348 18.062 1 77.88 281 ILE B N 1
ATOM 4632 C CA . ILE B 1 281 ? -18.672 5.758 17.812 1 77.88 281 ILE B CA 1
ATOM 4633 C C . ILE B 1 281 ? -19.656 6.316 16.797 1 77.88 281 ILE B C 1
ATOM 4635 O O . ILE B 1 281 ? -19.906 5.699 15.758 1 77.88 281 ILE B O 1
ATOM 4639 N N . HIS B 1 282 ? -20.203 7.418 17.188 1 80.81 282 HIS B N 1
ATOM 4640 C CA . HIS B 1 282 ? -21.047 8.109 16.219 1 80.81 282 HIS B CA 1
ATOM 4641 C C . HIS B 1 282 ? -20.203 8.703 15.094 1 80.81 282 HIS B C 1
ATOM 4643 O O . HIS B 1 282 ? -19.172 9.344 15.352 1 80.81 282 HIS B O 1
ATOM 4649 N N . PRO B 1 283 ? -20.609 8.531 13.906 1 87.19 283 PRO B N 1
ATOM 4650 C CA . PRO B 1 283 ? -19.859 9.086 12.789 1 87.19 283 PRO B CA 1
ATOM 4651 C C . PRO B 1 283 ? -19.781 10.609 12.82 1 87.19 283 PRO B C 1
ATOM 4653 O O . PRO B 1 283 ? -20.75 11.266 13.188 1 87.19 283 PRO B O 1
ATOM 4656 N N . SER B 1 284 ? -18.641 11.117 12.477 1 83.19 284 SER B N 1
ATOM 4657 C CA . SER B 1 284 ? -18.453 12.562 12.383 1 83.19 284 SER B CA 1
ATOM 4658 C C . SER B 1 284 ? -19.219 13.141 11.203 1 83.19 284 SER B C 1
ATOM 4660 O O . SER B 1 284 ? -19.719 12.398 10.359 1 83.19 284 SER B O 1
ATOM 4662 N N . PHE B 1 285 ? -19.328 14.461 11.172 1 84.56 285 PHE B N 1
ATOM 4663 C CA . PHE B 1 285 ? -19.938 15.148 10.047 1 84.56 285 PHE B CA 1
ATOM 4664 C C . PHE B 1 285 ? -19.25 14.789 8.742 1 84.56 285 PHE B C 1
ATOM 4666 O O . PHE B 1 285 ? -19.906 14.5 7.738 1 84.56 285 PHE B O 1
ATOM 4673 N N . LEU B 1 286 ? -17.906 14.82 8.719 1 89.94 286 LEU B N 1
ATOM 4674 C CA . LEU B 1 286 ? -17.141 14.492 7.52 1 89.94 286 LEU B CA 1
ATOM 4675 C C . LEU B 1 286 ? -17.406 13.062 7.066 1 89.94 286 LEU B C 1
ATOM 4677 O O . LEU B 1 286 ? -17.516 12.797 5.871 1 89.94 286 LEU B O 1
ATOM 4681 N N . THR B 1 287 ? -17.516 12.141 8.055 1 94.62 287 THR B N 1
ATOM 4682 C CA . THR B 1 287 ? -17.797 10.742 7.734 1 94.62 287 THR B CA 1
ATOM 4683 C C . THR B 1 287 ? -19.172 10.609 7.062 1 94.62 287 THR B C 1
ATOM 4685 O O . THR B 1 287 ? -19.297 9.945 6.035 1 94.62 287 THR B O 1
ATOM 4688 N N . LEU B 1 288 ? -20.141 11.289 7.629 1 94.06 288 LEU B N 1
ATOM 4689 C CA . LEU B 1 288 ? -21.5 11.227 7.086 1 94.06 288 LEU B CA 1
ATOM 4690 C C . LEU B 1 288 ? -21.547 11.852 5.691 1 94.06 288 LEU B C 1
ATOM 4692 O O . LEU B 1 288 ? -22.219 11.328 4.801 1 94.06 288 LEU B O 1
ATOM 4696 N N . ARG B 1 289 ? -20.906 12.953 5.555 1 94 289 ARG B N 1
ATOM 4697 C CA . ARG B 1 289 ? -20.859 13.594 4.246 1 94 289 ARG B CA 1
ATOM 4698 C C . ARG B 1 289 ? -20.156 12.703 3.221 1 94 289 ARG B C 1
ATOM 4700 O O . ARG B 1 289 ? -20.594 12.625 2.068 1 94 289 ARG B O 1
ATOM 4707 N N . TYR B 1 290 ? -19.078 12.125 3.602 1 97.31 290 TYR B N 1
ATOM 4708 C CA . TYR B 1 290 ? -18.375 11.195 2.725 1 97.31 290 TYR B CA 1
ATOM 4709 C C . TYR B 1 290 ? -19.297 10.062 2.279 1 97.31 290 TYR B C 1
ATOM 4711 O O . TYR B 1 290 ? -19.328 9.711 1.1 1 97.31 290 TYR B O 1
ATOM 4719 N N . ILE B 1 291 ? -20.031 9.5 3.199 1 97.62 291 ILE B N 1
ATOM 4720 C CA . ILE B 1 291 ? -20.969 8.406 2.916 1 97.62 291 ILE B CA 1
ATOM 4721 C C . ILE B 1 291 ? -22.016 8.875 1.913 1 97.62 291 ILE B C 1
ATOM 4723 O O . ILE B 1 291 ? -22.344 8.156 0.966 1 97.62 291 ILE B O 1
ATOM 4727 N N . ASP B 1 292 ? -22.516 10.055 2.105 1 96.94 292 ASP B N 1
ATOM 4728 C CA . ASP B 1 292 ? -23.5 10.609 1.196 1 96.94 292 ASP B CA 1
ATOM 4729 C C . ASP B 1 292 ? -22.953 10.727 -0.222 1 96.94 292 ASP B C 1
ATOM 4731 O O . ASP B 1 292 ? -23.625 10.344 -1.188 1 96.94 292 ASP B O 1
ATOM 4735 N N . ILE B 1 293 ? -21.781 11.273 -0.346 1 96.38 293 ILE B N 1
ATOM 4736 C CA . ILE B 1 293 ? -21.141 11.453 -1.647 1 96.38 293 ILE B CA 1
ATOM 4737 C C . ILE B 1 293 ? -20.891 10.086 -2.285 1 96.38 293 ILE B C 1
ATOM 4739 O O . ILE B 1 293 ? -21.172 9.891 -3.471 1 96.38 293 ILE B O 1
ATOM 4743 N N . LEU B 1 294 ? -20.375 9.188 -1.487 1 95.5 294 LEU B N 1
ATOM 4744 C CA . LEU B 1 294 ? -20.062 7.836 -1.946 1 95.5 294 LEU B CA 1
ATOM 4745 C C . LEU B 1 294 ? -21.312 7.156 -2.504 1 95.5 294 LEU B C 1
ATOM 4747 O O . LEU B 1 294 ? -21.266 6.555 -3.58 1 95.5 294 LEU B O 1
ATOM 4751 N N . THR B 1 295 ? -22.422 7.266 -1.796 1 95.38 295 THR B N 1
ATOM 4752 C CA . THR B 1 295 ? -23.688 6.648 -2.186 1 95.38 295 THR B CA 1
ATOM 4753 C C . THR B 1 295 ? -24.234 7.301 -3.449 1 95.38 295 THR B C 1
ATOM 4755 O O . THR B 1 295 ? -24.766 6.613 -4.328 1 95.38 295 THR B O 1
ATOM 4758 N N . ASN B 1 296 ? -24.078 8.531 -3.594 1 93.56 296 ASN B N 1
ATOM 4759 C CA . ASN B 1 296 ? -24.562 9.258 -4.762 1 93.56 296 ASN B CA 1
ATOM 4760 C C . ASN B 1 296 ? -23.781 8.898 -6.016 1 93.56 296 ASN B C 1
ATOM 4762 O O . ASN B 1 296 ? -24.328 8.859 -7.117 1 93.56 296 ASN B O 1
ATOM 4766 N N . LEU B 1 297 ? -22.469 8.75 -5.84 1 89.62 297 LEU B N 1
ATOM 4767 C CA . LEU B 1 297 ? -21.609 8.414 -6.969 1 89.62 297 LEU B CA 1
ATOM 4768 C C . LEU B 1 297 ? -21.938 7.023 -7.504 1 89.62 297 LEU B C 1
ATOM 4770 O O . LEU B 1 297 ? -21.75 6.75 -8.695 1 89.62 297 LEU B O 1
ATOM 4774 N N . THR B 1 298 ? -22.422 6.16 -6.672 1 84.38 298 THR B N 1
ATOM 4775 C CA . THR B 1 298 ? -22.609 4.77 -7.066 1 84.38 298 THR B CA 1
ATOM 4776 C C . THR B 1 298 ? -24.062 4.508 -7.449 1 84.38 298 THR B C 1
ATOM 4778 O O . THR B 1 298 ? -24.375 3.471 -8.039 1 84.38 298 THR B O 1
ATOM 4781 N N . ASP B 1 299 ? -25.016 5.277 -7.008 1 75.12 299 ASP B N 1
ATOM 4782 C CA . ASP B 1 299 ? -26.422 5.172 -7.41 1 75.12 299 ASP B CA 1
ATOM 4783 C C . ASP B 1 299 ? -26.578 5.457 -8.898 1 75.12 299 ASP B C 1
ATOM 4785 O O . ASP B 1 299 ? -27.469 4.895 -9.555 1 75.12 299 ASP B O 1
ATOM 4789 N N . THR B 1 300 ? -25.812 6.277 -9.414 1 54.03 300 THR B N 1
ATOM 4790 C CA . THR B 1 300 ? -25.938 6.637 -10.82 1 54.03 300 THR B CA 1
ATOM 4791 C C . THR B 1 300 ? -25.328 5.562 -11.711 1 54.03 300 THR B C 1
ATOM 4793 O O . THR B 1 300 ? -25.469 5.605 -12.938 1 54.03 300 THR B O 1
ATOM 4796 N N . LYS B 1 301 ? -24.812 4.594 -11.156 1 48.31 301 LYS B N 1
ATOM 4797 C CA . LYS B 1 301 ? -24.125 3.621 -12.008 1 48.31 301 LYS B CA 1
ATOM 4798 C C . LYS B 1 301 ? -24.938 2.328 -12.117 1 48.31 301 LYS B C 1
ATOM 4800 O O . LYS B 1 301 ? -25.625 1.941 -11.172 1 48.31 301 LYS B O 1
#

pLDDT: mean 88.18, std 9.68, range [48.12, 98.62]

Secondary structure (DSSP, 8-state):
--HHHHHHHHHHHHHT-HHHHHHHHTS-HHHHHHHHHHHHHHHT---EEEETTEEEE-HHHHHHHHHHHHHHHHHHHHHHHHHSS-SS-EEEEEEESS-HHHHHHHHHHHHHH--SSEEEEEEE--HHHHHHHHHTTSSSEEEEEE-TTTHHHHHHHHHHTTEEEEEEEEE--EEEEETTSGGGG-SSB-HHHHTTSPEEEE--TTS-TTTT-SSS-TTS--SEEEEES-HHHHHHHHHHTT-EEEE-----HHHH-TTEEEEEB-SS--EEEEEEEESSSPPPHHHHHHHHHHHHHHHT-/--HHHHHHHHHHHHHT-HHHHHHHHTS-HHHHHHHHHHHHHHHT---EEEETTEEEE-HHHHHHHHHHHHHHHHHHHHHHHHHSS-SS-EEEEEEESS-HHHHHHHHHHHHHH--SSEEEEEEE--HHHHHHHHHTTSSSEEEEEE-TTTHHHHHHHHHHTTEEEEEEEEE--EEEEETTSGGGG-SSB-HHHHTTSPEEEE--TTS-TTTT-SSS-TTS--SEEEEES-HHHHHHHHHHTT-BEEE-----HHHH-TTEEEEEB-SS--EEEEEEEESSSPPPHHHHHHHHHHHHHHHT-

InterPro domains:
  IPR000847 LysR, HTH, N-terminal domain [PF00126] (3-61)
  IPR000847 LysR, HTH, N-terminal domain [PR00039] (18-29)
  IPR000847 LysR, HTH, N-terminal domain [PR00039] (29-39)
  IPR000847 LysR, HTH, N-terminal domain [PR00039] (39-50)
  IPR000847 LysR, HTH, N-terminal domain [PS50931] (1-58)
  IPR005119 LysR, substrate-binding [PF03466] (118-292)
  IPR036388 Winged helix-like DNA-binding domain superfamily [G3DSA:1.10.10.10] (1-86)
  IPR036390 Winged helix DNA-binding domain superfamily [SSF46785] (1-82)

Organism: Butyrivibrio fibrisolvens (NCBI:txid831)

Solvent-accessible surface area (backbone atoms only — not comparable to full-atom values): 31763 Å² total; per-residue (Å²): 137,51,72,64,48,39,49,50,53,50,40,26,54,58,39,30,29,60,64,58,25,17,61,74,68,71,48,54,52,66,59,53,52,49,47,50,48,50,50,24,61,75,70,72,45,57,44,67,43,82,50,102,83,37,58,39,75,30,73,62,18,44,49,50,46,20,50,37,50,51,53,53,52,51,51,32,52,52,34,28,72,72,64,72,44,56,84,53,62,46,70,52,31,39,22,23,47,95,46,63,62,61,52,50,24,51,53,53,42,42,74,74,64,40,78,80,36,21,41,36,34,48,38,47,51,34,48,63,56,26,53,50,29,29,59,38,47,68,13,72,34,20,36,51,68,35,33,89,86,26,33,67,61,52,50,49,53,30,52,76,50,50,33,43,79,46,80,70,51,76,29,55,43,12,32,39,32,21,61,83,32,88,66,53,81,53,78,65,43,48,72,75,74,47,59,84,37,34,37,45,47,63,54,38,69,65,56,44,28,66,63,38,39,83,35,74,74,62,80,58,86,67,48,29,37,38,34,24,54,28,63,48,57,46,53,50,47,22,50,75,61,51,18,33,32,50,37,58,53,80,73,49,57,88,79,68,39,88,53,57,42,68,36,46,39,76,61,97,62,53,38,38,33,25,38,36,37,47,69,88,52,81,76,50,72,68,54,52,49,38,51,52,45,40,48,56,66,53,67,77,100,138,52,73,65,47,40,49,50,53,50,40,27,54,58,40,32,29,61,67,59,25,15,60,76,68,72,46,54,51,68,58,54,52,49,47,51,50,50,49,22,60,74,68,71,47,56,44,68,43,80,50,102,84,38,57,40,75,30,76,60,18,43,50,50,46,21,52,36,50,50,52,52,52,52,51,34,52,51,34,28,71,73,63,72,44,55,85,56,64,45,72,52,31,39,22,23,46,94,46,62,62,63,51,50,23,50,52,52,43,41,74,74,65,40,78,81,36,22,42,38,36,48,40,46,52,32,47,65,54,26,54,51,30,29,59,38,46,68,13,71,34,21,37,50,68,36,32,90,85,27,33,67,62,52,50,50,54,29,52,75,48,49,34,44,79,46,80,71,50,78,28,56,43,12,33,40,32,21,62,84,31,88,66,53,80,50,78,63,41,47,72,76,75,46,59,85,36,34,38,45,45,63,56,37,70,67,56,43,28,64,63,37,39,85,33,74,74,63,80,58,86,67,49,28,36,38,34,25,53,29,63,48,55,46,53,50,46,22,51,74,62,52,18,33,32,51,38,59,52,81,72,50,56,87,77,68,39,85,52,56,42,69,35,47,37,75,61,97,62,54,37,37,32,26,36,35,37,46,68,87,52,81,75,49,71,68,53,50,50,36,50,52,45,40,48,55,65,54,67,77,100